Protein AF-A0A9Q1JKA4-F1 (afdb_monomer)

Foldseek 3Di:
DEFEDEPVCCVVPVVQLQDWAPDFLYYYAYADDPVNFDDDPVRPHTFQFDQDDDDHQLWFKWKWDWDDDPVDIDIDIFTWGWAAQTRGGSVQQKTQTAGCDDPRHLFTFFFAFPVQWDQDPPRDTDRDGDDGHQDASVDQRRMKHKDWDQDPVRGTWIAIDGSPPRTHGDPSRHDGDIIMGTDRDPLQDDDGWRFFQPVQLVVADDPPDDPVDQKDDKDFGGKGKDACSQKDFDDSNVCSVFFRIKIKTKIKMKGWPDKDFDDPPDPPQKDKDWDKAFQKWKAFLNATWDWDPDPDPRQKIKIWGDDDPPDDIGMMIGHVSVVVVVVVVCVVSVQDDDPDRIDTDTDMDGDPAAFGMKTKIWMKIWIWIAGSNRRTGMIMIGTRSVHMDMDTHHPDDDDDDPCQQPDFAPDFLGDDAAADDPPPPDDDDDDDDDDPDDFDADDDDHQVDFDFDWDAAAVDIDTWTKGWAADHRDGSNQQKTQIDTDDDPDDDDDDDDDDDDDDDDDDDDDDDGHYHDDDDPDDPDDDDSAWIWRKDDDPTRDIDTDTDDPPDRGDGPVPFKDFPDSVVPVVFFSDKDKDKDKDWAWQDKDWLVVPPKFKDKDKGKDFQKWKDFLNHTDDPPPDDDDDDDPDDDDGDMGGDPSVVVVVVVVCVVVPADDDPDRIDIQIDMDGHPVISPWTMKTKIWMKIKIWIAGPVRRTGMIMIGTRSVGMDMDTD

InterPro domains:
  IPR010683 Protein of unknown function DUF1262 [PF06880] (22-122)
  IPR010683 Protein of unknown function DUF1262 [PF06880] (410-509)

Sequence (716 aa):
MYTTRPLSLYKNAPEAISLPPEGPNSGYLVLQDEESTPTCCFGLCKNPSIKDLPFPQNKLLTIEYHVHSDQGGYHTYDKVYLIPVVNQPLSSNRYYAIKADGKRKGEAYASSKEEDMGTCCFFFPRVRDVKPRPFDPDDIYQQFEFSTKNTCTNSKMLVAQSIAPDGHPPRFLRRHGWEMSGQTPKNFIMGEAHGLDFALRAHLPDFSFPLSQESSNSVVVGKWYCPFMFIKEGTEKDQVQISVFYEMTLEQRWERFYTTQNSCGQANKAINIDVVVPTEMVRIGGNEAMQVEQNDATGVVWFKTIDGNKGAEAEVGLSKLIVERMVWEEERGGWAKGKEKQVRVVKEEEYGGMWTSYGCYVMVESFVLRRNDGSLVLTYDFRHTHQLRGNWEPLCLYKSHPDLLSVPPEGPGSGYLILEDADDVGYITTWSGKKTREPIKDLPFPQNKLLTVEYTSGEDNYVDKAAFIPVVDQLLSSNRYYVIVAKDDDKKAYTSGKKEEEKPKPYCFCGSGIYIPDKPPKTLDSYDIDQQFEIFKRTGESFSARSVDPDRKWYGPFMFVREGTQKEQMERTMFYKLTLEQRWERISACKNGDVGGNTVALTVVVPTEVVRISWTEAIPERDEAKTKNEMGLQVKIGLSLVIIERMTWEQERVGWVHGNEKQVMVARMEKYQGGDSWQKFGCYMLVEQFVLKRLDRSLVLTYDFNHTNRIRCKWE

Mean predicted aligned error: 20.37 Å

pLDDT: mean 71.85, std 21.91, range [20.34, 98.06]

Secondary structure (DSSP, 8-state):
-EEEEEHHHHHH-GGGGGPPPSSTT-EEEEE--TTT--EEGGGTEE--EE-SSSPPTTSEEEEEEEE--TT--EEEEEEEEEEEPTTS-GGG-EEEEEE-SGGGTTPBP--B-GGGEEEPTTS-EEEPPPPPB---TT-GGGEEEEEEEE-TTS-EEEEEEESSTT-B--HHHHSSS-EEEEEPPTT-------EE-HHHHHH-------TT-SBPPPEEEEEEEEEGGGEESS-HHHHHHH-SEEEEEEEEEEEEEEEEE--TT----EEEEEEEEESEEEEETTEEEEEE----TT-EEEEEE---TTSPPPEEEEEHHHHHHHHHHHHHTT----SSSEEEEEEEEE-SS-EEEEEEEEEEEEEEEE-TTS-EEEEEEEEEEEEEEEEEEE-SS----GGGGTSPPSSTT---------TT-S-----------PPP-SSSPPSSSPEEEEEEETTEEEEEEEEEEEPTTS-GGG-EEEEEEE----S-------------------SS-----S-PPS---S-----EEEEEEPSSS-EEEEE--TTS----SS-SEEES-HHHHHHH-S-EEEEEEEEEEEEEEEEHHHH-SSEEEEEEEEESEEEEETTEEE--TTS----PPSSS----EEE-HHHHHHHHHHHHHTT----S-SEEEEEEEEE-TTTT---EEEEEEEEEEEEEEETT--EEEEEEEEEEEEEEEEE-

Solvent-accessible surface area (backbone atoms only — not comparable to full-atom values): 42448 Å² total; per-residue (Å²): 70,23,26,44,43,52,46,43,55,45,74,77,39,58,73,62,36,60,51,64,44,80,64,69,47,10,20,62,39,31,33,70,40,77,91,50,53,50,56,36,78,94,67,76,36,81,44,46,71,54,70,65,82,78,66,46,57,64,30,49,31,36,40,38,39,76,43,86,45,100,88,62,60,53,78,47,79,48,49,33,41,61,44,57,41,64,69,38,28,64,66,66,36,39,24,34,41,28,31,64,54,79,97,58,20,48,20,24,40,30,31,19,46,72,89,42,48,37,76,40,92,90,75,42,84,36,81,44,64,47,71,59,39,82,71,54,95,87,44,48,42,34,31,30,35,53,47,78,42,77,45,100,81,78,44,65,40,66,45,49,41,38,63,28,92,66,31,42,42,37,64,85,48,53,49,82,80,49,47,37,34,47,42,70,59,88,89,68,68,79,77,89,17,88,32,74,40,67,68,60,54,70,69,54,58,79,79,91,67,64,87,89,51,60,51,45,72,72,40,79,30,24,30,28,37,37,54,36,86,49,46,43,63,76,54,51,52,56,32,55,70,68,25,53,45,24,41,37,33,36,29,32,24,42,37,55,81,44,75,52,69,52,68,93,87,67,91,70,46,63,44,79,45,78,46,78,43,60,37,58,50,38,23,48,66,82,39,56,27,44,76,52,94,64,96,50,92,80,50,51,46,39,33,36,48,66,80,59,96,92,57,84,84,54,61,44,28,40,23,45,53,48,54,55,35,54,51,50,57,39,44,73,71,69,44,75,89,60,100,53,70,51,45,76,46,74,47,80,49,71,51,99,65,66,52,36,37,39,36,35,27,31,38,31,42,28,41,40,34,22,38,42,85,66,49,67,49,38,36,41,36,39,44,35,84,90,47,66,47,79,48,75,39,58,50,86,73,79,88,87,62,93,65,56,48,77,46,69,47,84,58,70,66,22,52,74,84,44,69,68,90,69,96,74,82,75,77,92,79,84,84,90,76,94,70,86,80,76,76,79,70,64,85,80,65,50,57,81,49,75,40,80,46,78,45,63,53,16,95,44,80,45,79,42,40,31,40,55,43,57,43,56,67,41,39,64,69,63,34,38,25,31,72,44,76,59,78,86,93,80,78,85,90,88,84,89,87,81,89,81,92,81,82,93,79,91,88,85,90,70,84,88,72,37,79,58,77,98,67,80,81,76,78,86,66,88,89,83,53,46,62,44,29,38,51,44,82,44,88,74,79,43,74,47,74,42,77,66,66,90,93,58,94,47,92,42,82,71,71,50,59,42,60,76,52,73,67,59,27,62,74,72,46,88,56,70,48,76,43,82,46,80,46,77,43,76,75,49,72,52,41,38,92,80,72,51,71,38,59,52,77,45,78,44,78,43,57,36,62,49,39,25,46,69,87,39,82,48,78,74,89,85,68,85,79,92,77,86,78,84,89,72,92,79,89,65,73,46,74,27,66,54,59,52,53,33,53,50,52,58,39,48,75,76,68,56,77,94,63,98,50,69,55,47,75,50,73,50,78,48,72,52,88,78,48,71,74,56,53,39,42,39,34,28,30,40,33,41,30,38,38,34,21,40,79,89,64,49,68,50,36,38,41,36,40,44,39,85,89,46,67,51,76,48,80,75

Nearest PDB structures (foldseek):
  7y78-assembly1_D  TM=4.888E-01  e=1.129E-09  Bacillus thuringiensis
  3wa1-assembly1_A  TM=5.031E-01  e=7.238E-08  Lysinibacillus sphaericus
  5g37-assembly1_A  TM=4.461E-01  e=2.543E-06  Lysinibacillus sphaericus
  6lh8-assembly1_A  TM=2.012E-01  e=4.704E-02  Bombina maxima
  3g3l-assembly1_A  TM=2.962E-01  e=1.422E+00  Bacteroides fragilis NCTC 9343

Organism: NCBI:txid171969

Radius of gyration: 41.51 Å; Cα contacts (8 Å, |Δi|>4): 1344; chains: 1; bounding box: 78×72×143 Å

Structure (mmCIF, N/CA/C/O backbone):
data_AF-A0A9Q1JKA4-F1
#
_entry.id   AF-A0A9Q1JKA4-F1
#
loop_
_atom_site.group_PDB
_atom_site.id
_atom_site.type_symbol
_atom_site.label_atom_id
_atom_site.label_alt_id
_atom_site.label_comp_id
_atom_site.label_asym_id
_atom_site.label_entity_id
_atom_site.label_seq_id
_atom_site.pdbx_PDB_ins_code
_atom_site.Cartn_x
_atom_site.Cartn_y
_atom_site.Cartn_z
_atom_site.occupancy
_atom_site.B_iso_or_equiv
_atom_site.auth_seq_id
_atom_site.auth_comp_id
_atom_site.auth_asym_id
_atom_site.auth_atom_id
_atom_site.pdbx_PDB_model_num
ATOM 1 N N . MET A 1 1 ? 3.081 -8.603 -11.600 1.00 96.00 1 MET A N 1
ATOM 2 C CA . MET A 1 1 ? 3.591 -7.764 -10.490 1.00 96.00 1 MET A CA 1
ATOM 3 C C . MET A 1 1 ? 5.044 -8.109 -10.224 1.00 96.00 1 MET A C 1
ATOM 5 O O . MET A 1 1 ? 5.415 -9.260 -10.393 1.00 96.00 1 MET A O 1
ATOM 9 N N . TYR A 1 2 ? 5.880 -7.153 -9.835 1.00 97.56 2 TYR A N 1
ATOM 10 C CA . TYR A 1 2 ? 7.311 -7.401 -9.681 1.00 97.56 2 TYR A CA 1
ATOM 11 C C . TYR A 1 2 ? 7.785 -7.214 -8.246 1.00 97.56 2 TYR A C 1
ATOM 13 O O . TYR A 1 2 ? 7.409 -6.250 -7.585 1.00 97.56 2 TYR A O 1
ATOM 21 N N . THR A 1 3 ? 8.660 -8.107 -7.796 1.00 97.12 3 THR A N 1
ATOM 22 C CA . THR A 1 3 ? 9.435 -7.919 -6.562 1.00 97.12 3 THR A CA 1
ATOM 23 C C . THR A 1 3 ? 10.802 -7.344 -6.900 1.00 97.12 3 THR A C 1
ATOM 25 O O . THR A 1 3 ? 11.300 -7.524 -8.011 1.00 97.12 3 THR A O 1
ATOM 28 N N . THR A 1 4 ? 11.427 -6.635 -5.971 1.00 96.06 4 THR A N 1
ATOM 29 C CA . THR A 1 4 ? 12.753 -6.054 -6.181 1.00 96.06 4 THR A CA 1
ATOM 30 C C . THR A 1 4 ? 13.835 -6.892 -5.529 1.00 96.06 4 THR A C 1
ATOM 32 O O . THR A 1 4 ? 13.630 -7.452 -4.449 1.00 96.06 4 THR A O 1
ATOM 35 N N . ARG A 1 5 ? 15.015 -6.922 -6.140 1.00 94.38 5 ARG A N 1
ATOM 36 C CA . ARG A 1 5 ? 16.224 -7.527 -5.579 1.00 94.38 5 ARG A CA 1
ATOM 37 C C . ARG A 1 5 ? 17.418 -6.597 -5.818 1.00 94.38 5 ARG A C 1
ATOM 39 O O . ARG A 1 5 ? 17.521 -6.040 -6.914 1.00 94.38 5 ARG A O 1
ATOM 46 N N . PRO A 1 6 ? 18.305 -6.392 -4.834 1.00 94.00 6 PRO A N 1
ATOM 47 C CA . PRO A 1 6 ? 19.492 -5.575 -5.043 1.00 94.00 6 PRO A CA 1
ATOM 48 C C . PRO A 1 6 ? 20.467 -6.285 -5.990 1.00 94.00 6 PRO A C 1
ATOM 50 O O . PRO A 1 6 ? 20.549 -7.511 -6.017 1.00 94.00 6 PRO A O 1
ATOM 53 N N . LEU A 1 7 ? 21.208 -5.522 -6.789 1.00 92.62 7 LEU A N 1
ATOM 54 C CA . LEU A 1 7 ? 22.167 -6.066 -7.749 1.00 92.62 7 LEU A CA 1
ATOM 55 C C . LEU A 1 7 ? 23.356 -6.736 -7.040 1.00 92.62 7 LEU A C 1
ATOM 57 O O . LEU A 1 7 ? 23.905 -7.704 -7.565 1.00 92.62 7 LEU A O 1
ATOM 61 N N . SER A 1 8 ? 23.742 -6.256 -5.854 1.00 91.06 8 SER A N 1
ATOM 62 C CA . SER A 1 8 ? 24.758 -6.889 -4.996 1.00 91.06 8 SER A CA 1
ATOM 63 C C . SER A 1 8 ? 24.426 -8.341 -4.640 1.00 91.06 8 SER A C 1
ATOM 65 O O . SER A 1 8 ? 25.325 -9.181 -4.663 1.00 91.06 8 SER A O 1
ATOM 67 N N . LEU A 1 9 ? 23.144 -8.678 -4.439 1.00 91.94 9 LEU A N 1
ATOM 68 C CA . LEU A 1 9 ? 22.701 -10.053 -4.172 1.00 91.94 9 LEU A CA 1
ATOM 69 C C . LEU A 1 9 ? 23.206 -11.025 -5.244 1.00 91.94 9 LEU A C 1
ATOM 71 O O . LEU A 1 9 ? 23.757 -12.066 -4.910 1.00 91.94 9 LEU A O 1
ATOM 75 N N . TYR A 1 10 ? 23.075 -10.673 -6.523 1.00 90.38 10 TYR A N 1
ATOM 76 C CA . TYR A 1 10 ? 23.480 -11.546 -7.631 1.00 90.38 10 TYR A CA 1
ATOM 77 C C . TYR A 1 10 ? 24.990 -11.573 -7.864 1.00 90.38 10 TYR A C 1
ATOM 79 O O . TYR A 1 10 ? 25.504 -12.524 -8.448 1.00 90.38 10 TYR A O 1
ATOM 87 N N . LYS A 1 11 ? 25.716 -10.545 -7.411 1.00 86.81 11 LYS A N 1
ATOM 88 C CA . LYS A 1 11 ? 27.185 -10.561 -7.410 1.00 86.81 11 LYS A CA 1
ATOM 89 C C . LYS A 1 11 ? 27.723 -11.517 -6.345 1.00 86.81 11 LYS A C 1
ATOM 91 O O . LYS A 1 11 ? 28.711 -12.199 -6.597 1.00 86.81 11 LYS A O 1
ATOM 96 N N . ASN A 1 12 ? 27.060 -11.562 -5.191 1.00 88.94 12 ASN A N 1
ATOM 97 C CA . ASN A 1 12 ? 27.473 -12.357 -4.037 1.00 88.94 12 ASN A CA 1
ATOM 98 C C . ASN A 1 12 ? 26.966 -13.810 -4.116 1.00 88.94 12 ASN A C 1
ATOM 100 O O . ASN A 1 12 ? 27.674 -14.720 -3.695 1.00 88.94 12 ASN A O 1
ATOM 104 N N . ALA A 1 13 ? 25.781 -14.024 -4.694 1.00 90.38 13 ALA A N 1
ATOM 105 C CA . ALA A 1 13 ? 25.135 -15.325 -4.875 1.00 90.38 13 ALA A CA 1
ATOM 106 C C . ALA A 1 13 ? 24.602 -15.470 -6.319 1.00 90.38 13 ALA A C 1
ATOM 108 O O . ALA A 1 13 ? 23.409 -15.254 -6.574 1.00 90.38 13 ALA A O 1
ATOM 109 N N . PRO A 1 14 ? 25.467 -15.797 -7.300 1.00 88.25 14 PRO A N 1
ATOM 110 C CA . PRO A 1 14 ? 25.081 -15.885 -8.710 1.00 88.25 14 PRO A CA 1
ATOM 111 C C . PRO A 1 14 ? 23.947 -16.879 -8.986 1.00 88.25 14 PRO A C 1
ATOM 113 O O . PRO A 1 14 ? 23.144 -16.665 -9.889 1.00 88.25 14 PRO A O 1
ATOM 116 N N . GLU A 1 15 ? 23.834 -17.948 -8.200 1.00 90.12 15 GLU A N 1
ATOM 117 C CA . GLU A 1 15 ? 22.778 -18.956 -8.302 1.00 90.12 15 GLU A CA 1
ATOM 118 C C . GLU A 1 15 ? 21.367 -18.380 -8.109 1.00 90.12 15 GLU A C 1
ATOM 120 O O . GLU A 1 15 ? 20.415 -18.867 -8.726 1.00 90.12 15 GLU A O 1
ATOM 125 N N . ALA A 1 16 ? 21.229 -17.292 -7.341 1.00 90.19 16 ALA A N 1
ATOM 126 C CA . ALA A 1 16 ? 19.945 -16.644 -7.083 1.00 90.19 16 ALA A CA 1
ATOM 127 C C . ALA A 1 16 ? 19.292 -16.091 -8.361 1.00 90.19 16 ALA A C 1
ATOM 129 O O . ALA A 1 16 ? 18.073 -15.938 -8.410 1.00 90.19 16 ALA A O 1
ATOM 130 N N . ILE A 1 17 ? 20.073 -15.832 -9.420 1.00 92.81 17 ILE A N 1
ATOM 131 C CA . ILE A 1 17 ? 19.570 -15.302 -10.698 1.00 92.81 17 ILE A CA 1
ATOM 132 C C . ILE A 1 17 ? 18.661 -16.296 -11.439 1.00 92.81 17 ILE A C 1
ATOM 134 O O . ILE A 1 17 ? 17.851 -15.896 -12.277 1.00 92.81 17 ILE A O 1
ATOM 138 N N . SER A 1 18 ? 18.793 -17.591 -11.133 1.00 94.25 18 SER A N 1
ATOM 139 C CA . SER A 1 18 ? 18.030 -18.668 -11.774 1.00 94.25 18 SER A CA 1
ATOM 140 C C . SER A 1 18 ? 16.730 -19.008 -11.052 1.00 94.25 18 SER A C 1
ATOM 142 O O . SER A 1 18 ? 15.952 -19.814 -11.560 1.00 94.25 18 SER A O 1
ATOM 144 N N . LEU A 1 19 ? 16.479 -18.409 -9.884 1.00 93.81 19 LEU A N 1
ATOM 145 C CA . LEU A 1 19 ? 15.239 -18.625 -9.151 1.00 93.81 19 LEU A CA 1
ATOM 146 C C . LEU A 1 19 ? 14.063 -18.011 -9.928 1.00 93.81 19 LEU A C 1
ATOM 148 O O . LEU A 1 19 ? 14.166 -16.868 -10.383 1.00 93.81 19 LEU A O 1
ATOM 152 N N . PRO A 1 20 ? 12.955 -18.747 -10.117 1.00 93.50 20 PRO A N 1
ATOM 153 C CA . PRO A 1 20 ? 11.773 -18.210 -10.770 1.00 93.50 20 PRO A CA 1
ATOM 154 C C . PRO A 1 20 ? 11.002 -17.278 -9.822 1.00 93.50 20 PRO A C 1
ATOM 156 O O . PRO A 1 20 ? 10.998 -17.503 -8.609 1.00 93.50 20 PRO A O 1
ATOM 159 N N . PRO A 1 21 ? 10.312 -16.258 -10.359 1.00 93.06 21 PRO A N 1
ATOM 160 C CA . PRO A 1 21 ? 9.447 -15.403 -9.559 1.00 93.06 21 PRO A CA 1
ATOM 161 C C . PRO A 1 21 ? 8.288 -16.202 -8.952 1.00 93.06 21 PRO A C 1
ATOM 163 O O . PRO A 1 21 ? 7.784 -17.155 -9.544 1.00 93.06 21 PRO A O 1
ATOM 166 N N . GLU A 1 22 ? 7.852 -15.805 -7.758 1.00 90.81 22 GLU A N 1
ATOM 167 C CA . GLU A 1 22 ? 6.799 -16.520 -7.042 1.00 90.81 22 GLU A CA 1
ATOM 168 C C . GLU A 1 22 ? 5.425 -16.263 -7.670 1.00 90.81 22 GLU A C 1
ATOM 170 O O . GLU A 1 22 ? 4.981 -15.116 -7.740 1.00 90.81 22 GLU A O 1
ATOM 175 N N . GLY A 1 23 ? 4.736 -17.335 -8.068 1.00 90.94 23 GLY A N 1
ATOM 176 C CA . GLY A 1 23 ? 3.381 -17.345 -8.631 1.00 90.94 23 GLY A CA 1
ATOM 177 C C . GLY A 1 23 ? 3.267 -16.774 -10.059 1.00 90.94 23 GLY A C 1
ATOM 178 O O . GLY A 1 23 ? 4.252 -16.308 -10.630 1.00 90.94 23 GLY A O 1
ATOM 179 N N . PRO A 1 24 ? 2.059 -16.790 -10.648 1.00 93.69 24 PRO A N 1
ATOM 180 C CA . PRO A 1 24 ? 1.836 -16.372 -12.026 1.00 93.69 24 PRO A CA 1
ATOM 181 C C . PRO A 1 24 ? 1.960 -14.858 -12.197 1.00 93.69 24 PRO A C 1
ATOM 183 O O . PRO A 1 24 ? 1.799 -14.085 -11.252 1.00 93.69 24 PRO A O 1
ATOM 186 N N . ASN A 1 25 ? 2.202 -14.448 -13.436 1.00 95.50 25 ASN A N 1
ATOM 187 C CA . ASN A 1 25 ? 2.298 -13.068 -13.905 1.00 95.50 25 ASN A CA 1
ATOM 188 C C . ASN A 1 25 ? 3.242 -12.198 -13.061 1.00 95.50 25 ASN A C 1
ATOM 190 O O . ASN A 1 25 ? 2.987 -11.009 -12.833 1.00 95.50 25 ASN A O 1
ATOM 194 N N . SER A 1 26 ? 4.348 -12.797 -12.610 1.00 95.25 26 SER A N 1
ATOM 195 C CA . SER A 1 26 ? 5.318 -12.176 -11.707 1.00 95.25 26 SER A CA 1
ATOM 196 C C . SER A 1 26 ? 6.696 -12.005 -12.321 1.00 95.25 26 SER A C 1
ATOM 198 O O . SER A 1 26 ? 7.049 -12.677 -13.281 1.00 95.25 26 SER A O 1
ATOM 200 N N . GLY A 1 27 ? 7.501 -11.104 -11.765 1.00 96.00 27 GLY A N 1
ATOM 201 C CA . GLY A 1 27 ? 8.879 -10.902 -12.206 1.00 96.00 27 GLY A CA 1
ATOM 202 C C . GLY A 1 27 ? 9.766 -10.300 -11.125 1.00 96.00 27 GLY A C 1
ATOM 203 O O . GLY A 1 27 ? 9.306 -9.946 -10.036 1.00 96.00 27 GLY A O 1
ATOM 204 N N . TYR A 1 28 ? 11.046 -10.155 -11.453 1.00 96.56 28 TYR A N 1
ATOM 205 C CA . TYR A 1 28 ? 12.018 -9.453 -10.623 1.00 96.56 28 TYR A CA 1
ATOM 206 C C . TYR A 1 28 ? 12.413 -8.128 -11.263 1.00 96.56 28 TYR A C 1
ATOM 208 O O . TYR A 1 28 ? 12.579 -8.051 -12.476 1.00 96.56 28 TYR A O 1
ATOM 216 N N . LEU A 1 29 ? 12.584 -7.095 -10.447 1.00 96.69 29 LEU A N 1
ATOM 217 C CA . LEU A 1 29 ? 13.258 -5.855 -10.815 1.00 96.69 29 LEU A CA 1
ATOM 218 C C . LEU A 1 29 ? 14.549 -5.766 -10.012 1.00 96.69 29 LEU A C 1
ATOM 220 O O . LEU A 1 29 ? 14.592 -6.087 -8.826 1.00 96.69 29 LEU A O 1
ATOM 224 N N . VAL A 1 30 ? 15.613 -5.332 -10.661 1.00 95.50 30 VAL A N 1
ATOM 225 C CA . VAL A 1 30 ? 16.940 -5.233 -10.078 1.00 95.50 30 VAL A CA 1
ATOM 226 C C . VAL A 1 30 ? 17.212 -3.789 -9.698 1.00 95.50 30 VAL A C 1
ATOM 228 O O . VAL A 1 30 ? 17.101 -2.878 -10.520 1.00 95.50 30 VAL A O 1
ATOM 231 N N . LEU A 1 31 ? 17.581 -3.568 -8.442 1.00 93.69 31 LEU A N 1
ATOM 232 C CA . LEU A 1 31 ? 17.963 -2.254 -7.941 1.00 93.69 31 LEU A CA 1
ATOM 233 C C . LEU A 1 31 ? 19.483 -2.164 -7.906 1.00 93.69 31 LEU A C 1
ATOM 235 O O . LEU A 1 31 ? 20.136 -2.980 -7.264 1.00 93.69 31 LEU A O 1
ATOM 239 N N . GLN A 1 32 ? 20.059 -1.159 -8.562 1.00 90.50 32 GLN A N 1
ATOM 240 C CA . GLN A 1 32 ? 21.450 -0.807 -8.304 1.00 90.50 32 GLN A CA 1
ATOM 241 C C . GLN A 1 32 ? 21.531 -0.088 -6.957 1.00 90.50 32 GLN A C 1
ATOM 243 O O . GLN A 1 32 ? 21.186 1.094 -6.857 1.00 90.50 32 GLN A O 1
ATOM 248 N N . ASP A 1 33 ? 21.942 -0.845 -5.950 1.00 86.75 33 ASP A N 1
ATOM 249 C CA . ASP A 1 33 ? 22.243 -0.437 -4.583 1.00 86.75 33 ASP A CA 1
ATOM 250 C C . ASP A 1 33 ? 23.649 0.187 -4.459 1.00 86.75 33 ASP A C 1
ATOM 252 O O . ASP A 1 33 ? 24.428 0.242 -5.419 1.00 86.75 33 ASP A O 1
ATOM 256 N N . GLU A 1 34 ? 23.975 0.718 -3.281 1.00 81.25 34 GLU A N 1
ATOM 257 C CA . GLU A 1 34 ? 25.247 1.415 -3.057 1.00 81.25 34 GLU A CA 1
ATOM 258 C C . GLU A 1 34 ? 26.458 0.485 -3.198 1.00 81.25 34 GLU A C 1
ATOM 260 O O . GLU A 1 34 ? 27.421 0.857 -3.868 1.00 81.25 34 GLU A O 1
ATOM 265 N N . GLU A 1 35 ? 26.383 -0.741 -2.671 1.00 79.69 35 GLU A N 1
ATOM 266 C CA . GLU A 1 35 ? 27.462 -1.740 -2.737 1.00 79.69 35 GLU A CA 1
ATOM 267 C C . GLU A 1 35 ? 27.770 -2.143 -4.185 1.00 79.69 35 GLU A C 1
ATOM 269 O O . GLU A 1 35 ? 28.917 -2.371 -4.573 1.00 79.69 35 GLU A O 1
ATOM 274 N N . SER A 1 36 ? 26.741 -2.189 -5.032 1.00 77.38 36 SER A N 1
ATOM 275 C CA . SER A 1 36 ? 26.892 -2.563 -6.433 1.00 77.38 36 SER A CA 1
ATOM 276 C C . SER A 1 36 ? 27.211 -1.394 -7.370 1.00 77.38 36 SER A C 1
ATOM 278 O O . SER A 1 36 ? 27.449 -1.646 -8.561 1.00 77.38 36 SER A O 1
ATOM 280 N N . THR A 1 37 ? 27.247 -0.152 -6.871 1.00 75.44 37 THR A N 1
ATOM 281 C CA . THR A 1 37 ? 27.524 1.050 -7.667 1.00 75.44 37 THR A CA 1
ATOM 282 C C . THR A 1 37 ? 28.998 1.080 -8.089 1.00 75.44 37 THR A C 1
ATOM 284 O O . THR A 1 37 ? 29.879 1.236 -7.244 1.00 75.44 37 THR A O 1
ATOM 287 N N . PRO A 1 38 ? 29.315 0.957 -9.391 1.00 71.19 38 PRO A N 1
ATOM 288 C CA . PRO A 1 38 ? 30.697 0.948 -9.832 1.00 71.19 38 PRO A CA 1
ATOM 289 C C . PRO A 1 38 ? 31.316 2.335 -9.649 1.00 71.19 38 PRO A C 1
ATOM 291 O O . PRO A 1 38 ? 30.734 3.358 -10.014 1.00 71.19 38 PRO A O 1
ATOM 294 N N . THR A 1 39 ? 32.529 2.370 -9.107 1.00 72.00 39 THR A N 1
ATOM 295 C CA . THR A 1 39 ? 33.307 3.596 -8.920 1.00 72.00 39 THR A CA 1
ATOM 296 C C . THR A 1 39 ? 34.507 3.627 -9.863 1.00 72.00 39 THR A C 1
ATOM 298 O O . THR A 1 39 ? 35.150 2.605 -10.095 1.00 72.00 39 THR A O 1
ATOM 301 N N . CYS A 1 40 ? 34.841 4.798 -10.393 1.00 67.38 40 CYS A N 1
ATOM 302 C CA . CYS A 1 40 ? 36.110 5.090 -11.054 1.00 67.38 40 CYS A CA 1
ATOM 303 C C . CYS A 1 40 ? 36.964 6.030 -10.179 1.00 67.38 40 CYS A C 1
ATOM 305 O O . CYS A 1 40 ? 36.568 6.391 -9.069 1.00 67.38 40 CYS A O 1
ATOM 307 N N . CYS A 1 41 ? 38.163 6.389 -10.653 1.00 63.50 41 CYS A N 1
ATOM 308 C CA . CYS A 1 41 ? 39.070 7.322 -9.969 1.00 63.50 41 CYS A CA 1
ATOM 309 C C . CYS A 1 41 ? 39.357 6.936 -8.501 1.00 63.50 41 CYS A C 1
ATOM 311 O O . CYS A 1 41 ? 39.170 7.751 -7.605 1.00 63.50 41 CYS A O 1
ATOM 313 N N . PHE A 1 42 ? 39.763 5.685 -8.244 1.00 64.56 42 PHE A N 1
ATOM 314 C CA . PHE A 1 42 ? 40.061 5.174 -6.891 1.00 64.56 42 PHE A CA 1
ATOM 315 C C . PHE A 1 42 ? 38.902 5.314 -5.880 1.00 64.56 42 PHE A C 1
ATOM 317 O O . PHE A 1 42 ? 39.137 5.518 -4.694 1.00 64.56 42 PHE A O 1
ATOM 324 N N . GLY A 1 43 ? 37.649 5.223 -6.339 1.00 64.00 43 GLY A N 1
ATOM 325 C CA . GLY A 1 43 ? 36.469 5.330 -5.470 1.00 64.00 43 GLY A CA 1
ATOM 326 C C . GLY A 1 43 ? 35.861 6.734 -5.396 1.00 64.00 43 GLY A C 1
ATOM 327 O O . GLY A 1 43 ? 34.791 6.900 -4.820 1.00 64.00 43 GLY A O 1
ATOM 328 N N . LEU A 1 44 ? 36.504 7.742 -5.998 1.00 56.75 44 LEU A N 1
ATOM 329 C CA . LEU A 1 44 ? 36.102 9.150 -5.878 1.00 56.75 44 LEU A CA 1
ATOM 330 C C . LEU A 1 44 ? 34.951 9.551 -6.807 1.00 56.75 44 LEU A C 1
ATOM 332 O O . LEU A 1 44 ? 34.283 10.556 -6.568 1.00 56.75 44 LEU A O 1
ATOM 336 N N . CYS A 1 45 ? 34.722 8.807 -7.890 1.00 63.81 45 CYS A N 1
ATOM 337 C CA . CYS A 1 45 ? 33.711 9.146 -8.887 1.00 63.81 45 CYS A CA 1
ATOM 338 C C . CYS A 1 45 ? 32.820 7.938 -9.178 1.00 63.81 45 CYS A C 1
ATOM 340 O O . CYS A 1 45 ? 33.307 6.819 -9.318 1.00 63.81 45 CYS A O 1
ATOM 342 N N . LYS A 1 46 ? 31.506 8.146 -9.305 1.00 72.94 46 LYS A N 1
ATOM 343 C CA . LYS A 1 46 ? 30.584 7.088 -9.744 1.00 72.94 46 LYS A CA 1
ATOM 344 C C . LYS A 1 46 ? 30.754 6.871 -11.248 1.00 72.94 46 LYS A C 1
ATOM 346 O O . LYS A 1 46 ? 30.737 7.831 -12.015 1.00 72.94 46 LYS A O 1
ATOM 351 N N . ASN A 1 47 ? 30.914 5.620 -11.666 1.00 77.44 47 ASN A N 1
ATOM 352 C CA . ASN A 1 47 ? 30.975 5.241 -13.070 1.00 77.44 47 ASN A CA 1
ATOM 353 C C . ASN A 1 47 ? 29.554 4.905 -13.556 1.00 77.44 47 ASN A C 1
ATOM 355 O O . ASN A 1 47 ? 28.943 3.986 -13.017 1.00 77.44 47 ASN A O 1
ATOM 359 N N . PRO A 1 48 ? 28.997 5.608 -14.553 1.00 80.31 48 PRO A N 1
ATOM 360 C CA . PRO A 1 48 ? 27.659 5.302 -15.052 1.00 80.31 48 PRO A CA 1
ATOM 361 C C . PRO A 1 48 ? 27.628 4.081 -15.988 1.00 80.31 48 PRO A C 1
ATOM 363 O O . PRO A 1 48 ? 26.543 3.639 -16.347 1.00 80.31 48 PRO A O 1
ATOM 366 N N . SER A 1 49 ? 28.779 3.542 -16.410 1.00 85.50 49 SER A N 1
ATOM 367 C CA . SER A 1 49 ? 28.860 2.450 -17.389 1.00 85.50 49 SER A CA 1
ATOM 368 C C . SER A 1 49 ? 28.298 1.128 -16.852 1.00 85.50 49 SER A C 1
ATOM 370 O O . SER A 1 49 ? 28.687 0.657 -15.781 1.00 85.50 49 SER A O 1
ATOM 372 N N . ILE A 1 50 ? 27.426 0.500 -17.640 1.00 88.25 50 ILE A N 1
ATOM 373 C CA . ILE A 1 50 ? 26.828 -0.813 -17.387 1.00 88.25 50 ILE A CA 1
ATOM 374 C C . ILE A 1 50 ? 27.404 -1.798 -18.406 1.00 88.25 50 ILE A C 1
ATOM 376 O O . ILE A 1 50 ? 27.247 -1.625 -19.612 1.00 88.25 50 ILE A O 1
ATOM 380 N N . LYS A 1 51 ? 28.098 -2.827 -17.910 1.00 84.62 51 LYS A N 1
ATOM 381 C CA . LYS A 1 51 ? 28.853 -3.788 -18.739 1.00 84.62 51 LYS A CA 1
ATOM 382 C C . LYS A 1 51 ? 28.402 -5.238 -18.586 1.00 84.62 51 LYS A C 1
ATOM 384 O O . LYS A 1 51 ? 28.952 -6.108 -19.256 1.00 84.62 51 LYS A O 1
ATOM 389 N N . ASP A 1 52 ? 27.466 -5.503 -17.682 1.00 87.81 52 ASP A N 1
ATOM 390 C CA . ASP A 1 52 ? 27.054 -6.860 -17.338 1.00 87.81 52 ASP A CA 1
ATOM 391 C C . ASP A 1 52 ? 25.565 -6.937 -17.003 1.00 87.81 52 ASP A C 1
ATOM 393 O O . ASP A 1 52 ? 24.910 -5.913 -16.792 1.00 87.81 52 ASP A O 1
ATOM 397 N N . LEU A 1 53 ? 25.064 -8.168 -16.973 1.00 91.75 53 LEU A N 1
ATOM 398 C CA . LEU A 1 53 ? 23.696 -8.527 -16.617 1.00 91.75 53 LEU A CA 1
ATOM 399 C C . LEU A 1 53 ? 23.613 -8.907 -15.124 1.00 91.75 53 LEU A C 1
ATOM 401 O O . LEU A 1 53 ? 24.616 -9.337 -14.551 1.00 91.75 53 LEU A O 1
ATOM 405 N N . PRO A 1 54 ? 22.431 -8.799 -14.489 1.00 94.31 54 PRO A N 1
ATOM 406 C CA . PRO A 1 54 ? 21.189 -8.218 -15.007 1.00 94.31 54 PRO A CA 1
ATOM 407 C C . PRO A 1 54 ? 21.197 -6.677 -14.997 1.00 94.31 54 PRO A C 1
ATOM 409 O O . PRO A 1 54 ? 21.947 -6.045 -14.252 1.00 94.31 54 PRO A O 1
ATOM 412 N N . PHE A 1 55 ? 20.348 -6.054 -15.820 1.00 94.88 55 PHE A N 1
ATOM 413 C CA . PHE A 1 55 ? 20.268 -4.590 -15.895 1.00 94.88 55 PHE A CA 1
ATOM 414 C C . PHE A 1 55 ? 19.486 -3.998 -14.716 1.00 94.88 55 PHE A C 1
ATOM 416 O O . PHE A 1 55 ? 18.460 -4.568 -14.356 1.00 94.88 55 PHE A O 1
ATOM 423 N N . PRO A 1 56 ? 19.895 -2.845 -14.155 1.00 93.75 56 PRO A N 1
ATOM 424 C CA . PRO A 1 56 ? 19.157 -2.194 -13.077 1.00 93.75 56 PRO A CA 1
ATOM 425 C C . PRO A 1 56 ? 17.943 -1.403 -13.591 1.00 93.75 56 PRO A C 1
ATOM 427 O O . PRO A 1 56 ? 18.067 -0.577 -14.494 1.00 93.75 56 PRO A O 1
ATOM 430 N N . GLN A 1 57 ? 16.777 -1.597 -12.971 1.00 94.94 57 GLN A N 1
ATOM 431 C CA . GLN A 1 57 ? 15.523 -0.909 -13.317 1.00 94.94 57 GLN A CA 1
ATOM 432 C C . GLN A 1 57 ? 15.320 0.409 -12.568 1.00 94.94 57 GLN A C 1
ATOM 434 O O . GLN A 1 57 ? 14.485 1.216 -12.971 1.00 94.94 57 GLN A O 1
ATOM 439 N N . ASN A 1 58 ? 16.130 0.692 -11.543 1.00 92.31 58 ASN A N 1
ATOM 440 C CA . ASN A 1 58 ? 16.145 2.005 -10.895 1.00 92.31 58 ASN A CA 1
ATOM 441 C C . ASN A 1 58 ? 16.988 3.062 -11.641 1.00 92.31 58 ASN A C 1
ATOM 443 O O . ASN A 1 58 ? 17.250 4.146 -11.108 1.00 92.31 58 ASN A O 1
ATOM 447 N N . LYS A 1 59 ? 17.430 2.751 -12.868 1.00 91.31 59 LYS A N 1
ATOM 448 C CA . LYS A 1 59 ? 18.183 3.638 -13.760 1.00 91.31 59 LYS A CA 1
ATOM 449 C C . LYS A 1 59 ? 17.464 3.775 -15.101 1.00 91.31 59 LYS A C 1
ATOM 451 O O . LYS A 1 59 ? 16.937 2.810 -15.643 1.00 91.31 59 LYS A O 1
ATOM 456 N N . LEU A 1 60 ? 17.510 4.975 -15.670 1.00 92.94 60 LEU A N 1
ATOM 457 C CA . LEU A 1 60 ? 17.255 5.192 -17.087 1.00 92.94 60 LEU A CA 1
ATOM 458 C C . LEU A 1 60 ? 18.523 4.834 -17.864 1.00 92.94 60 LEU A C 1
ATOM 460 O O . LEU A 1 60 ? 19.586 5.403 -17.603 1.00 92.94 60 LEU A O 1
ATOM 464 N N . LEU A 1 61 ? 18.403 3.902 -18.806 1.00 94.50 61 LEU A N 1
ATOM 465 C CA . LEU A 1 61 ? 19.529 3.408 -19.586 1.00 94.50 61 LEU A CA 1
ATOM 466 C C . LEU A 1 61 ? 19.675 4.229 -20.867 1.00 94.50 61 LEU A C 1
ATOM 468 O O . LEU A 1 61 ? 18.690 4.525 -21.546 1.00 94.50 61 LEU A O 1
ATOM 472 N N . THR A 1 62 ? 20.909 4.590 -21.198 1.00 95.25 62 THR A N 1
ATOM 473 C CA . THR A 1 62 ? 21.276 5.224 -22.465 1.00 95.25 62 THR A CA 1
ATOM 474 C C . THR A 1 62 ? 22.213 4.286 -23.205 1.00 95.25 62 THR A C 1
ATOM 476 O O . THR A 1 62 ? 23.257 3.909 -22.677 1.00 95.25 62 THR A O 1
ATOM 479 N N . ILE A 1 63 ? 21.819 3.883 -24.411 1.00 93.56 63 ILE A N 1
ATOM 480 C CA . ILE A 1 63 ? 22.658 3.109 -25.321 1.00 93.56 63 ILE A CA 1
ATOM 481 C C . ILE A 1 63 ? 23.354 4.087 -26.258 1.00 93.56 63 ILE A C 1
ATOM 483 O O . ILE A 1 63 ? 22.708 4.873 -26.953 1.00 93.56 63 ILE A O 1
ATOM 487 N N . GLU A 1 64 ? 24.677 4.043 -26.243 1.00 91.56 64 GLU A N 1
ATOM 488 C CA . GLU A 1 64 ? 25.558 4.965 -26.941 1.00 91.56 64 GLU A CA 1
ATOM 489 C C . GLU A 1 64 ? 26.300 4.210 -28.036 1.00 91.56 64 GLU A C 1
ATOM 491 O O . GLU A 1 64 ? 26.867 3.141 -27.811 1.00 91.56 64 GLU A O 1
ATOM 496 N N . TYR A 1 65 ? 26.303 4.758 -29.246 1.00 87.06 65 TYR A N 1
ATOM 497 C CA . TYR A 1 65 ? 27.056 4.183 -30.352 1.00 87.06 65 TYR A CA 1
ATOM 498 C C . TYR A 1 65 ? 27.806 5.270 -31.107 1.00 87.06 65 TYR A C 1
ATOM 500 O O . TYR A 1 65 ? 27.216 6.264 -31.541 1.00 87.06 65 TYR A O 1
ATOM 508 N N . HIS A 1 66 ? 29.112 5.063 -31.268 1.00 82.56 66 HIS A N 1
ATOM 509 C CA . HIS A 1 66 ? 29.994 5.983 -31.966 1.00 82.56 66 HIS A CA 1
ATOM 510 C C . HIS A 1 66 ? 30.317 5.462 -33.364 1.00 82.56 66 HIS A C 1
ATOM 512 O O . HIS A 1 66 ? 30.784 4.335 -33.534 1.00 82.56 66 HIS A O 1
ATOM 518 N N . VAL A 1 67 ? 30.082 6.295 -34.375 1.00 76.75 67 VAL A N 1
ATOM 519 C CA . VAL A 1 67 ? 30.500 6.010 -35.747 1.00 76.75 67 VAL A CA 1
ATOM 520 C C . VAL A 1 67 ? 31.730 6.836 -36.052 1.00 76.75 67 VAL A C 1
ATOM 522 O O . VAL A 1 67 ? 31.638 8.054 -36.169 1.00 76.75 67 VAL A O 1
ATOM 525 N N . HIS A 1 68 ? 32.871 6.172 -36.213 1.00 67.75 68 HIS A N 1
ATOM 526 C CA . HIS A 1 68 ? 34.073 6.802 -36.743 1.00 67.75 68 HIS A CA 1
ATOM 527 C C . HIS A 1 68 ? 33.927 6.961 -38.259 1.00 67.75 68 HIS A C 1
ATOM 529 O O . HIS A 1 68 ? 33.668 5.986 -38.964 1.00 67.75 68 HIS A O 1
ATOM 535 N N . SER A 1 69 ? 34.071 8.188 -38.756 1.00 67.25 69 SER A N 1
ATOM 536 C CA . SER A 1 69 ? 34.169 8.464 -40.188 1.00 67.25 69 SER A CA 1
ATOM 537 C C . SER A 1 69 ? 35.257 9.504 -40.442 1.00 67.25 69 SER A C 1
ATOM 539 O O . SER A 1 69 ? 35.466 10.395 -39.614 1.00 67.25 69 SER A O 1
ATOM 541 N N . ASP A 1 70 ? 35.920 9.403 -41.594 1.00 64.69 70 ASP A N 1
ATOM 542 C CA . ASP A 1 70 ? 37.035 10.275 -41.990 1.00 64.69 70 ASP A CA 1
ATOM 543 C C . ASP A 1 70 ? 36.617 11.753 -42.146 1.00 64.69 70 ASP A C 1
ATOM 545 O O . ASP A 1 70 ? 37.463 12.642 -42.173 1.00 64.69 70 ASP A O 1
ATOM 549 N N . GLN A 1 71 ? 35.308 12.029 -42.222 1.00 58.69 71 GLN A N 1
ATOM 550 C CA . GLN A 1 71 ? 34.719 13.366 -42.389 1.00 58.69 71 GLN A CA 1
ATOM 551 C C . GLN A 1 71 ? 34.045 13.904 -41.112 1.00 58.69 71 GLN A C 1
ATOM 553 O O . GLN A 1 71 ? 33.329 14.903 -41.162 1.00 58.69 71 GLN A O 1
ATOM 558 N N . GLY A 1 72 ? 34.280 13.259 -39.966 1.00 56.75 72 GLY A N 1
ATOM 559 C CA . GLY A 1 72 ? 33.674 13.598 -38.678 1.00 56.75 72 GLY A CA 1
ATOM 560 C C . GLY A 1 72 ? 32.790 12.462 -38.171 1.00 56.75 72 GLY A C 1
ATOM 561 O O . GLY A 1 72 ? 31.937 11.938 -38.891 1.00 56.75 72 GLY A O 1
ATOM 562 N N . GLY A 1 73 ? 33.022 12.029 -36.934 1.00 71.25 73 GLY A N 1
ATOM 563 C CA . GLY A 1 73 ? 32.195 11.005 -36.305 1.00 71.25 73 GLY A CA 1
ATOM 564 C C . GLY A 1 73 ? 30.829 11.550 -35.892 1.00 71.25 73 GLY A C 1
ATOM 565 O O . GLY A 1 73 ? 30.677 12.747 -35.649 1.00 71.25 73 GLY A O 1
ATOM 566 N N . TYR A 1 74 ? 29.830 10.675 -35.794 1.00 75.75 74 TYR A N 1
ATOM 567 C CA . TYR A 1 74 ? 28.557 11.020 -35.160 1.00 75.75 74 TYR A CA 1
ATOM 568 C C . TYR A 1 74 ? 28.237 10.035 -34.036 1.00 75.75 74 TYR A C 1
ATOM 570 O O . TYR A 1 74 ? 28.489 8.832 -34.141 1.00 75.75 74 TYR A O 1
ATOM 578 N N . HIS A 1 75 ? 27.671 10.567 -32.954 1.00 81.69 75 HIS A N 1
ATOM 579 C CA . HIS A 1 75 ? 27.228 9.806 -31.792 1.00 81.69 75 HIS A CA 1
ATOM 580 C C . HIS A 1 75 ? 25.709 9.633 -31.851 1.00 81.69 75 HIS A C 1
ATOM 582 O O . HIS A 1 75 ? 24.979 10.603 -32.061 1.00 81.69 75 HIS A O 1
ATOM 588 N N . THR A 1 76 ? 25.223 8.409 -31.665 1.00 85.62 76 THR A N 1
ATOM 589 C CA . THR A 1 76 ? 23.791 8.138 -31.484 1.00 85.62 76 THR A CA 1
ATOM 590 C C . THR A 1 76 ? 23.514 7.734 -30.046 1.00 85.62 76 THR A C 1
ATOM 592 O O . THR A 1 76 ? 24.253 6.920 -29.495 1.00 85.62 76 THR A O 1
ATOM 595 N N . TYR A 1 77 ? 22.441 8.289 -29.482 1.00 90.81 77 TYR A N 1
ATOM 596 C CA . TYR A 1 77 ? 21.999 8.057 -28.110 1.00 90.81 77 TYR A CA 1
ATOM 597 C C . TYR A 1 77 ? 20.552 7.572 -28.125 1.00 90.81 77 TYR A C 1
ATOM 599 O O . TYR A 1 77 ? 19.666 8.295 -28.584 1.00 90.81 77 TYR A O 1
ATOM 607 N N . ASP A 1 78 ? 20.313 6.377 -27.597 1.00 93.88 78 ASP A N 1
ATOM 608 C CA . ASP A 1 78 ? 18.982 5.790 -27.481 1.00 93.88 78 ASP A CA 1
ATOM 609 C C . ASP A 1 78 ? 18.645 5.564 -26.005 1.00 93.88 78 ASP A C 1
ATOM 611 O O . ASP A 1 78 ? 19.254 4.732 -25.330 1.00 93.88 78 ASP A O 1
ATOM 615 N N . LYS A 1 79 ? 17.668 6.319 -25.489 1.00 95.00 79 LYS A N 1
ATOM 616 C CA . LYS A 1 79 ? 17.195 6.177 -24.107 1.00 95.00 79 LYS A CA 1
ATOM 617 C C . LYS A 1 79 ? 16.110 5.110 -24.018 1.00 95.00 79 LYS A C 1
ATOM 619 O O . LYS A 1 79 ? 15.097 5.176 -24.725 1.00 95.00 79 LYS A O 1
ATOM 624 N N . VAL A 1 80 ? 16.307 4.142 -23.130 1.00 95.94 80 VAL A N 1
ATOM 625 C CA . VAL A 1 80 ? 15.478 2.938 -23.046 1.00 95.94 80 VAL A CA 1
ATOM 626 C C . VAL A 1 80 ? 15.267 2.502 -21.596 1.00 95.94 80 VAL A C 1
ATOM 628 O O . VAL A 1 80 ? 16.167 2.598 -20.762 1.00 95.94 80 VAL A O 1
ATOM 631 N N . TYR A 1 81 ? 14.070 2.000 -21.297 1.00 95.62 81 TYR A N 1
ATOM 632 C CA . TYR A 1 81 ? 13.830 1.179 -20.112 1.00 95.62 81 TYR A CA 1
ATOM 633 C C . TYR A 1 81 ? 13.862 -0.290 -20.526 1.00 95.62 81 TYR A C 1
ATOM 635 O O . TYR A 1 81 ? 13.131 -0.690 -21.432 1.00 95.62 81 TYR A O 1
ATOM 643 N N . LEU A 1 82 ? 14.718 -1.078 -19.875 1.00 97.12 82 LEU A N 1
ATOM 644 C CA . LEU A 1 82 ? 14.775 -2.528 -20.049 1.00 97.12 82 LEU A CA 1
ATOM 645 C C . LEU A 1 82 ? 14.068 -3.184 -18.866 1.00 97.12 82 LEU A C 1
ATOM 647 O O . LEU A 1 82 ? 14.576 -3.159 -17.744 1.00 97.12 82 LEU A O 1
ATOM 651 N N . ILE A 1 83 ? 12.885 -3.739 -19.119 1.00 97.31 83 ILE A N 1
ATOM 652 C CA . ILE A 1 83 ? 12.014 -4.322 -18.093 1.00 97.31 83 ILE A CA 1
ATOM 653 C C . ILE A 1 83 ? 12.024 -5.846 -18.266 1.00 97.31 83 ILE A C 1
ATOM 655 O O . ILE A 1 83 ? 11.675 -6.311 -19.350 1.00 97.31 83 ILE A O 1
ATOM 659 N N . PRO A 1 84 ? 12.425 -6.630 -17.248 1.00 97.38 84 PRO A N 1
ATOM 660 C CA . PRO A 1 84 ? 12.452 -8.088 -17.333 1.00 97.38 84 PRO A CA 1
ATOM 661 C C . PRO A 1 84 ? 11.095 -8.673 -17.728 1.00 97.38 84 PRO A C 1
ATOM 663 O O . PRO A 1 84 ? 10.051 -8.211 -17.259 1.00 97.38 84 PRO A O 1
ATOM 666 N N . VAL A 1 85 ? 11.106 -9.693 -18.584 1.00 96.56 85 VAL A N 1
ATOM 667 C CA . VAL A 1 85 ? 9.882 -10.378 -19.021 1.00 96.56 85 VAL A CA 1
ATOM 668 C C . VAL A 1 85 ? 9.227 -11.095 -17.832 1.00 96.56 85 VAL A C 1
ATOM 670 O O . VAL A 1 85 ? 9.906 -11.719 -17.018 1.00 96.56 85 VAL A O 1
ATOM 673 N N . VAL A 1 86 ? 7.900 -10.984 -17.705 1.00 94.69 86 VAL A N 1
ATOM 674 C CA . VAL A 1 86 ? 7.130 -11.678 -16.655 1.00 94.69 86 VAL A CA 1
ATOM 675 C C . VAL A 1 86 ? 7.218 -13.199 -16.812 1.00 94.69 86 VAL A C 1
ATOM 677 O O . VAL A 1 86 ? 7.406 -13.713 -17.910 1.00 94.69 86 VAL A O 1
ATOM 680 N N . ASN A 1 87 ? 7.043 -13.933 -15.716 1.00 94.94 87 ASN A N 1
ATOM 681 C CA . ASN A 1 87 ? 7.086 -15.396 -15.640 1.00 94.94 87 ASN A CA 1
ATOM 682 C C . ASN A 1 87 ? 8.430 -16.017 -16.047 1.00 94.94 87 ASN A C 1
ATOM 684 O O . ASN A 1 87 ? 8.492 -17.210 -16.337 1.00 94.94 87 ASN A O 1
ATOM 688 N N . GLN A 1 88 ? 9.505 -15.228 -16.065 1.00 94.62 88 GLN A N 1
ATOM 689 C CA . GLN A 1 88 ? 10.850 -15.691 -16.391 1.00 94.62 88 GLN A CA 1
ATOM 690 C C . GLN A 1 88 ? 11.826 -15.376 -15.248 1.00 94.62 88 GLN A C 1
ATOM 692 O O . GLN A 1 88 ? 11.727 -14.308 -14.633 1.00 94.62 88 GLN A O 1
ATOM 697 N N . PRO A 1 89 ? 12.785 -16.273 -14.952 1.00 95.38 89 PRO A N 1
ATOM 698 C CA . PRO A 1 89 ? 13.901 -15.947 -14.073 1.00 95.38 89 PRO A CA 1
ATOM 699 C C . PRO A 1 89 ? 14.817 -14.917 -14.747 1.00 95.38 89 PRO A C 1
ATOM 701 O O . PRO A 1 89 ? 14.863 -14.809 -15.979 1.00 95.38 89 PRO A O 1
ATOM 704 N N . LEU A 1 90 ? 15.608 -14.191 -13.955 1.00 95.62 90 LEU A N 1
ATOM 705 C CA . LEU A 1 90 ? 16.564 -13.217 -14.495 1.00 95.62 90 LEU A CA 1
ATOM 706 C C . LEU A 1 90 ? 17.669 -13.882 -15.330 1.00 95.62 90 LEU A C 1
ATOM 708 O O . LEU A 1 90 ? 18.190 -13.249 -16.243 1.00 95.62 90 LEU A O 1
ATOM 712 N N . SER A 1 91 ? 17.969 -15.163 -15.082 1.00 94.88 91 SER A N 1
ATOM 713 C CA . SER A 1 91 ? 18.920 -15.966 -15.863 1.00 94.88 91 SER A CA 1
ATOM 714 C C . SER A 1 91 ? 18.527 -16.129 -17.333 1.00 94.88 91 SER A C 1
ATOM 716 O O . SER A 1 91 ? 19.395 -16.378 -18.167 1.00 94.88 91 SER A O 1
ATOM 718 N N . SER A 1 92 ? 17.243 -15.945 -17.667 1.00 94.94 92 SER A N 1
ATOM 719 C CA . SER A 1 92 ? 16.771 -15.927 -19.056 1.00 94.94 92 SER A CA 1
ATOM 720 C C . SER A 1 92 ? 17.309 -14.727 -19.842 1.00 94.94 92 SER A C 1
ATOM 722 O O . SER A 1 92 ? 17.324 -14.757 -21.066 1.00 94.94 92 SER A O 1
ATOM 724 N N . ASN A 1 93 ? 17.727 -13.660 -19.150 1.00 96.31 93 ASN A N 1
ATOM 725 C CA . ASN A 1 93 ? 18.185 -12.401 -19.735 1.00 96.31 93 ASN A CA 1
ATOM 726 C C . ASN A 1 93 ? 17.214 -11.798 -20.764 1.00 96.31 93 ASN A C 1
ATOM 728 O O . ASN A 1 93 ? 17.641 -11.117 -21.701 1.00 96.31 93 ASN A O 1
ATOM 732 N N . ARG A 1 94 ? 15.907 -12.032 -20.589 1.00 97.06 94 ARG A N 1
ATOM 733 C CA . ARG A 1 94 ? 14.857 -11.522 -21.476 1.00 97.06 94 ARG A CA 1
ATOM 734 C C . ARG A 1 94 ? 14.260 -10.231 -20.944 1.00 97.06 94 ARG A C 1
ATOM 736 O O . ARG A 1 94 ? 13.825 -10.167 -19.794 1.00 97.06 94 ARG A O 1
ATOM 743 N N . TYR A 1 95 ? 14.193 -9.220 -21.803 1.00 98.06 95 TYR A N 1
ATOM 744 C CA . TYR A 1 95 ? 13.679 -7.898 -21.460 1.00 98.06 95 TYR A CA 1
ATOM 745 C C . TYR A 1 95 ? 12.766 -7.354 -22.559 1.00 98.06 95 TYR A C 1
ATOM 747 O O . TYR A 1 95 ? 13.023 -7.531 -23.751 1.00 98.06 95 TYR A O 1
ATOM 755 N N . TYR A 1 96 ? 11.747 -6.611 -22.142 1.00 97.81 96 TYR A N 1
ATOM 756 C CA . TYR A 1 96 ? 11.054 -5.650 -22.986 1.00 97.81 96 TYR A CA 1
ATOM 757 C C . TYR A 1 96 ? 11.886 -4.373 -23.077 1.00 97.81 96 TYR A C 1
ATOM 759 O O . TYR A 1 96 ? 12.366 -3.865 -22.058 1.00 97.81 96 TYR A O 1
ATOM 767 N N . ALA A 1 97 ? 12.037 -3.833 -24.285 1.00 97.50 97 ALA A N 1
ATOM 768 C CA . ALA A 1 97 ? 12.716 -2.563 -24.508 1.00 97.50 97 ALA A CA 1
ATOM 769 C C . ALA A 1 97 ? 11.690 -1.458 -24.769 1.00 97.50 97 ALA A C 1
ATOM 771 O O . ALA A 1 97 ? 11.028 -1.453 -25.802 1.00 97.50 97 ALA A O 1
ATOM 772 N N . ILE A 1 98 ? 11.581 -0.498 -23.854 1.00 97.12 98 ILE A N 1
ATOM 773 C CA . ILE A 1 98 ? 10.605 0.594 -23.925 1.00 97.12 98 ILE A CA 1
ATOM 774 C C . ILE A 1 98 ? 11.304 1.913 -24.226 1.00 97.12 98 ILE A C 1
ATOM 776 O O . 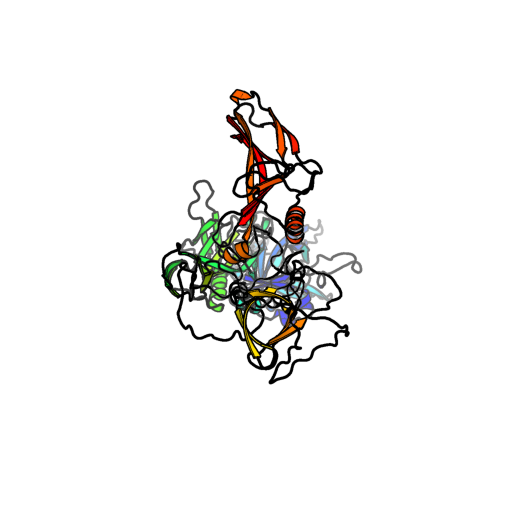ILE A 1 98 ? 12.276 2.284 -23.563 1.00 97.12 98 ILE A O 1
ATOM 780 N N . LYS A 1 99 ? 10.796 2.664 -25.203 1.00 95.88 99 LYS A N 1
ATOM 781 C CA . LYS A 1 99 ? 11.371 3.954 -25.583 1.00 95.88 99 LYS A CA 1
ATOM 782 C C . LYS A 1 99 ? 11.121 5.012 -24.507 1.00 95.88 99 LYS A C 1
ATOM 784 O O . LYS A 1 99 ? 9.977 5.307 -24.171 1.00 95.88 99 LYS A O 1
ATOM 789 N N . ALA A 1 100 ? 12.183 5.638 -24.004 1.00 93.75 100 ALA A N 1
ATOM 790 C CA . ALA A 1 100 ? 12.084 6.586 -22.892 1.00 93.75 100 ALA A CA 1
ATOM 791 C C . ALA A 1 100 ? 11.927 8.060 -23.318 1.00 93.75 100 ALA A C 1
ATOM 793 O O . ALA A 1 100 ? 11.650 8.918 -22.477 1.00 93.75 100 ALA A O 1
ATOM 794 N N . ASP A 1 101 ? 12.092 8.383 -24.605 1.00 91.69 101 ASP A N 1
ATOM 795 C CA . ASP A 1 101 ? 12.099 9.761 -25.099 1.00 91.69 101 ASP A CA 1
ATOM 796 C C . ASP A 1 101 ? 11.523 9.952 -26.519 1.00 91.69 101 ASP A C 1
ATOM 798 O O . ASP A 1 101 ? 11.142 9.018 -27.230 1.00 91.69 101 ASP A O 1
ATOM 802 N N . GLY A 1 102 ? 11.425 11.218 -26.931 1.00 90.56 102 GLY A N 1
ATOM 803 C CA . GLY A 1 102 ? 10.970 11.611 -28.263 1.00 90.56 102 GLY A CA 1
ATOM 804 C C . GLY A 1 102 ? 9.460 11.470 -28.488 1.00 90.56 102 GLY A C 1
ATOM 805 O O . GLY A 1 102 ? 8.654 11.452 -27.558 1.00 90.56 102 GLY A O 1
ATOM 806 N N . LYS A 1 103 ? 9.062 11.412 -29.767 1.00 90.50 103 LYS A N 1
ATOM 807 C CA . LYS A 1 103 ? 7.648 11.410 -30.190 1.00 90.50 103 LYS A CA 1
ATOM 808 C C . LYS A 1 103 ? 6.881 10.157 -29.749 1.00 90.50 103 LYS A C 1
ATOM 810 O O . LYS A 1 103 ? 5.671 10.228 -29.593 1.00 90.50 103 LYS A O 1
ATOM 815 N N . ARG A 1 104 ? 7.585 9.036 -29.576 1.00 92.94 104 ARG A N 1
ATOM 816 C CA . ARG A 1 104 ? 7.021 7.698 -29.313 1.00 92.94 104 ARG A CA 1
ATOM 817 C C . ARG A 1 104 ? 7.444 7.156 -27.952 1.00 92.94 104 ARG A C 1
ATOM 819 O O . ARG A 1 104 ? 7.690 5.969 -27.783 1.00 92.94 104 ARG A O 1
ATOM 826 N N . LYS A 1 105 ? 7.647 8.077 -27.014 1.00 94.81 105 LYS A N 1
ATOM 827 C CA . LYS A 1 105 ? 7.966 7.777 -25.624 1.00 94.81 105 LYS A CA 1
ATOM 828 C C . LYS A 1 105 ? 6.836 6.941 -25.014 1.00 94.81 105 LYS A C 1
ATOM 830 O O . LYS A 1 105 ? 5.678 7.316 -25.158 1.00 94.81 105 LYS A O 1
ATOM 835 N N . GLY A 1 106 ? 7.199 5.866 -24.322 1.00 94.31 106 GLY A N 1
ATOM 836 C CA . GLY A 1 106 ? 6.280 4.920 -23.685 1.00 94.31 106 GLY A CA 1
ATOM 837 C C . GLY A 1 106 ? 5.928 3.699 -24.528 1.00 94.31 106 GLY A C 1
ATOM 838 O O . GLY A 1 106 ? 5.526 2.686 -23.968 1.00 94.31 106 GLY A O 1
ATOM 839 N N . GLU A 1 107 ? 6.173 3.745 -25.835 1.00 96.12 107 GLU A N 1
ATOM 840 C CA . GLU A 1 107 ? 5.939 2.603 -26.713 1.00 96.12 107 GLU A CA 1
ATOM 841 C C . GLU A 1 107 ? 7.083 1.574 -26.639 1.00 96.12 107 GLU A C 1
ATOM 843 O O . GLU A 1 107 ? 8.251 1.916 -26.403 1.00 96.12 107 GLU A O 1
ATOM 848 N N . ALA A 1 108 ? 6.758 0.308 -26.900 1.00 96.88 108 ALA A N 1
ATOM 849 C CA . ALA A 1 108 ? 7.708 -0.795 -26.942 1.00 96.88 108 ALA A CA 1
ATOM 850 C C . ALA A 1 108 ? 8.431 -0.865 -28.293 1.00 96.88 108 ALA A C 1
ATOM 852 O O . ALA A 1 108 ? 7.842 -0.690 -29.361 1.00 96.88 108 ALA A O 1
ATOM 853 N N . TYR A 1 109 ? 9.731 -1.136 -28.263 1.00 97.44 109 TYR A N 1
ATOM 854 C CA . TYR A 1 109 ? 10.477 -1.506 -29.457 1.00 97.44 109 TYR A CA 1
ATOM 855 C C . TYR A 1 109 ? 10.098 -2.921 -29.898 1.00 97.44 109 TYR A C 1
ATOM 857 O O . TYR A 1 109 ? 9.868 -3.792 -29.066 1.00 97.44 109 TYR A O 1
ATOM 865 N N . ALA A 1 110 ? 10.092 -3.152 -31.211 1.00 96.88 110 ALA A N 1
ATOM 866 C CA . ALA A 1 110 ? 9.807 -4.455 -31.794 1.00 96.88 110 ALA A CA 1
ATOM 867 C C . ALA A 1 110 ? 10.872 -4.838 -32.828 1.00 96.88 110 ALA A C 1
ATOM 869 O O . ALA A 1 110 ? 11.429 -3.981 -33.521 1.00 96.88 110 ALA A O 1
ATOM 870 N N . SER A 1 111 ? 11.138 -6.134 -32.931 1.00 96.19 111 SER A N 1
ATOM 871 C CA . SER A 1 111 ? 11.917 -6.729 -34.006 1.00 96.19 111 SER A CA 1
ATOM 872 C C . SER A 1 111 ? 11.199 -6.584 -35.348 1.00 96.19 111 SER A C 1
ATOM 874 O O . SER A 1 111 ? 9.974 -6.641 -35.428 1.00 96.19 111 SER A O 1
ATOM 876 N N . SER A 1 112 ? 11.983 -6.391 -36.404 1.00 93.75 112 SER A N 1
ATOM 877 C CA . SER A 1 112 ? 11.512 -6.360 -37.796 1.00 93.75 112 SER A CA 1
ATOM 878 C C . SER A 1 112 ? 11.571 -7.759 -38.385 1.00 93.75 112 SER A C 1
ATOM 880 O O . SER A 1 112 ? 12.469 -8.518 -38.028 1.00 93.75 112 SER A O 1
ATOM 882 N N . LYS A 1 113 ? 10.663 -8.092 -39.288 1.00 90.62 113 LYS A N 1
ATOM 883 C CA . LYS A 1 113 ? 10.627 -9.399 -39.949 1.00 90.62 113 LYS A CA 1
ATOM 884 C C . LYS A 1 113 ? 11.371 -9.368 -41.281 1.00 90.62 113 LYS A C 1
ATOM 886 O O . LYS A 1 113 ? 11.784 -8.306 -41.753 1.00 90.62 113 LYS A O 1
ATOM 891 N N . GLU A 1 114 ? 11.499 -10.522 -41.930 1.00 79.44 114 GLU A N 1
ATOM 892 C CA . GLU A 1 114 ? 12.021 -10.596 -43.302 1.00 79.44 114 GLU A CA 1
ATOM 893 C C . GLU A 1 114 ? 11.193 -9.758 -44.291 1.00 79.44 114 GLU A C 1
ATOM 895 O O . GLU A 1 114 ? 11.757 -9.103 -45.165 1.00 79.44 114 GLU A O 1
ATOM 900 N N . GLU A 1 115 ? 9.870 -9.697 -44.109 1.00 77.25 115 GLU A N 1
ATOM 901 C CA . GLU A 1 115 ? 8.965 -8.866 -44.921 1.00 77.25 115 GLU A CA 1
ATOM 902 C C . GLU A 1 115 ? 9.267 -7.357 -44.830 1.00 77.25 115 GLU A C 1
ATOM 904 O O . GLU A 1 115 ? 8.992 -6.609 -45.768 1.00 77.25 115 GLU A O 1
ATOM 909 N N . ASP A 1 116 ? 9.912 -6.910 -43.749 1.00 78.69 116 ASP A N 1
ATOM 910 C CA . ASP A 1 116 ? 10.328 -5.518 -43.556 1.00 78.69 116 ASP A CA 1
ATOM 911 C C . ASP A 1 116 ? 11.694 -5.208 -44.202 1.00 78.69 116 ASP A C 1
ATOM 913 O O . ASP A 1 116 ? 12.190 -4.072 -44.143 1.00 78.69 116 ASP A O 1
ATOM 917 N N . MET A 1 117 ? 12.355 -6.193 -44.823 1.00 74.44 117 MET A N 1
ATOM 918 C CA . MET A 1 117 ? 13.617 -5.961 -45.518 1.00 74.44 117 MET A CA 1
ATOM 919 C C . MET A 1 117 ? 13.406 -5.071 -46.742 1.00 74.44 117 MET A C 1
ATOM 921 O O . MET A 1 117 ? 12.672 -5.376 -47.677 1.00 74.44 117 MET A O 1
ATOM 925 N N . GLY A 1 118 ? 14.109 -3.942 -46.761 1.00 69.62 118 GLY A N 1
ATOM 926 C CA . GLY A 1 118 ? 14.175 -3.069 -47.920 1.00 69.62 118 GLY A CA 1
ATOM 927 C C . GLY A 1 118 ? 15.474 -3.244 -48.690 1.00 69.62 118 GLY A C 1
ATOM 928 O O . GLY A 1 118 ? 16.494 -3.671 -48.156 1.00 69.62 118 GLY A O 1
ATOM 929 N N . THR A 1 119 ? 15.481 -2.801 -49.939 1.00 64.62 119 THR A N 1
ATOM 930 C CA . THR A 1 119 ? 16.716 -2.645 -50.713 1.00 64.62 119 THR A CA 1
ATOM 931 C C . THR A 1 119 ? 17.382 -1.307 -50.364 1.00 64.62 119 THR A C 1
ATOM 933 O O . THR A 1 119 ? 16.722 -0.264 -50.357 1.00 64.62 119 THR A O 1
ATOM 936 N N . CYS A 1 120 ? 18.676 -1.319 -50.033 1.00 57.28 120 CYS A N 1
ATOM 937 C CA . CYS A 1 120 ? 19.503 -0.115 -49.867 1.00 57.28 120 CYS A CA 1
ATOM 938 C C . CYS A 1 120 ? 20.246 0.226 -51.177 1.00 57.28 120 CYS A C 1
ATOM 940 O O . CYS A 1 120 ? 20.272 -0.585 -52.104 1.00 57.28 120 CYS A O 1
ATOM 942 N N . CYS A 1 121 ? 20.862 1.415 -51.267 1.00 57.19 121 CYS A N 1
ATOM 943 C CA . CYS A 1 121 ? 21.730 1.795 -52.390 1.00 57.19 121 CYS A CA 1
ATOM 944 C C . CYS A 1 121 ? 22.753 0.677 -52.678 1.00 57.19 121 CYS A C 1
ATOM 946 O O . CYS A 1 121 ? 23.342 0.145 -51.737 1.00 57.19 121 CYS A O 1
ATOM 948 N N . PHE A 1 122 ? 22.940 0.343 -53.962 1.00 54.84 122 PHE A N 1
ATOM 949 C CA . PHE A 1 122 ? 23.734 -0.792 -54.473 1.00 54.84 122 PHE A CA 1
ATOM 950 C C . PHE A 1 122 ? 23.126 -2.201 -54.292 1.00 54.84 122 PHE A C 1
ATOM 952 O O . PHE A 1 122 ? 23.856 -3.183 -54.299 1.00 54.84 122 PHE A O 1
ATOM 959 N N . PHE A 1 123 ? 21.796 -2.322 -54.183 1.00 56.19 123 PHE A N 1
ATOM 960 C CA . PHE A 1 123 ? 21.057 -3.603 -54.159 1.00 56.19 123 PHE A CA 1
ATOM 961 C C . PHE A 1 123 ? 21.314 -4.517 -52.947 1.00 56.19 123 PHE A C 1
ATOM 963 O O . PHE A 1 123 ? 20.879 -5.667 -52.939 1.00 56.19 123 PHE A O 1
ATOM 970 N N . PHE A 1 124 ? 21.942 -4.014 -51.882 1.00 66.19 124 PHE A N 1
ATOM 971 C CA . PHE A 1 124 ? 22.126 -4.792 -50.657 1.00 66.19 124 PHE A CA 1
ATOM 972 C C . PHE A 1 124 ? 20.839 -4.832 -49.813 1.00 66.19 124 PHE A C 1
ATOM 974 O O . PHE A 1 124 ? 20.217 -3.777 -49.606 1.00 66.19 124 PHE A O 1
ATOM 981 N N . PRO A 1 125 ? 20.443 -6.007 -49.286 1.00 65.81 125 PRO A N 1
ATOM 982 C CA . PRO A 1 125 ? 19.323 -6.108 -48.360 1.00 65.81 125 PRO A CA 1
ATOM 983 C C . PRO A 1 125 ? 19.636 -5.341 -47.068 1.00 65.81 125 PRO A C 1
ATOM 985 O O . PRO A 1 125 ? 20.693 -5.504 -46.455 1.00 65.81 125 PRO A O 1
ATOM 988 N N . ARG A 1 126 ? 18.715 -4.468 -46.652 1.00 78.44 126 ARG A N 1
ATOM 989 C CA . ARG A 1 126 ? 18.785 -3.691 -45.412 1.00 78.44 126 ARG A CA 1
ATOM 990 C C . ARG A 1 126 ? 17.475 -3.851 -44.653 1.00 78.44 126 ARG A C 1
ATOM 992 O O . ARG A 1 126 ? 16.426 -3.406 -45.111 1.00 78.44 126 ARG A O 1
ATOM 999 N N . VAL A 1 127 ? 17.572 -4.387 -43.441 1.00 82.69 127 VAL A N 1
ATOM 1000 C CA . VAL A 1 127 ? 16.456 -4.421 -42.490 1.00 82.69 127 VAL A CA 1
ATOM 1001 C C . VAL A 1 127 ? 15.987 -2.990 -42.221 1.00 82.69 127 VAL A C 1
ATOM 1003 O O . VAL A 1 127 ? 16.781 -2.155 -41.761 1.00 82.69 127 VAL A O 1
ATOM 1006 N N . ARG A 1 128 ? 14.724 -2.694 -42.544 1.00 85.38 128 ARG A N 1
ATOM 1007 C CA . ARG A 1 128 ? 14.079 -1.439 -42.157 1.00 85.38 128 ARG A CA 1
ATOM 1008 C C . ARG A 1 128 ? 13.476 -1.655 -40.783 1.00 85.38 128 ARG A C 1
ATOM 1010 O O . ARG A 1 128 ? 12.616 -2.507 -40.625 1.00 85.38 128 ARG A O 1
ATOM 1017 N N . ASP A 1 129 ? 13.954 -0.897 -39.803 1.00 89.25 129 ASP A N 1
ATOM 1018 C CA . ASP A 1 129 ? 13.479 -1.097 -38.441 1.00 89.25 129 ASP A CA 1
ATOM 1019 C C . ASP A 1 129 ? 11.999 -0.735 -38.324 1.00 89.25 129 ASP A C 1
ATOM 1021 O O . ASP A 1 129 ? 11.579 0.375 -38.685 1.00 89.25 129 ASP A O 1
ATOM 1025 N N . VAL A 1 130 ? 11.236 -1.659 -37.751 1.00 92.88 130 VAL A N 1
ATOM 1026 C CA . VAL A 1 130 ? 9.876 -1.395 -37.313 1.00 92.88 130 VAL A CA 1
ATOM 1027 C C . VAL A 1 130 ? 9.919 -0.318 -36.238 1.00 92.88 130 VAL A C 1
ATOM 1029 O O . VAL A 1 130 ? 10.691 -0.305 -35.278 1.00 92.88 130 VAL A O 1
ATOM 1032 N N . LYS A 1 131 ? 9.071 0.662 -36.473 1.00 93.38 131 LYS A N 1
ATOM 1033 C CA . LYS A 1 131 ? 8.803 1.787 -35.597 1.00 93.38 131 LYS A CA 1
ATOM 1034 C C . LYS A 1 131 ? 8.251 1.225 -34.262 1.00 93.38 131 LYS A C 1
ATOM 1036 O O . LYS A 1 131 ? 7.472 0.284 -34.343 1.00 93.38 131 LYS A O 1
ATOM 1041 N N . PRO A 1 132 ? 8.577 1.790 -33.071 1.00 95.88 132 PRO A N 1
ATOM 1042 C CA . PRO A 1 132 ? 7.996 1.346 -31.787 1.00 95.88 132 PRO A CA 1
ATOM 1043 C C . PRO A 1 132 ? 6.466 1.181 -31.835 1.00 95.88 132 PRO A C 1
ATOM 1045 O O . PRO A 1 132 ? 5.829 1.665 -32.762 1.00 95.88 132 PRO A O 1
ATOM 1048 N N . ARG A 1 133 ? 5.819 0.463 -30.932 1.00 94.56 133 ARG A N 1
ATOM 1049 C CA . ARG A 1 133 ? 4.353 0.332 -30.968 1.00 94.56 133 ARG A CA 1
ATOM 1050 C C . ARG A 1 133 ? 3.791 0.067 -29.576 1.00 94.56 133 ARG A C 1
ATOM 1052 O O . ARG A 1 133 ? 4.585 -0.183 -28.669 1.00 94.56 133 ARG A O 1
ATOM 1059 N N . PRO A 1 134 ? 2.463 0.185 -29.382 1.00 93.25 134 PRO A N 1
ATOM 1060 C CA . PRO A 1 134 ? 1.852 -0.114 -28.095 1.00 93.25 134 PRO A CA 1
ATOM 1061 C C . PRO A 1 134 ? 2.311 -1.473 -27.574 1.00 93.25 134 PRO A C 1
ATOM 1063 O O . PRO A 1 134 ? 2.452 -2.428 -28.345 1.00 93.25 134 PRO A O 1
ATOM 1066 N N . PHE A 1 135 ? 2.595 -1.514 -26.277 1.00 94.38 135 PHE A N 1
ATOM 1067 C CA . PHE A 1 135 ? 3.083 -2.718 -25.626 1.00 94.38 135 PHE A CA 1
ATOM 1068 C C . PHE A 1 135 ? 2.048 -3.847 -25.703 1.00 94.38 135 PHE A C 1
ATOM 1070 O O . PHE A 1 135 ? 0.870 -3.621 -25.423 1.00 94.38 135 PHE A O 1
ATOM 1077 N N . ASP A 1 136 ? 2.522 -5.045 -26.036 1.00 92.94 136 ASP A N 1
ATOM 1078 C CA . ASP A 1 136 ? 1.755 -6.287 -26.021 1.00 92.94 136 ASP A CA 1
ATOM 1079 C C . ASP A 1 136 ? 2.595 -7.386 -25.334 1.00 92.94 136 ASP A C 1
ATOM 1081 O O . ASP A 1 136 ? 3.686 -7.704 -25.820 1.00 92.94 136 ASP A O 1
ATOM 1085 N N . PRO A 1 137 ? 2.147 -7.941 -24.190 1.00 90.94 137 PRO A N 1
ATOM 1086 C CA . PRO A 1 137 ? 2.900 -8.959 -23.459 1.00 90.94 137 PRO A CA 1
ATOM 1087 C C . PRO A 1 137 ? 3.058 -10.280 -24.223 1.00 90.94 137 PRO A C 1
ATOM 1089 O O . PRO A 1 137 ? 4.048 -10.981 -24.002 1.00 90.94 137 PRO A O 1
ATOM 1092 N N . ASP A 1 138 ? 2.125 -10.610 -25.119 1.00 90.50 138 ASP A N 1
ATOM 1093 C CA . ASP A 1 138 ? 2.128 -11.872 -25.868 1.00 90.50 138 ASP A CA 1
ATOM 1094 C C . ASP A 1 138 ? 2.938 -11.767 -27.174 1.00 90.50 138 ASP A C 1
ATOM 1096 O O . ASP A 1 138 ? 3.230 -12.764 -27.842 1.00 90.50 138 ASP A O 1
ATOM 1100 N N . ASP A 1 139 ? 3.368 -10.555 -27.527 1.00 93.75 139 ASP A N 1
ATOM 1101 C CA . ASP A 1 139 ? 4.126 -10.277 -28.734 1.00 93.75 139 ASP A CA 1
ATOM 1102 C C . ASP A 1 139 ? 5.618 -10.593 -28.565 1.00 93.75 139 ASP A C 1
ATOM 1104 O O . ASP A 1 139 ? 6.427 -9.792 -28.083 1.00 93.75 139 ASP A O 1
ATOM 1108 N N . ILE A 1 140 ? 6.007 -11.774 -29.043 1.00 95.38 140 ILE A N 1
ATOM 1109 C CA . ILE A 1 140 ? 7.394 -12.255 -29.019 1.00 95.38 140 ILE A CA 1
ATOM 1110 C C . ILE A 1 140 ? 8.385 -11.341 -29.760 1.00 95.38 140 ILE A C 1
ATOM 1112 O O . ILE A 1 140 ? 9.584 -11.406 -29.486 1.00 95.38 140 ILE A O 1
ATOM 1116 N N . TYR A 1 141 ? 7.928 -10.473 -30.673 1.00 96.44 141 TYR A N 1
ATOM 1117 C CA . TYR A 1 141 ? 8.805 -9.522 -31.362 1.00 96.44 141 TYR A CA 1
ATOM 1118 C C . TYR A 1 141 ? 9.176 -8.328 -30.474 1.00 96.44 141 TYR A C 1
ATOM 1120 O O . TYR A 1 141 ? 10.118 -7.613 -30.805 1.00 96.44 141 TYR A O 1
ATOM 1128 N N . GLN A 1 142 ? 8.475 -8.093 -29.360 1.00 96.81 142 GLN A N 1
ATOM 1129 C CA . GLN A 1 142 ? 8.805 -7.040 -28.388 1.00 96.81 142 GLN A CA 1
ATOM 1130 C C . GLN A 1 142 ? 9.773 -7.518 -27.291 1.00 96.81 142 GLN A C 1
ATOM 1132 O O . GLN A 1 142 ? 10.167 -6.734 -26.422 1.00 96.81 142 GLN A O 1
ATOM 1137 N N . GLN A 1 143 ? 10.171 -8.794 -27.330 1.00 97.19 143 GLN A N 1
ATOM 1138 C CA . GLN A 1 143 ? 11.057 -9.419 -26.353 1.00 97.19 143 GLN A CA 1
ATOM 1139 C C . GLN A 1 143 ? 12.465 -9.608 -26.923 1.00 97.19 143 GLN A C 1
ATOM 1141 O O . GLN A 1 143 ? 12.653 -10.131 -28.026 1.00 97.19 143 GLN A O 1
ATOM 1146 N N . PHE A 1 144 ? 13.466 -9.226 -26.130 1.00 97.69 144 PHE A N 1
ATOM 1147 C CA . PHE A 1 144 ? 14.874 -9.311 -26.504 1.00 97.69 144 PHE A CA 1
ATOM 1148 C C . PHE A 1 144 ? 15.665 -10.098 -25.467 1.00 97.69 144 PHE A C 1
ATOM 1150 O O . PHE A 1 144 ? 15.551 -9.840 -24.269 1.00 97.69 144 PHE A O 1
ATOM 1157 N N . GLU A 1 145 ? 16.495 -11.025 -25.934 1.00 97.56 145 GLU A N 1
ATOM 1158 C CA . GLU A 1 145 ? 17.477 -11.721 -25.107 1.00 97.56 145 GLU A CA 1
ATOM 1159 C C . GLU A 1 145 ? 18.809 -10.980 -25.159 1.00 97.56 145 GLU A C 1
ATOM 1161 O O . GLU A 1 145 ? 19.306 -10.644 -26.237 1.00 97.56 145 GLU A O 1
ATOM 1166 N N . PHE A 1 146 ? 19.397 -10.734 -23.994 1.00 95.69 146 PHE A N 1
ATOM 1167 C CA . PHE A 1 146 ? 20.707 -10.113 -23.880 1.00 95.69 146 PHE A CA 1
ATOM 1168 C C . PHE A 1 146 ? 21.759 -11.133 -23.456 1.00 95.69 146 PHE A C 1
ATOM 1170 O O . PHE A 1 146 ? 21.519 -12.009 -22.633 1.00 95.69 146 PHE A O 1
ATOM 1177 N N . SER A 1 147 ? 22.961 -10.990 -24.0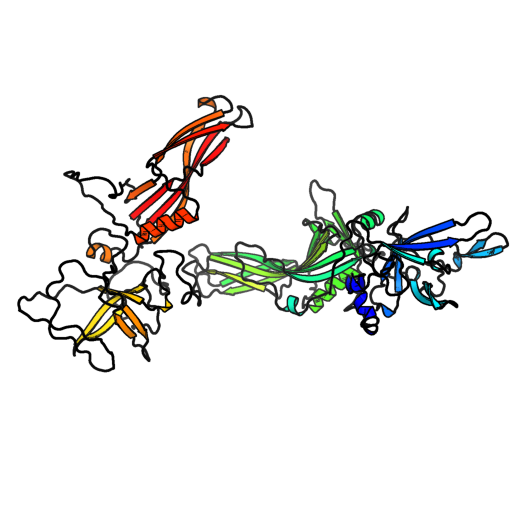01 1.00 92.88 147 SER A N 1
ATOM 1178 C CA . SER A 1 147 ? 24.117 -11.815 -23.654 1.00 92.88 147 SER A CA 1
ATOM 1179 C C . SER A 1 147 ? 25.379 -10.967 -23.581 1.00 92.88 147 SER A C 1
ATOM 1181 O O . SER A 1 147 ? 25.479 -9.909 -24.209 1.00 92.88 147 SER A O 1
ATOM 1183 N N . THR A 1 148 ? 26.362 -11.437 -22.816 1.00 89.06 148 THR A N 1
ATOM 1184 C CA . THR A 1 148 ? 27.706 -10.861 -22.778 1.00 89.06 148 THR A CA 1
ATOM 1185 C C . THR A 1 148 ? 28.663 -11.731 -23.591 1.00 89.06 148 THR A C 1
ATOM 1187 O O . THR A 1 148 ? 28.723 -12.948 -23.431 1.00 89.06 148 THR A O 1
ATOM 1190 N N . LYS A 1 149 ? 29.421 -11.111 -24.498 1.00 84.75 149 LYS A N 1
ATOM 1191 C CA . LYS A 1 149 ? 30.494 -11.748 -25.271 1.00 84.75 149 LYS A CA 1
ATOM 1192 C C . LYS A 1 149 ? 31.834 -11.150 -24.875 1.00 84.75 149 LYS A C 1
ATOM 1194 O O . LYS A 1 149 ? 31.962 -9.933 -24.779 1.00 84.75 149 LYS A O 1
ATOM 1199 N N . ASN A 1 150 ? 32.842 -11.996 -24.695 1.00 79.25 150 ASN A N 1
ATOM 1200 C CA . ASN A 1 150 ? 34.212 -11.528 -24.518 1.00 79.25 150 ASN A CA 1
ATOM 1201 C C . ASN A 1 150 ? 34.795 -11.138 -25.877 1.00 79.25 150 ASN A C 1
ATOM 1203 O O . ASN A 1 150 ? 34.690 -11.885 -26.851 1.00 79.25 150 ASN A O 1
ATOM 1207 N N . THR A 1 151 ? 35.401 -9.963 -25.945 1.00 74.81 151 THR A N 1
ATOM 1208 C CA . THR A 1 151 ? 36.150 -9.505 -27.113 1.00 74.81 151 THR A CA 1
ATOM 1209 C C . THR A 1 151 ? 37.584 -10.038 -27.068 1.00 74.81 151 THR A C 1
ATOM 1211 O O . THR A 1 151 ? 38.068 -10.508 -26.036 1.00 74.81 151 THR A O 1
ATOM 1214 N N . CYS A 1 152 ? 38.306 -9.910 -28.184 1.00 69.81 152 CYS A N 1
ATOM 1215 C CA . CYS A 1 152 ? 39.727 -10.257 -28.276 1.00 69.81 152 CYS A CA 1
ATOM 1216 C C . CYS A 1 152 ? 40.635 -9.462 -27.315 1.00 69.81 152 CYS A C 1
ATOM 1218 O O . CYS A 1 152 ? 41.778 -9.855 -27.107 1.00 69.81 152 CYS A O 1
ATOM 1220 N N . THR A 1 153 ? 40.141 -8.374 -26.712 1.00 68.94 153 THR A N 1
ATOM 1221 C CA . THR A 1 153 ? 40.866 -7.548 -25.735 1.00 68.94 153 THR A CA 1
ATOM 1222 C C . THR A 1 153 ? 40.469 -7.840 -24.282 1.00 68.94 153 THR A C 1
ATOM 1224 O O . THR A 1 153 ? 40.744 -7.028 -23.402 1.00 68.94 153 THR A O 1
ATOM 1227 N N . ASN A 1 154 ? 39.821 -8.983 -24.009 1.00 62.50 154 ASN A N 1
ATOM 1228 C CA . ASN A 1 154 ? 39.248 -9.340 -22.701 1.00 62.50 154 ASN A CA 1
ATOM 1229 C C . ASN A 1 154 ? 38.219 -8.320 -22.172 1.00 62.50 154 ASN A C 1
ATOM 1231 O O . ASN A 1 154 ? 37.947 -8.275 -20.971 1.00 62.50 154 ASN A O 1
ATOM 1235 N N . SER A 1 155 ? 37.622 -7.503 -23.047 1.00 71.50 155 SER A N 1
ATOM 1236 C CA . SER A 1 155 ? 36.496 -6.646 -22.673 1.00 71.50 155 SER A CA 1
ATOM 1237 C C . SER A 1 155 ? 35.170 -7.393 -22.844 1.00 71.50 155 SER A C 1
ATOM 1239 O O . SER A 1 155 ? 35.018 -8.217 -23.745 1.00 71.50 155 SER A O 1
ATOM 1241 N N . LYS A 1 156 ? 34.200 -7.121 -21.966 1.00 77.50 156 LYS A N 1
ATOM 1242 C CA . LYS A 1 156 ? 32.830 -7.633 -22.101 1.00 77.50 156 LYS A CA 1
ATOM 1243 C C . LYS A 1 156 ? 32.039 -6.724 -23.034 1.00 77.50 156 LYS A C 1
ATOM 1245 O O . LYS A 1 156 ? 32.039 -5.507 -22.857 1.00 77.50 156 LYS A O 1
ATOM 1250 N N . MET A 1 157 ? 31.354 -7.325 -23.994 1.00 84.44 157 MET A N 1
ATOM 1251 C CA . MET A 1 157 ? 30.491 -6.654 -24.952 1.00 84.44 157 MET A CA 1
ATOM 1252 C C . MET A 1 157 ? 29.072 -7.206 -24.844 1.00 84.44 157 MET A C 1
ATOM 1254 O O . MET A 1 157 ? 28.862 -8.413 -24.953 1.00 84.44 157 MET A O 1
ATOM 1258 N N . LEU A 1 158 ? 28.097 -6.319 -24.667 1.00 89.88 158 LEU A N 1
ATOM 1259 C CA . LEU A 1 158 ? 26.687 -6.689 -24.653 1.00 89.88 158 LEU A CA 1
ATOM 1260 C C . LEU A 1 158 ? 26.172 -6.890 -26.083 1.00 89.88 158 LEU A C 1
ATOM 1262 O O . LEU A 1 158 ? 26.521 -6.154 -27.008 1.00 89.88 158 LEU A O 1
ATOM 1266 N N . VAL A 1 159 ? 25.343 -7.913 -26.261 1.00 91.50 159 VAL A N 1
ATOM 1267 C CA . VAL A 1 159 ? 24.673 -8.236 -27.522 1.00 91.50 159 VAL A CA 1
ATOM 1268 C C . VAL A 1 159 ? 23.209 -8.523 -27.230 1.00 91.50 159 VAL A C 1
ATOM 1270 O O . VAL A 1 159 ? 22.898 -9.181 -26.242 1.00 91.50 159 VAL A O 1
ATOM 1273 N N . ALA A 1 160 ? 22.326 -8.047 -28.102 1.00 94.25 160 ALA A N 1
ATOM 1274 C CA . ALA A 1 160 ? 20.894 -8.296 -28.033 1.00 94.25 160 ALA A CA 1
ATOM 1275 C C . ALA A 1 160 ? 20.432 -9.125 -29.238 1.00 94.25 160 ALA A C 1
ATOM 1277 O O . ALA A 1 160 ? 20.869 -8.892 -30.370 1.00 94.25 160 ALA A O 1
ATOM 1278 N N . GLN A 1 161 ? 19.533 -10.072 -28.997 1.00 94.88 161 GLN A N 1
ATOM 1279 C CA . GLN A 1 161 ? 18.884 -10.903 -30.006 1.00 94.88 161 GLN A CA 1
ATOM 1280 C C . GLN A 1 161 ? 17.366 -10.836 -29.850 1.00 94.88 161 GLN A C 1
ATOM 1282 O O . GLN A 1 161 ? 16.849 -10.526 -28.779 1.00 94.88 161 GLN A O 1
ATOM 1287 N N . SER A 1 162 ? 16.653 -11.082 -30.946 1.00 95.62 162 SER A N 1
ATOM 1288 C CA . SER A 1 162 ? 15.197 -11.196 -30.932 1.00 95.62 162 SER A CA 1
ATOM 1289 C C . SER A 1 162 ? 14.818 -12.566 -30.392 1.00 95.62 162 SER A C 1
ATOM 1291 O O . SER A 1 162 ? 15.453 -13.550 -30.761 1.00 95.62 162 SER A O 1
ATOM 1293 N N . ILE A 1 163 ? 13.767 -12.640 -29.575 1.00 96.06 163 ILE A N 1
ATOM 1294 C CA . ILE A 1 163 ? 13.178 -13.934 -29.203 1.00 96.06 163 ILE A CA 1
ATOM 1295 C C . ILE A 1 163 ? 12.426 -14.553 -30.384 1.00 96.06 163 ILE A C 1
ATOM 1297 O O . ILE A 1 163 ? 12.444 -15.771 -30.557 1.00 96.06 163 ILE A O 1
ATOM 1301 N N . ALA A 1 164 ? 11.793 -13.723 -31.217 1.00 94.69 164 ALA A N 1
ATOM 1302 C CA . ALA A 1 164 ? 11.185 -14.187 -32.456 1.00 94.69 164 ALA A CA 1
ATOM 1303 C C . ALA A 1 164 ? 12.263 -14.761 -33.404 1.00 94.69 164 ALA A C 1
ATOM 1305 O O . ALA A 1 164 ? 13.208 -14.022 -33.710 1.00 94.69 164 ALA A O 1
ATOM 1306 N N . PRO A 1 165 ? 12.136 -16.019 -33.881 1.00 92.25 165 PRO A N 1
ATOM 1307 C CA . PRO A 1 165 ? 13.154 -16.681 -34.707 1.00 92.25 165 PRO A CA 1
ATOM 1308 C C . PRO A 1 165 ? 13.468 -15.972 -36.031 1.00 92.25 165 PRO A C 1
ATOM 1310 O O . PRO A 1 165 ? 14.600 -16.008 -36.502 1.00 92.25 165 PRO A O 1
ATOM 1313 N N . ASP A 1 166 ? 12.467 -15.322 -36.619 1.00 91.88 166 ASP A N 1
ATOM 1314 C CA . ASP A 1 166 ? 12.530 -14.529 -37.853 1.00 91.88 166 ASP A CA 1
ATOM 1315 C C . ASP A 1 166 ? 12.697 -13.021 -37.579 1.00 91.88 166 ASP A C 1
ATOM 1317 O O . ASP A 1 166 ? 12.635 -12.193 -38.488 1.00 91.88 166 ASP A O 1
ATOM 1321 N N . GLY A 1 167 ? 12.875 -12.643 -36.311 1.00 92.94 167 GLY A N 1
ATOM 1322 C CA . GLY A 1 167 ? 12.943 -11.258 -35.880 1.00 92.94 167 GLY A CA 1
ATOM 1323 C C . GLY A 1 167 ? 14.362 -10.694 -35.896 1.00 92.94 167 GLY A C 1
ATOM 1324 O O . GLY A 1 167 ? 15.311 -11.254 -35.348 1.00 92.94 167 GLY A O 1
ATOM 1325 N N . HIS A 1 168 ? 14.503 -9.497 -36.445 1.00 93.25 168 HIS A N 1
ATOM 1326 C CA . HIS A 1 168 ? 15.713 -8.691 -36.378 1.00 93.25 168 HIS A CA 1
ATOM 1327 C C . HIS A 1 168 ? 15.529 -7.552 -35.372 1.00 93.25 168 HIS A C 1
ATOM 1329 O O . HIS A 1 168 ? 14.686 -6.683 -35.610 1.00 93.25 168 HIS A O 1
ATOM 1335 N N . PRO A 1 169 ? 16.336 -7.472 -34.296 1.00 94.62 169 PRO A N 1
ATOM 1336 C CA . PRO A 1 169 ? 16.213 -6.391 -33.326 1.00 94.62 169 PRO A CA 1
ATOM 1337 C C . PRO A 1 169 ? 16.356 -5.004 -33.964 1.00 94.62 169 PRO A C 1
ATOM 1339 O O . PRO A 1 169 ? 17.037 -4.878 -34.994 1.00 94.62 169 PRO A O 1
ATOM 1342 N N . PRO A 1 170 ? 15.799 -3.952 -33.335 1.00 93.94 170 PRO A N 1
ATOM 1343 C CA . PRO A 1 170 ? 16.017 -2.572 -33.747 1.00 93.94 170 PRO A CA 1
ATOM 1344 C C . PRO A 1 170 ? 17.502 -2.269 -33.930 1.00 93.94 170 PRO A C 1
ATOM 1346 O O . PRO A 1 170 ? 18.353 -2.772 -33.191 1.00 93.94 170 PRO A O 1
ATOM 1349 N N . ARG A 1 171 ? 17.846 -1.405 -34.886 1.00 90.56 171 ARG A N 1
ATOM 1350 C CA . ARG A 1 171 ? 19.239 -1.168 -35.277 1.00 90.56 171 ARG A CA 1
ATOM 1351 C C . ARG A 1 171 ? 20.146 -0.710 -34.133 1.00 90.56 171 ARG A C 1
ATOM 1353 O O . ARG A 1 171 ? 21.338 -0.987 -34.217 1.00 90.56 171 ARG A O 1
ATOM 1360 N N . PHE A 1 172 ? 19.638 -0.032 -33.103 1.00 91.62 172 PHE A N 1
ATOM 1361 C CA . PHE A 1 172 ? 20.457 0.356 -31.945 1.00 91.62 172 PHE A CA 1
ATOM 1362 C C . PHE A 1 172 ? 20.863 -0.846 -31.073 1.00 91.62 172 PHE A C 1
ATOM 1364 O O . PHE A 1 172 ? 21.965 -0.851 -30.543 1.00 91.62 172 PHE A O 1
ATOM 1371 N N . LEU A 1 173 ? 20.035 -1.897 -31.011 1.00 93.19 173 LEU A N 1
ATOM 1372 C CA . LEU A 1 173 ? 20.328 -3.154 -30.309 1.00 93.19 173 LEU A CA 1
ATOM 1373 C C . LEU A 1 173 ? 21.104 -4.149 -31.180 1.00 93.19 173 LEU A C 1
ATOM 1375 O O . LEU A 1 173 ? 21.997 -4.838 -30.690 1.00 93.19 173 LEU A O 1
ATOM 1379 N N . ARG A 1 174 ? 20.783 -4.210 -32.481 1.00 90.56 174 ARG A N 1
ATOM 1380 C CA . ARG A 1 174 ? 21.380 -5.152 -33.446 1.00 90.56 174 ARG A CA 1
ATOM 1381 C C . ARG A 1 174 ? 22.831 -4.822 -33.802 1.00 90.56 174 ARG A C 1
ATOM 1383 O O . ARG A 1 174 ? 23.574 -5.707 -34.217 1.00 90.56 174 ARG A O 1
ATOM 1390 N N . ARG A 1 175 ? 23.234 -3.548 -33.724 1.00 86.62 175 ARG A N 1
ATOM 1391 C CA . ARG A 1 175 ? 24.620 -3.148 -34.014 1.00 86.62 175 ARG A CA 1
ATOM 1392 C C . ARG A 1 175 ? 25.575 -3.688 -32.953 1.00 86.62 175 ARG A C 1
ATOM 1394 O O . ARG A 1 175 ? 25.215 -3.889 -31.804 1.00 86.62 175 ARG A O 1
ATOM 1401 N N . HIS A 1 176 ? 26.819 -3.878 -33.360 1.00 83.50 176 HIS A N 1
ATOM 1402 C CA . HIS A 1 176 ? 27.908 -4.289 -32.489 1.00 83.50 176 HIS A CA 1
ATOM 1403 C C . HIS A 1 176 ? 28.687 -3.072 -31.983 1.00 83.50 176 HIS A C 1
ATOM 1405 O O . HIS A 1 176 ? 28.859 -2.116 -32.734 1.00 83.50 176 HIS A O 1
ATOM 1411 N N . GLY A 1 177 ? 29.184 -3.129 -30.746 1.00 82.88 177 GLY A N 1
ATOM 1412 C CA . GLY A 1 177 ? 30.076 -2.119 -30.172 1.00 82.88 177 GLY A CA 1
ATOM 1413 C C . GLY A 1 177 ? 29.367 -0.908 -29.570 1.00 82.88 177 GLY A C 1
ATOM 1414 O O . GLY A 1 177 ? 29.996 0.134 -29.429 1.00 82.88 177 GLY A O 1
ATOM 1415 N N . TRP A 1 178 ? 28.073 -1.010 -29.255 1.00 89.94 178 TRP A N 1
ATOM 1416 C CA . TRP A 1 178 ? 27.415 0.000 -28.430 1.00 89.94 178 TRP A CA 1
ATOM 1417 C C . TRP A 1 178 ? 27.804 -0.165 -26.958 1.00 89.94 178 TRP A C 1
ATOM 1419 O O . TRP A 1 178 ? 28.066 -1.272 -26.484 1.00 89.94 178 TRP A O 1
ATOM 1429 N N . GLU A 1 179 ? 27.827 0.953 -26.243 1.00 89.06 179 GLU A N 1
ATOM 1430 C CA . GLU A 1 179 ? 28.053 1.026 -24.803 1.00 89.06 179 GLU A CA 1
ATOM 1431 C C . GLU A 1 179 ? 26.753 1.416 -24.100 1.00 89.06 179 GLU A C 1
ATOM 1433 O O . GLU A 1 179 ? 25.862 2.013 -24.704 1.00 89.06 179 GLU A O 1
ATOM 1438 N N . MET A 1 180 ? 26.618 1.059 -22.824 1.00 91.56 180 MET A N 1
ATOM 1439 C CA . MET A 1 180 ? 25.437 1.393 -22.035 1.00 91.56 180 MET A CA 1
ATOM 1440 C C . MET A 1 180 ? 25.836 2.168 -20.789 1.00 91.56 180 MET A C 1
ATOM 1442 O O . MET A 1 180 ? 26.773 1.793 -20.079 1.00 91.56 180 MET A O 1
ATOM 1446 N N . SER A 1 181 ? 25.098 3.234 -20.509 1.00 91.00 181 SER A N 1
ATOM 1447 C CA . SER A 1 181 ? 25.230 4.031 -19.297 1.00 91.00 181 SER A CA 1
ATOM 1448 C C . SER A 1 181 ? 23.887 4.128 -18.566 1.00 91.00 181 SER A C 1
ATOM 1450 O O . SER A 1 181 ? 22.822 4.132 -19.182 1.00 91.00 181 SER A O 1
ATOM 1452 N N . GLY A 1 182 ? 23.919 4.149 -17.234 1.00 90.62 182 GLY A N 1
ATOM 1453 C CA . GLY A 1 182 ? 22.741 4.265 -16.378 1.00 90.62 182 GLY A CA 1
ATOM 1454 C C . GLY A 1 182 ? 22.724 5.590 -15.626 1.00 90.62 182 GLY A C 1
ATOM 1455 O O . GLY A 1 182 ? 23.693 5.949 -14.958 1.00 90.62 182 GLY A O 1
ATOM 1456 N N . GLN A 1 18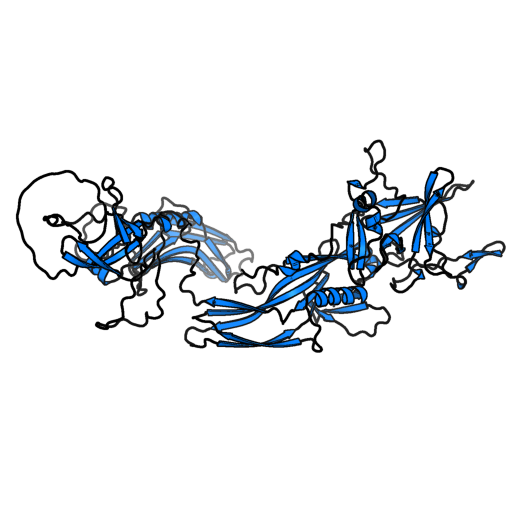3 ? 21.598 6.300 -15.679 1.00 88.12 183 GLN A N 1
ATOM 1457 C CA . GLN A 1 183 ? 21.379 7.534 -14.926 1.00 88.12 183 GLN A CA 1
ATOM 1458 C C . GLN A 1 183 ? 20.141 7.404 -14.039 1.00 88.12 183 GLN A C 1
ATOM 1460 O O . GLN A 1 183 ? 19.095 6.957 -14.496 1.00 88.12 183 GLN A O 1
ATOM 1465 N N . THR A 1 184 ? 20.220 7.830 -12.777 1.00 83.81 184 THR A N 1
ATOM 1466 C CA . THR A 1 184 ? 19.024 7.943 -11.926 1.00 83.81 184 THR A CA 1
ATOM 1467 C C . THR A 1 184 ? 18.241 9.202 -12.309 1.00 83.81 184 THR A C 1
ATOM 1469 O O . THR A 1 184 ? 18.801 10.299 -12.214 1.00 83.81 184 THR A O 1
ATOM 1472 N N . PRO A 1 185 ? 16.975 9.086 -12.749 1.00 76.94 185 PRO A N 1
ATOM 1473 C CA . PRO A 1 185 ? 16.144 10.252 -13.035 1.00 76.94 185 PRO A CA 1
ATOM 1474 C C . PRO A 1 185 ? 15.840 11.053 -11.759 1.00 76.94 185 PRO A C 1
ATOM 1476 O O . PRO A 1 185 ? 15.785 10.502 -10.661 1.00 76.94 185 PRO A O 1
ATOM 1479 N N . LYS A 1 186 ? 15.620 12.366 -11.893 1.00 69.31 186 LYS A N 1
ATOM 1480 C CA . LYS A 1 186 ? 15.198 13.216 -10.765 1.00 69.31 186 LYS A CA 1
ATOM 1481 C C . LYS A 1 186 ? 13.800 12.797 -10.294 1.00 69.31 186 LYS A C 1
ATOM 1483 O O . LYS A 1 186 ? 12.948 12.524 -11.132 1.00 69.31 186 LYS A O 1
ATOM 1488 N N . ASN A 1 187 ? 13.573 12.788 -8.979 1.00 63.41 187 ASN A N 1
ATOM 1489 C CA . ASN A 1 187 ? 12.305 12.413 -8.329 1.00 63.41 187 ASN A CA 1
ATOM 1490 C C . ASN A 1 187 ? 11.854 10.963 -8.571 1.00 63.41 187 ASN A C 1
ATOM 1492 O O . ASN A 1 187 ? 10.688 10.645 -8.373 1.00 63.41 187 ASN A O 1
ATOM 1496 N N . PHE A 1 188 ? 12.755 10.081 -8.996 1.00 72.06 188 PHE A N 1
ATOM 1497 C CA . PHE A 1 188 ? 12.464 8.665 -9.176 1.00 72.06 188 PHE A CA 1
ATOM 1498 C C . PHE A 1 188 ? 12.844 7.901 -7.902 1.00 72.06 188 PHE A C 1
ATOM 1500 O O . PHE A 1 188 ? 14.032 7.756 -7.606 1.00 72.06 188 PHE A O 1
ATOM 1507 N N . ILE A 1 189 ? 11.845 7.457 -7.134 1.00 75.62 189 ILE A N 1
ATOM 1508 C CA . ILE A 1 189 ? 12.030 6.780 -5.848 1.00 75.62 189 ILE A CA 1
ATOM 1509 C C . ILE A 1 189 ? 11.517 5.351 -5.999 1.00 75.62 189 ILE A C 1
ATOM 1511 O O . ILE A 1 189 ? 10.327 5.074 -5.907 1.00 75.62 189 ILE A O 1
ATOM 1515 N N . MET A 1 190 ? 12.447 4.429 -6.227 1.00 84.50 190 MET A N 1
ATOM 1516 C CA . MET A 1 190 ? 12.158 3.002 -6.262 1.00 84.50 190 MET A CA 1
ATOM 1517 C C . MET A 1 190 ? 12.860 2.339 -5.083 1.00 84.50 190 MET A C 1
ATOM 1519 O O . MET A 1 190 ? 14.090 2.320 -5.025 1.00 84.50 190 MET A O 1
ATOM 1523 N N . GLY A 1 191 ? 12.065 1.864 -4.129 1.00 87.19 191 GLY A N 1
ATOM 1524 C CA . GLY A 1 191 ? 12.535 1.217 -2.911 1.00 87.19 191 GLY A CA 1
ATOM 1525 C C . GLY A 1 191 ? 12.449 -0.301 -2.989 1.00 87.19 191 GLY A C 1
ATOM 1526 O O . GLY A 1 191 ? 12.183 -0.881 -4.041 1.00 87.19 191 GLY A O 1
ATOM 1527 N N . GLU A 1 192 ? 12.657 -0.942 -1.845 1.00 92.44 192 GLU A N 1
ATOM 1528 C CA . GLU A 1 192 ? 12.516 -2.386 -1.716 1.00 92.44 192 GLU A CA 1
ATOM 1529 C C . GLU A 1 192 ? 11.041 -2.818 -1.679 1.00 92.44 192 GLU A C 1
ATOM 1531 O O . GLU A 1 192 ? 10.178 -2.166 -1.087 1.00 92.44 192 GLU A O 1
ATOM 1536 N N . ALA A 1 193 ? 10.770 -3.943 -2.329 1.00 95.50 193 ALA A N 1
ATOM 1537 C CA . ALA A 1 193 ? 9.487 -4.611 -2.453 1.00 95.50 193 ALA A CA 1
ATOM 1538 C C . ALA A 1 193 ? 9.741 -6.126 -2.494 1.00 95.50 193 ALA A C 1
ATOM 1540 O O . ALA A 1 193 ? 10.042 -6.699 -3.545 1.00 95.50 193 ALA A O 1
ATOM 1541 N N . HIS A 1 194 ? 9.683 -6.778 -1.334 1.00 93.88 194 HIS A N 1
ATOM 1542 C CA . HIS A 1 194 ? 10.061 -8.191 -1.202 1.00 93.88 194 HIS A CA 1
ATOM 1543 C C . HIS A 1 194 ? 8.983 -9.168 -1.685 1.00 93.88 194 HIS A C 1
ATOM 1545 O O . HIS A 1 194 ? 9.299 -10.334 -1.919 1.00 93.88 194 HIS A O 1
ATOM 1551 N N . GLY A 1 195 ? 7.769 -8.676 -1.941 1.00 95.12 195 GLY A N 1
ATOM 1552 C CA . GLY A 1 195 ? 6.590 -9.471 -2.260 1.00 95.12 195 GLY A CA 1
ATOM 1553 C C . GLY A 1 195 ? 5.650 -9.557 -1.065 1.00 95.12 195 GLY A C 1
ATOM 1554 O O . GLY A 1 195 ? 5.502 -8.578 -0.333 1.00 95.12 195 GLY A O 1
ATOM 1555 N N . LEU A 1 196 ? 5.010 -10.712 -0.895 1.00 95.25 196 LEU A N 1
ATOM 1556 C CA . LEU A 1 196 ? 4.103 -10.975 0.215 1.00 95.25 196 LEU A CA 1
ATOM 1557 C C . LEU A 1 196 ? 4.875 -11.419 1.465 1.00 95.25 196 LEU A C 1
ATOM 1559 O O . LEU A 1 196 ? 5.727 -12.302 1.386 1.00 95.25 196 LEU A O 1
ATOM 1563 N N . ASP A 1 197 ? 4.532 -10.855 2.619 1.00 94.94 197 ASP A N 1
ATOM 1564 C CA . ASP A 1 197 ? 4.966 -11.343 3.925 1.00 94.94 197 ASP A CA 1
ATOM 1565 C C . ASP A 1 197 ? 3.907 -12.300 4.493 1.00 94.94 197 ASP A C 1
ATOM 1567 O O . ASP A 1 197 ? 2.868 -11.890 5.015 1.00 94.94 197 ASP A O 1
ATOM 1571 N N . PHE A 1 198 ? 4.167 -13.605 4.370 1.00 91.50 198 PHE A N 1
ATOM 1572 C CA . PHE A 1 198 ? 3.262 -14.655 4.848 1.00 91.50 198 PHE A CA 1
ATOM 1573 C C . PHE A 1 198 ? 3.039 -14.608 6.351 1.00 91.50 198 PHE A C 1
ATOM 1575 O O . PHE A 1 198 ? 1.927 -14.870 6.808 1.00 91.50 198 PHE A O 1
ATOM 1582 N N . ALA A 1 199 ? 4.093 -14.308 7.113 1.00 93.25 199 ALA A N 1
ATOM 1583 C CA . ALA A 1 199 ? 3.990 -14.260 8.557 1.00 93.25 199 ALA A CA 1
ATOM 1584 C C . ALA A 1 199 ? 3.079 -13.096 8.933 1.00 93.25 199 ALA A C 1
ATOM 1586 O O . ALA A 1 199 ? 2.092 -13.309 9.630 1.00 93.25 199 ALA A O 1
ATOM 1587 N N . LEU A 1 200 ? 3.337 -11.899 8.408 1.00 93.06 200 LEU A N 1
ATOM 1588 C CA . LEU A 1 200 ? 2.537 -10.721 8.724 1.00 93.06 200 LEU A CA 1
ATOM 1589 C C . LEU A 1 200 ? 1.076 -10.867 8.268 1.00 93.06 200 LEU A C 1
ATOM 1591 O O . LEU A 1 200 ? 0.177 -10.605 9.065 1.00 93.06 200 LEU A O 1
ATOM 1595 N N . ARG A 1 201 ? 0.827 -11.377 7.050 1.00 93.69 201 ARG A N 1
ATOM 1596 C CA . ARG A 1 201 ? -0.536 -11.641 6.539 1.00 93.69 201 ARG A CA 1
ATOM 1597 C C . ARG A 1 201 ? -1.319 -12.616 7.425 1.00 93.69 201 ARG A C 1
ATOM 1599 O O . ARG A 1 201 ? -2.525 -12.454 7.589 1.00 93.69 201 ARG A O 1
ATOM 1606 N N . ALA A 1 202 ? -0.649 -13.617 8.002 1.00 90.50 202 ALA A N 1
ATOM 1607 C CA . ALA A 1 202 ? -1.286 -14.623 8.853 1.00 90.50 202 ALA A CA 1
ATOM 1608 C C . ALA A 1 202 ? -1.659 -14.111 10.257 1.00 90.50 202 ALA A C 1
ATOM 1610 O O . ALA A 1 202 ? -2.567 -14.666 10.874 1.00 90.50 202 ALA A O 1
ATOM 1611 N N . HIS A 1 203 ? -0.990 -13.070 10.772 1.00 89.44 203 HIS A N 1
ATOM 1612 C CA . HIS A 1 203 ? -1.292 -12.521 12.103 1.00 89.44 203 HIS A CA 1
ATOM 1613 C C . HIS A 1 203 ? -2.599 -11.716 12.138 1.00 89.44 203 HIS A C 1
ATOM 1615 O O . HIS A 1 203 ? -3.176 -11.569 13.216 1.00 89.44 203 HIS A O 1
ATOM 1621 N N . LEU A 1 204 ? -3.087 -11.269 10.972 1.00 89.31 204 LEU A N 1
ATOM 1622 C CA . LEU A 1 204 ? -4.219 -10.353 10.796 1.00 89.31 204 LEU A CA 1
ATOM 1623 C C . LEU A 1 204 ? -4.015 -8.992 11.507 1.00 89.31 204 LEU A C 1
ATOM 1625 O O . LEU A 1 204 ? -3.204 -8.864 12.427 1.00 89.31 204 LEU A O 1
ATOM 1629 N N . PRO A 1 205 ? -4.749 -7.936 11.111 1.00 91.00 205 PRO A N 1
ATOM 1630 C CA . PRO A 1 205 ? -4.689 -6.652 11.802 1.00 91.00 205 PRO A CA 1
ATOM 1631 C C . PRO A 1 205 ? -5.218 -6.750 13.232 1.00 91.00 205 PRO A C 1
ATOM 1633 O O . PRO A 1 205 ? -6.141 -7.523 13.519 1.00 91.00 205 PRO A O 1
ATOM 1636 N N . ASP A 1 206 ? -4.685 -5.903 14.111 1.00 89.25 206 ASP A N 1
ATOM 1637 C CA . ASP A 1 206 ? -5.186 -5.788 15.474 1.00 89.25 206 ASP A CA 1
ATOM 1638 C C . ASP A 1 206 ? -6.669 -5.373 15.488 1.00 89.25 206 ASP A C 1
ATOM 1640 O O . ASP A 1 206 ? -7.118 -4.508 14.731 1.00 89.25 206 ASP A O 1
ATOM 1644 N N . PHE A 1 207 ? -7.429 -6.022 16.365 1.00 87.94 207 PHE A N 1
ATOM 1645 C CA . PHE A 1 207 ? -8.855 -5.789 16.560 1.00 87.94 207 PHE A CA 1
ATOM 1646 C C . PHE A 1 207 ? -9.146 -4.954 17.820 1.00 87.94 207 PHE A C 1
ATOM 1648 O O . PHE A 1 207 ? -10.304 -4.748 18.171 1.00 87.94 207 PHE A O 1
ATOM 1655 N N . SER A 1 208 ? -8.111 -4.461 18.511 1.00 81.00 208 SER A N 1
ATOM 1656 C CA . SER A 1 208 ? -8.232 -3.668 19.739 1.00 81.00 208 SER A CA 1
ATOM 1657 C C . SER A 1 208 ? -8.499 -2.172 19.483 1.00 81.00 208 SER A C 1
ATOM 1659 O O . SER A 1 208 ? -7.817 -1.285 19.990 1.00 81.00 208 SER A O 1
ATOM 1661 N N . PHE A 1 209 ? -9.532 -1.860 18.694 1.00 82.00 209 PHE A N 1
ATOM 1662 C CA . PHE A 1 209 ? -9.906 -0.477 18.374 1.00 82.00 209 PHE A CA 1
ATOM 1663 C C . PHE A 1 209 ? -11.358 -0.136 18.774 1.00 82.00 209 PHE A C 1
ATOM 1665 O O . PHE A 1 209 ? -12.202 -1.032 18.887 1.00 82.00 209 PHE A O 1
ATOM 1672 N N . PRO A 1 210 ? -11.678 1.148 19.045 1.00 74.69 210 PRO A N 1
ATOM 1673 C CA . PRO A 1 210 ? -13.007 1.542 19.513 1.00 74.69 210 PRO A CA 1
ATOM 1674 C C . PRO A 1 210 ? -14.110 1.317 18.470 1.00 74.69 210 PRO A C 1
ATOM 1676 O O . PRO A 1 210 ? -13.920 1.591 17.288 1.00 74.69 210 PRO A O 1
ATOM 1679 N N . LEU A 1 211 ? -15.316 0.958 18.926 1.00 79.00 211 LEU A N 1
ATOM 1680 C CA . LEU A 1 211 ? -16.518 0.819 18.085 1.00 79.00 211 LEU A CA 1
ATOM 1681 C C . LEU A 1 211 ? -16.947 2.117 17.379 1.00 79.00 211 LEU A C 1
ATOM 1683 O O . LEU A 1 211 ? -17.719 2.076 16.422 1.00 79.00 211 LEU A O 1
ATOM 1687 N N . SER A 1 212 ? -16.456 3.277 17.822 1.00 72.44 212 SER A N 1
ATOM 1688 C CA . SER A 1 212 ? -16.665 4.545 17.115 1.00 72.44 212 SER A CA 1
ATOM 1689 C C . SER A 1 212 ? -15.953 4.591 15.760 1.00 72.44 212 SER A C 1
ATOM 1691 O O . SER A 1 212 ? -16.366 5.359 14.894 1.00 72.44 212 SER A O 1
ATOM 1693 N N . GLN A 1 213 ? -14.922 3.768 15.553 1.00 81.25 213 GLN A N 1
ATOM 1694 C CA . GLN A 1 213 ? -14.210 3.675 14.286 1.00 81.25 213 GLN A CA 1
ATOM 1695 C C . GLN A 1 213 ? -14.904 2.691 13.336 1.00 81.25 213 GLN A C 1
ATOM 1697 O O . GLN A 1 213 ? -15.271 1.570 13.702 1.00 81.25 213 GLN A O 1
ATOM 1702 N N . GLU A 1 214 ? -15.072 3.123 12.087 1.00 85.94 214 GLU A N 1
ATOM 1703 C CA . GLU A 1 214 ? -15.632 2.299 11.010 1.00 85.94 214 GLU A CA 1
ATOM 1704 C C . GLU A 1 214 ? -14.645 1.248 10.509 1.00 85.94 214 GLU A C 1
ATOM 1706 O O . GLU A 1 214 ? -15.061 0.188 10.049 1.00 85.94 214 GLU A O 1
ATOM 1711 N N . SER A 1 215 ? -13.344 1.501 10.638 1.00 88.12 215 SER A N 1
ATOM 1712 C CA . SER A 1 215 ? -12.304 0.559 10.249 1.00 88.12 215 SER A CA 1
ATOM 1713 C C . SER A 1 215 ? -11.105 0.607 11.185 1.00 88.12 215 SER A C 1
ATOM 1715 O O . SER A 1 215 ? -10.826 1.645 11.788 1.00 88.12 215 SER A O 1
ATOM 1717 N N . SER A 1 216 ? -10.365 -0.499 11.260 1.00 89.75 216 SER A N 1
ATOM 1718 C CA . SER A 1 216 ? -9.049 -0.520 11.900 1.00 89.75 216 SER A CA 1
ATOM 1719 C C . SER A 1 216 ? -8.029 0.285 11.094 1.00 89.75 216 SER A C 1
ATOM 1721 O O . SER A 1 216 ? -8.250 0.621 9.926 1.00 89.75 216 SER A O 1
ATOM 1723 N N . ASN A 1 217 ? -6.858 0.510 11.690 1.00 90.25 217 ASN A N 1
ATOM 1724 C CA . ASN A 1 217 ? -5.680 0.899 10.922 1.00 90.25 217 ASN A CA 1
ATOM 1725 C C . ASN A 1 217 ? -5.339 -0.194 9.896 1.00 90.25 217 ASN A C 1
ATOM 1727 O O . ASN A 1 217 ? -5.470 -1.387 10.192 1.00 90.25 217 ASN A O 1
ATOM 1731 N N . SER A 1 218 ? -4.899 0.221 8.708 1.00 93.19 218 SER A N 1
ATOM 1732 C CA . SER A 1 218 ? -4.413 -0.686 7.668 1.00 93.19 218 SER A CA 1
ATOM 1733 C C . SER A 1 218 ? -3.002 -1.177 7.982 1.00 93.19 218 SER A C 1
ATOM 1735 O O . SER A 1 218 ? -2.138 -0.394 8.379 1.00 93.19 218 SER A O 1
ATOM 1737 N N . VAL A 1 219 ? -2.750 -2.463 7.746 1.00 95.75 219 VAL A N 1
ATOM 1738 C CA . VAL A 1 219 ? -1.427 -3.091 7.857 1.00 95.75 219 VAL A CA 1
ATOM 1739 C C . VAL A 1 219 ? -0.972 -3.527 6.468 1.00 95.75 219 VAL A C 1
ATOM 1741 O O . VAL A 1 219 ? -1.659 -4.302 5.810 1.00 95.75 219 VAL A O 1
ATOM 1744 N N . VAL A 1 220 ? 0.181 -3.041 6.004 1.00 96.88 220 VAL A N 1
ATOM 1745 C CA . VAL A 1 220 ? 0.756 -3.446 4.710 1.00 96.88 220 VAL A CA 1
ATOM 1746 C C . VAL A 1 220 ? 1.411 -4.818 4.865 1.00 96.88 220 VAL A C 1
ATOM 1748 O O . VAL A 1 220 ? 2.409 -4.942 5.568 1.00 96.88 220 VAL A O 1
ATOM 1751 N N . VAL A 1 221 ? 0.876 -5.831 4.188 1.00 96.62 221 VAL A N 1
ATOM 1752 C CA . VAL A 1 221 ? 1.352 -7.227 4.259 1.00 96.62 221 VAL A CA 1
ATOM 1753 C C . VAL A 1 221 ? 2.042 -7.698 2.986 1.00 96.62 221 VAL A C 1
ATOM 1755 O O . VAL A 1 221 ? 2.645 -8.766 2.956 1.00 96.62 221 VAL A O 1
ATOM 1758 N N . GLY A 1 222 ? 1.970 -6.912 1.916 1.00 96.81 222 GLY A N 1
ATOM 1759 C CA . GLY A 1 222 ? 2.659 -7.212 0.672 1.00 96.81 222 GLY A CA 1
ATOM 1760 C C . GLY A 1 222 ? 3.010 -5.952 -0.096 1.00 96.81 222 GLY A C 1
ATOM 1761 O O . GLY A 1 222 ? 2.294 -4.951 -0.025 1.00 96.81 222 GLY A O 1
ATOM 1762 N N . LYS A 1 223 ? 4.121 -6.000 -0.830 1.00 97.50 223 LYS A N 1
ATOM 1763 C CA . LYS A 1 223 ? 4.599 -4.880 -1.641 1.00 97.50 223 LYS A CA 1
ATOM 1764 C C . LYS A 1 223 ? 5.251 -5.360 -2.934 1.00 97.50 223 LYS A C 1
ATOM 1766 O O . LYS A 1 223 ? 6.153 -6.198 -2.913 1.00 97.50 223 LYS A O 1
ATOM 1771 N N . TRP A 1 224 ? 4.837 -4.758 -4.045 1.00 97.50 224 TRP A N 1
ATOM 1772 C CA . TRP A 1 224 ? 5.326 -5.001 -5.400 1.00 97.50 224 TRP A CA 1
ATOM 1773 C C . TRP A 1 224 ? 5.425 -3.694 -6.191 1.00 97.50 224 TRP A C 1
ATOM 1775 O O . TRP A 1 224 ? 4.856 -2.671 -5.819 1.00 97.50 224 TRP A O 1
ATOM 1785 N N . TYR A 1 225 ? 6.087 -3.755 -7.343 1.00 96.94 225 TYR A N 1
ATOM 1786 C CA . TYR A 1 225 ? 6.030 -2.720 -8.369 1.00 96.94 225 TYR A CA 1
ATOM 1787 C C . TYR A 1 225 ? 5.339 -3.227 -9.636 1.00 96.94 225 TYR A C 1
ATOM 1789 O O . TYR A 1 225 ? 5.511 -4.373 -10.060 1.00 96.94 225 TYR A O 1
ATOM 1797 N N . CYS A 1 226 ? 4.566 -2.354 -10.271 1.00 96.81 226 CYS A N 1
ATOM 1798 C CA . CYS A 1 226 ? 3.909 -2.590 -11.549 1.00 96.81 226 CYS A CA 1
ATOM 1799 C C . CYS A 1 226 ? 4.448 -1.588 -12.579 1.00 96.81 226 CYS A C 1
ATOM 1801 O O . CYS A 1 226 ? 4.214 -0.386 -12.436 1.00 96.81 226 CYS A O 1
ATOM 1803 N N . PRO A 1 227 ? 5.191 -2.038 -13.605 1.00 95.75 227 PRO A N 1
ATOM 1804 C CA . PRO A 1 227 ? 5.636 -1.153 -14.672 1.00 95.75 227 PRO A CA 1
ATOM 1805 C C . PRO A 1 227 ? 4.447 -0.518 -15.403 1.00 95.75 227 PRO A C 1
ATOM 1807 O O . PRO A 1 227 ? 3.440 -1.186 -15.645 1.00 95.75 227 PRO A O 1
ATOM 1810 N N . PHE A 1 228 ? 4.580 0.752 -15.791 1.00 94.81 228 PHE A N 1
ATOM 1811 C CA . PHE A 1 228 ? 3.501 1.547 -16.389 1.00 94.81 228 PHE A CA 1
ATOM 1812 C C . PHE A 1 228 ? 2.888 0.890 -17.634 1.00 94.81 228 PHE A C 1
ATOM 1814 O O . PHE A 1 228 ? 1.707 1.053 -17.888 1.00 94.81 228 PHE A O 1
ATOM 1821 N N . MET A 1 229 ? 3.660 0.106 -18.390 1.00 94.00 229 MET A N 1
ATOM 1822 C CA . MET A 1 229 ? 3.189 -0.612 -19.581 1.00 94.00 229 MET A CA 1
ATOM 1823 C C . MET A 1 229 ? 2.008 -1.565 -19.306 1.00 94.00 229 MET A C 1
ATOM 1825 O O . MET A 1 229 ? 1.249 -1.867 -20.222 1.00 94.00 229 MET A O 1
ATOM 1829 N N . PHE A 1 230 ? 1.818 -1.998 -18.054 1.00 95.38 230 PHE A N 1
ATOM 1830 C CA . PHE A 1 230 ? 0.697 -2.841 -17.624 1.00 95.38 230 PHE A CA 1
ATOM 1831 C C . PHE A 1 230 ? -0.486 -2.047 -17.035 1.00 95.38 230 PHE A C 1
ATOM 1833 O O . PHE A 1 230 ? -1.454 -2.658 -16.585 1.00 95.38 230 PHE A O 1
ATOM 1840 N N . ILE A 1 231 ? -0.418 -0.713 -17.001 1.00 95.06 231 ILE A N 1
ATOM 1841 C CA . ILE A 1 231 ? -1.425 0.180 -16.409 1.00 95.06 231 ILE A CA 1
ATOM 1842 C C . ILE A 1 231 ? -1.794 1.248 -17.442 1.00 95.06 231 ILE A C 1
ATOM 1844 O O . ILE A 1 231 ? -0.922 1.861 -18.047 1.00 95.06 231 ILE A O 1
ATOM 1848 N N . LYS A 1 232 ? -3.081 1.518 -17.642 1.00 92.44 232 LYS A N 1
ATOM 1849 C CA . LYS A 1 232 ? -3.566 2.559 -18.554 1.00 92.44 232 LYS A CA 1
ATOM 1850 C C . LYS A 1 232 ? -4.176 3.700 -17.749 1.00 92.44 232 LYS A C 1
ATOM 1852 O O . LYS A 1 232 ? -5.267 3.579 -17.207 1.00 92.44 232 LYS A O 1
ATOM 1857 N N . GLU A 1 233 ? -3.432 4.795 -17.664 1.00 90.44 233 GLU A N 1
ATOM 1858 C CA . GLU A 1 233 ? -3.776 6.004 -16.917 1.00 90.44 233 GLU A CA 1
ATOM 1859 C C . GLU A 1 233 ? -3.437 7.235 -17.778 1.00 90.44 233 GLU A C 1
ATOM 1861 O O . GLU A 1 233 ? -2.431 7.915 -17.576 1.00 90.44 233 GLU A O 1
ATOM 1866 N N . GLY A 1 234 ? -4.241 7.473 -18.815 1.00 86.88 234 GLY A N 1
ATOM 1867 C CA . GLY A 1 234 ? -3.959 8.494 -19.827 1.00 86.88 234 GLY A CA 1
ATOM 1868 C C . GLY A 1 234 ? -3.002 8.006 -20.919 1.00 86.88 234 GLY A C 1
ATOM 1869 O O . GLY A 1 234 ? -3.025 6.838 -21.308 1.00 86.88 234 GLY A O 1
ATOM 1870 N N . THR A 1 235 ? -2.190 8.913 -21.473 1.00 88.38 235 THR A N 1
ATOM 1871 C CA . THR A 1 235 ? -1.274 8.567 -22.572 1.00 88.38 235 THR A CA 1
ATOM 1872 C C . THR A 1 235 ? 0.033 7.967 -22.049 1.00 88.38 235 THR A C 1
ATOM 1874 O O . THR A 1 235 ? 0.582 8.417 -21.044 1.00 88.38 235 THR A O 1
ATOM 1877 N N . GLU A 1 236 ? 0.594 6.995 -22.774 1.00 89.12 236 GLU A N 1
ATOM 1878 C CA . GLU A 1 236 ? 1.844 6.309 -22.396 1.00 89.12 236 GLU A CA 1
ATOM 1879 C C . GLU A 1 236 ? 3.008 7.295 -22.194 1.00 89.12 236 GLU A C 1
ATOM 1881 O O . GLU A 1 236 ? 3.844 7.138 -21.302 1.00 89.12 236 GLU A O 1
ATOM 1886 N N . LYS A 1 237 ? 3.038 8.367 -22.993 1.00 89.62 237 LYS A N 1
ATOM 1887 C CA . LYS A 1 237 ? 4.049 9.425 -22.911 1.00 89.62 237 LYS A CA 1
ATOM 1888 C C . LYS A 1 237 ? 4.006 10.168 -21.573 1.00 89.62 237 LYS A C 1
ATOM 1890 O O . LYS A 1 237 ? 5.075 10.462 -21.013 1.00 89.62 237 LYS A O 1
ATOM 1895 N N . ASP A 1 238 ? 2.798 10.473 -21.106 1.00 89.31 238 ASP A N 1
ATOM 1896 C CA . ASP A 1 238 ? 2.552 11.194 -19.858 1.00 89.31 238 ASP A CA 1
ATOM 1897 C C . ASP A 1 238 ? 2.805 10.272 -18.663 1.00 89.31 238 ASP A C 1
ATOM 1899 O O . ASP A 1 238 ? 3.528 10.652 -17.743 1.00 89.31 238 ASP A O 1
ATOM 1903 N N . GLN A 1 239 ? 2.348 9.016 -18.727 1.00 90.25 239 GLN A N 1
ATOM 1904 C CA . GLN A 1 239 ? 2.605 8.018 -17.685 1.00 90.25 239 GLN A CA 1
ATOM 1905 C C . GLN A 1 239 ? 4.099 7.815 -17.437 1.00 90.25 239 GLN A C 1
ATOM 1907 O O . GLN A 1 239 ? 4.541 7.897 -16.301 1.00 90.25 239 GLN A O 1
ATOM 1912 N N . VAL A 1 240 ? 4.920 7.660 -18.481 1.00 89.44 240 VAL A N 1
ATOM 1913 C CA . VAL A 1 240 ? 6.382 7.514 -18.316 1.00 89.44 240 VAL A CA 1
ATOM 1914 C C . VAL A 1 240 ? 7.008 8.762 -17.683 1.00 89.44 240 VAL A C 1
ATOM 1916 O O . VAL A 1 240 ? 8.081 8.692 -17.092 1.00 89.44 240 VAL A O 1
ATOM 1919 N N . GLN A 1 241 ? 6.391 9.937 -17.847 1.00 86.94 241 GLN A N 1
ATOM 1920 C CA . GLN A 1 241 ? 6.855 11.164 -17.199 1.00 86.94 241 GLN A CA 1
ATOM 1921 C C . GLN A 1 241 ? 6.476 11.227 -15.718 1.00 86.94 241 GLN A C 1
ATOM 1923 O O . GLN A 1 241 ? 7.269 11.729 -14.927 1.00 86.94 241 GLN A O 1
ATOM 1928 N N . ILE A 1 242 ? 5.285 10.743 -15.371 1.00 87.19 242 ILE A N 1
ATOM 1929 C CA . ILE A 1 242 ? 4.737 10.795 -14.015 1.00 87.19 242 ILE A CA 1
ATOM 1930 C C . ILE A 1 242 ? 5.277 9.633 -13.170 1.00 87.19 242 ILE A C 1
ATOM 1932 O O . ILE A 1 242 ? 5.784 9.838 -12.070 1.00 87.19 242 ILE A O 1
ATOM 1936 N N . SER A 1 243 ? 5.175 8.407 -13.682 1.00 89.88 243 SER A N 1
ATOM 1937 C CA . SER A 1 243 ? 5.447 7.174 -12.952 1.00 89.88 243 SER A CA 1
ATOM 1938 C C . SER A 1 243 ? 5.773 6.017 -13.905 1.00 89.88 243 SER A C 1
ATOM 1940 O O . SER A 1 243 ? 4.887 5.415 -14.503 1.00 89.88 243 SER A O 1
ATOM 1942 N N . VAL A 1 244 ? 7.058 5.661 -14.031 1.00 92.06 244 VAL A N 1
ATOM 1943 C CA . VAL A 1 244 ? 7.487 4.481 -14.818 1.00 92.06 244 VAL A CA 1
ATOM 1944 C C . VAL A 1 244 ? 7.133 3.177 -14.099 1.00 92.06 244 VAL A C 1
ATOM 1946 O O . VAL A 1 244 ? 6.793 2.187 -14.743 1.00 92.06 244 VAL A O 1
ATOM 1949 N N . PHE A 1 245 ? 7.196 3.175 -12.768 1.00 93.94 245 PHE A N 1
ATOM 1950 C CA . PHE A 1 245 ? 6.786 2.056 -11.928 1.00 93.94 245 PHE A CA 1
ATOM 1951 C C . PHE A 1 245 ? 5.807 2.562 -10.882 1.00 93.94 245 PHE A C 1
ATOM 1953 O O . PHE A 1 245 ? 6.086 3.533 -10.184 1.00 93.94 245 PHE A O 1
ATOM 1960 N N . TYR A 1 246 ? 4.675 1.885 -10.783 1.00 95.19 246 TYR A N 1
ATOM 1961 C CA . TYR A 1 246 ? 3.668 2.119 -9.766 1.00 95.19 246 TYR A CA 1
ATOM 1962 C C . TYR A 1 246 ? 3.911 1.173 -8.601 1.00 95.19 246 TYR A C 1
ATOM 1964 O O . TYR A 1 246 ? 4.239 0.004 -8.808 1.00 95.19 246 TYR A O 1
ATOM 1972 N N . GLU A 1 247 ? 3.752 1.667 -7.384 1.00 96.75 247 GLU A N 1
ATOM 1973 C CA . GLU A 1 247 ? 3.800 0.839 -6.188 1.00 96.75 247 GLU A CA 1
ATOM 1974 C C . GLU A 1 247 ? 2.443 0.158 -6.002 1.00 96.75 247 GLU A C 1
ATOM 1976 O O . GLU A 1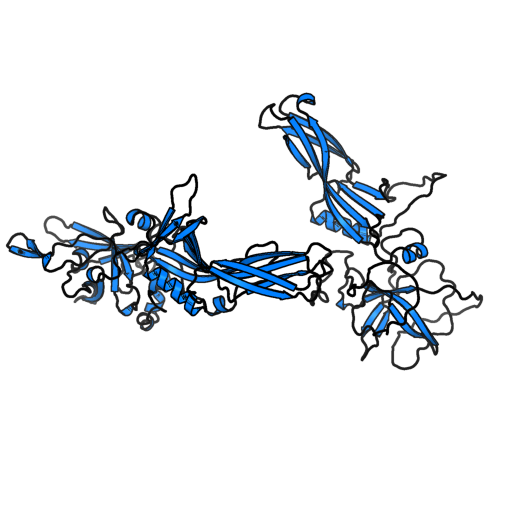 247 ? 1.406 0.815 -6.047 1.00 96.75 247 GLU A O 1
ATOM 1981 N N . MET A 1 248 ? 2.451 -1.158 -5.812 1.00 97.69 248 MET A N 1
ATOM 1982 C CA . MET A 1 248 ? 1.273 -1.941 -5.457 1.00 97.69 248 MET A CA 1
ATOM 1983 C C . MET A 1 248 ? 1.491 -2.528 -4.068 1.00 97.69 248 MET A C 1
ATOM 1985 O O . MET A 1 248 ? 2.423 -3.312 -3.875 1.00 97.69 248 MET A O 1
ATOM 1989 N N . THR A 1 249 ? 0.634 -2.183 -3.115 1.00 97.75 249 THR A N 1
ATOM 1990 C CA . THR A 1 249 ? 0.639 -2.777 -1.774 1.00 97.75 249 THR A CA 1
ATOM 1991 C C . THR A 1 249 ? -0.606 -3.615 -1.548 1.00 97.75 249 THR A C 1
ATOM 1993 O O . THR A 1 249 ? -1.674 -3.270 -2.042 1.00 97.75 249 THR A O 1
ATOM 1996 N N . LEU A 1 250 ? -0.471 -4.695 -0.781 1.00 97.75 250 LEU A N 1
ATOM 1997 C CA . LEU A 1 250 ? -1.601 -5.419 -0.208 1.00 97.75 250 LEU A CA 1
ATOM 1998 C C . LEU A 1 250 ? -1.752 -4.980 1.246 1.00 97.75 250 LEU A C 1
ATOM 2000 O O . LEU A 1 250 ? -0.827 -5.154 2.040 1.00 97.75 250 LEU A O 1
ATOM 2004 N N . GLU A 1 251 ? -2.886 -4.374 1.574 1.00 97.38 251 GLU A N 1
ATOM 2005 C CA . GLU A 1 251 ? -3.187 -3.834 2.898 1.00 97.38 251 GLU A CA 1
ATOM 2006 C C . GLU A 1 251 ? -4.331 -4.620 3.545 1.00 97.38 251 GLU A C 1
ATOM 2008 O O . GLU A 1 251 ? -5.372 -4.803 2.926 1.00 97.38 251 GLU A O 1
ATOM 2013 N N . GLN A 1 252 ? -4.167 -5.061 4.791 1.00 95.50 252 GLN A N 1
ATOM 2014 C CA . GLN A 1 252 ? -5.222 -5.710 5.569 1.00 95.50 252 GLN A CA 1
ATOM 2015 C C . GLN A 1 252 ? -5.838 -4.728 6.562 1.00 95.50 252 GLN A C 1
ATOM 2017 O O . GLN A 1 252 ? -5.120 -3.986 7.237 1.00 95.50 252 GLN A O 1
ATOM 2022 N N . ARG A 1 253 ? -7.162 -4.761 6.709 1.00 95.62 253 ARG A N 1
ATOM 2023 C CA . ARG A 1 253 ? -7.896 -3.991 7.726 1.00 95.62 253 ARG A CA 1
ATOM 2024 C C . ARG A 1 253 ? -9.215 -4.662 8.092 1.00 95.62 253 ARG A C 1
ATOM 2026 O O . ARG A 1 253 ? -9.776 -5.425 7.312 1.00 95.62 253 ARG A O 1
ATOM 2033 N N . TRP A 1 254 ? -9.738 -4.336 9.265 1.00 94.44 254 TRP A N 1
ATOM 2034 C CA . TRP A 1 254 ? -11.115 -4.645 9.640 1.00 94.44 254 TRP A CA 1
ATOM 2035 C C . TRP A 1 254 ? -12.027 -3.506 9.190 1.00 94.44 254 TRP A C 1
ATOM 2037 O O . TRP A 1 254 ? -11.729 -2.350 9.476 1.00 94.44 254 TRP A O 1
ATOM 2047 N N . GLU A 1 255 ? -13.135 -3.808 8.515 1.00 94.00 255 GLU A N 1
ATOM 2048 C CA . GLU A 1 255 ? -14.149 -2.826 8.101 1.00 94.00 255 GLU A CA 1
ATOM 2049 C C . GLU A 1 255 ? -15.512 -3.200 8.675 1.00 94.00 255 GLU A C 1
ATOM 2051 O O . GLU A 1 255 ? -15.952 -4.344 8.555 1.00 94.00 255 GLU A O 1
ATOM 2056 N N . ARG A 1 256 ? -16.197 -2.241 9.298 1.00 92.19 256 ARG A N 1
ATOM 2057 C CA . ARG A 1 256 ? -17.540 -2.438 9.832 1.00 92.19 256 ARG A CA 1
ATOM 2058 C C . ARG A 1 256 ? -18.546 -2.471 8.692 1.00 92.19 256 ARG A C 1
ATOM 2060 O O . ARG A 1 256 ? -18.703 -1.486 7.982 1.00 92.19 256 ARG A O 1
ATOM 2067 N N . PHE A 1 257 ? -19.282 -3.569 8.575 1.00 89.75 257 PHE A N 1
ATOM 2068 C CA . PHE A 1 257 ? -20.380 -3.690 7.609 1.00 89.75 257 PHE A CA 1
ATOM 2069 C C . PHE A 1 257 ? -21.759 -3.698 8.282 1.00 89.75 257 PHE A C 1
ATOM 2071 O O . PHE A 1 257 ? -22.775 -3.559 7.606 1.00 89.75 257 PHE A O 1
ATOM 2078 N N . TYR A 1 258 ? -21.808 -3.851 9.609 1.00 86.25 258 TYR A N 1
ATOM 2079 C CA . TYR A 1 258 ? -23.045 -3.812 10.380 1.00 86.25 258 TYR A CA 1
ATOM 2080 C C . TYR A 1 258 ? -22.828 -3.156 11.742 1.00 86.25 258 TYR A C 1
ATOM 2082 O O . TYR A 1 258 ? -21.796 -3.349 12.386 1.00 86.25 258 TYR A O 1
ATOM 2090 N N . THR A 1 259 ? -23.819 -2.393 12.192 1.00 86.25 259 THR A N 1
ATOM 2091 C CA . THR A 1 259 ? -23.856 -1.810 13.531 1.00 86.25 259 THR A CA 1
ATOM 2092 C C . THR A 1 259 ? -25.287 -1.795 14.040 1.00 86.25 259 THR A C 1
ATOM 2094 O O . THR A 1 259 ? -26.225 -1.602 13.267 1.00 86.25 259 THR A O 1
ATOM 2097 N N . THR A 1 260 ? -25.461 -1.990 15.338 1.00 81.31 260 THR A N 1
ATOM 2098 C CA . THR A 1 260 ? -26.751 -1.823 16.001 1.00 81.31 260 THR A CA 1
ATOM 2099 C C . THR A 1 260 ? -26.549 -1.297 17.413 1.00 81.31 260 THR A C 1
ATOM 2101 O O . THR A 1 260 ? -25.484 -1.457 18.012 1.00 81.31 260 THR A O 1
ATOM 2104 N N . GLN A 1 261 ? -27.569 -0.630 17.936 1.00 75.75 261 GLN A N 1
ATOM 2105 C CA . GLN A 1 261 ? -27.571 -0.071 19.279 1.00 75.75 261 GLN A CA 1
ATOM 2106 C C . GLN A 1 261 ? -28.772 -0.607 20.040 1.00 75.75 261 GLN A C 1
ATOM 2108 O O . GLN A 1 261 ? -29.874 -0.688 19.497 1.00 75.75 261 GLN A O 1
ATOM 2113 N N . ASN A 1 262 ? -28.560 -0.945 21.306 1.00 66.00 262 ASN A N 1
ATOM 2114 C CA . ASN A 1 262 ? -29.637 -1.313 22.203 1.00 66.00 262 ASN A CA 1
ATOM 2115 C C . ASN A 1 262 ? -30.106 -0.068 22.957 1.00 66.00 262 ASN A C 1
ATOM 2117 O O . ASN A 1 262 ? -29.367 0.534 23.739 1.00 66.00 262 ASN A O 1
ATOM 2121 N N . SER A 1 263 ? -31.354 0.327 22.734 1.00 50.41 263 SER A N 1
ATOM 2122 C CA . SER A 1 263 ? -32.017 1.324 23.568 1.00 50.41 263 SER A CA 1
ATOM 2123 C C . SER A 1 263 ? -32.338 0.710 24.931 1.00 50.41 263 SER A C 1
ATOM 2125 O O . SER A 1 263 ? -33.068 -0.276 25.013 1.00 50.41 263 SER A O 1
ATOM 2127 N N . CYS A 1 264 ? -31.791 1.311 25.991 1.00 41.38 264 CYS A N 1
ATOM 2128 C CA . CYS A 1 264 ? -31.944 0.913 27.392 1.00 41.38 264 CYS A CA 1
ATOM 2129 C C . CYS A 1 264 ? -33.387 0.454 27.710 1.00 41.38 264 CYS A C 1
ATOM 2131 O O . CYS A 1 264 ? -34.291 1.285 27.793 1.00 41.38 264 CYS A O 1
ATOM 2133 N N . GLY A 1 265 ? -33.610 -0.862 27.852 1.00 42.41 265 GLY A N 1
ATOM 2134 C CA . GLY A 1 265 ? -34.920 -1.430 28.208 1.00 42.41 265 GLY A CA 1
ATOM 2135 C C . GLY A 1 265 ? -35.378 -2.677 27.440 1.00 42.41 265 GLY A C 1
ATOM 2136 O O . GLY A 1 265 ? -36.389 -3.259 27.829 1.00 42.41 265 GLY A O 1
ATOM 2137 N N . GLN A 1 266 ? -34.676 -3.129 26.392 1.00 41.12 266 GLN A N 1
ATOM 2138 C CA . GLN A 1 266 ? -35.008 -4.388 25.708 1.00 41.12 266 GLN A CA 1
ATOM 2139 C C . GLN A 1 266 ? -34.065 -5.524 26.122 1.00 41.12 266 GLN A C 1
ATOM 2141 O O . GLN A 1 266 ? -32.859 -5.480 25.889 1.00 41.12 266 GLN A O 1
ATOM 2146 N N . ALA A 1 267 ? -34.645 -6.575 26.706 1.00 43.97 267 ALA A N 1
ATOM 2147 C CA . ALA A 1 267 ? -33.980 -7.813 27.121 1.00 43.97 267 ALA A CA 1
ATOM 2148 C C . ALA A 1 267 ? -33.599 -8.731 25.936 1.00 43.97 267 ALA A C 1
ATOM 2150 O O . ALA A 1 267 ? -33.614 -9.955 26.067 1.00 43.97 267 ALA A O 1
ATOM 2151 N N . ASN A 1 268 ? -33.293 -8.164 24.765 1.00 53.88 268 ASN A N 1
ATOM 2152 C CA . ASN A 1 268 ? -32.877 -8.946 23.606 1.00 53.88 268 ASN A CA 1
ATOM 2153 C C . ASN A 1 268 ? -31.387 -9.272 23.731 1.00 53.88 268 ASN A C 1
ATOM 2155 O O . ASN A 1 268 ? -30.519 -8.439 23.472 1.00 53.88 268 ASN A O 1
ATOM 2159 N N . LYS A 1 269 ? -31.113 -10.504 24.163 1.00 62.75 269 LYS A N 1
ATOM 2160 C CA . LYS A 1 269 ? -29.759 -11.061 24.274 1.00 62.75 269 LYS A CA 1
ATOM 2161 C C . LYS A 1 269 ? -29.155 -11.423 22.916 1.00 62.75 269 LYS A C 1
ATOM 2163 O O . LYS A 1 269 ? -27.937 -11.385 22.779 1.00 62.75 269 LYS A O 1
ATOM 2168 N N . ALA A 1 270 ? -30.000 -11.723 21.928 1.00 69.19 270 ALA A N 1
ATOM 2169 C CA . ALA A 1 270 ? -29.599 -12.153 20.594 1.00 69.19 270 ALA A CA 1
ATOM 2170 C C . ALA A 1 270 ? -29.812 -11.052 19.541 1.00 69.19 270 ALA A C 1
ATOM 2172 O O . ALA A 1 270 ? -30.863 -10.403 19.497 1.00 69.19 270 ALA A O 1
ATOM 2173 N N . ILE A 1 271 ? -28.815 -10.870 18.674 1.00 78.88 271 ILE A N 1
ATOM 2174 C CA . ILE A 1 271 ? -28.860 -10.023 17.482 1.00 78.88 271 ILE A CA 1
ATOM 2175 C C . ILE A 1 271 ? -28.861 -10.928 16.256 1.00 78.88 271 ILE A C 1
ATOM 2177 O O . ILE A 1 271 ? -27.955 -11.737 16.074 1.00 78.88 271 ILE A O 1
ATOM 2181 N N . ASN A 1 272 ? -29.840 -10.717 15.378 1.00 79.62 272 ASN A N 1
ATOM 2182 C CA . ASN A 1 272 ? -29.854 -11.307 14.047 1.00 79.62 272 ASN A CA 1
ATOM 2183 C C . ASN A 1 272 ? -29.280 -10.306 13.045 1.00 79.62 272 ASN A C 1
ATOM 2185 O O . ASN A 1 272 ? -29.845 -9.235 12.823 1.00 79.62 272 ASN A O 1
ATOM 2189 N N . ILE A 1 273 ? -28.140 -10.654 12.464 1.00 83.56 273 ILE A N 1
ATOM 2190 C CA . ILE A 1 273 ? -27.475 -9.913 11.399 1.00 83.56 273 ILE A CA 1
ATOM 2191 C C . ILE A 1 273 ? -27.944 -10.515 10.084 1.00 83.56 273 ILE A C 1
ATOM 2193 O O . ILE A 1 273 ? -27.795 -11.716 9.876 1.00 83.56 273 ILE A O 1
ATOM 2197 N N . ASP A 1 274 ? -28.494 -9.681 9.210 1.00 87.19 274 ASP A N 1
ATOM 2198 C CA . ASP A 1 274 ? -28.921 -10.063 7.869 1.00 87.19 274 ASP A CA 1
ATOM 2199 C C . ASP A 1 274 ? -28.588 -8.927 6.896 1.00 87.19 274 ASP A C 1
ATOM 2201 O O . ASP A 1 274 ? -29.360 -7.985 6.715 1.00 87.19 274 ASP A O 1
ATOM 2205 N N . VAL A 1 275 ? -27.372 -8.968 6.346 1.00 87.31 275 VAL A N 1
ATOM 2206 C CA . VAL A 1 275 ? -26.819 -7.888 5.517 1.00 87.31 275 VAL A CA 1
ATOM 2207 C C . VAL A 1 275 ? -26.192 -8.461 4.258 1.00 87.31 275 VAL A C 1
ATOM 2209 O O . VAL A 1 275 ? -25.488 -9.468 4.295 1.00 87.31 275 VAL A O 1
ATOM 2212 N N . VAL A 1 276 ? -26.414 -7.795 3.129 1.00 87.69 276 VAL A N 1
ATOM 2213 C CA . VAL A 1 276 ? -25.753 -8.115 1.862 1.00 87.69 276 VAL A CA 1
ATOM 2214 C C . VAL A 1 276 ? -24.444 -7.335 1.772 1.00 87.69 276 VAL A C 1
ATOM 2216 O O . VAL A 1 276 ? -24.446 -6.107 1.780 1.00 87.69 276 VAL A O 1
ATOM 2219 N N . VAL A 1 277 ? -23.322 -8.050 1.695 1.00 86.81 277 VAL A N 1
ATOM 2220 C CA . VAL A 1 277 ? -21.971 -7.479 1.658 1.00 86.81 277 VAL A CA 1
ATOM 2221 C C . VAL A 1 277 ? -21.360 -7.701 0.267 1.00 86.81 277 VAL A C 1
ATOM 2223 O O . VAL A 1 277 ? -21.327 -8.845 -0.194 1.00 86.81 277 VAL A O 1
ATOM 2226 N N . PRO A 1 278 ? -20.853 -6.657 -0.420 1.00 88.44 278 PRO A N 1
ATOM 2227 C CA . PRO A 1 278 ? -20.134 -6.829 -1.682 1.00 88.44 278 PRO A CA 1
ATOM 2228 C C . PRO A 1 278 ? -18.808 -7.549 -1.449 1.00 88.44 278 PRO A C 1
ATOM 2230 O O . PRO A 1 278 ? -18.040 -7.138 -0.576 1.00 88.44 278 PRO A O 1
ATOM 2233 N N . THR A 1 279 ? -18.517 -8.579 -2.244 1.00 87.56 279 THR A N 1
ATOM 2234 C CA . THR A 1 279 ? -17.264 -9.349 -2.138 1.00 87.56 279 THR A CA 1
ATOM 2235 C C . THR A 1 279 ? -16.066 -8.574 -2.667 1.00 87.56 279 THR A C 1
ATOM 2237 O O . THR A 1 279 ? -14.953 -8.763 -2.185 1.00 87.56 279 THR A O 1
ATOM 2240 N N . GLU A 1 280 ? -16.308 -7.701 -3.642 1.00 91.69 280 GLU A N 1
ATOM 2241 C CA . GLU A 1 280 ? -15.303 -6.905 -4.337 1.00 91.69 280 GLU A CA 1
ATOM 2242 C C . GLU A 1 280 ? -15.782 -5.451 -4.434 1.00 91.69 280 GLU A C 1
ATOM 2244 O O . GLU A 1 280 ? -16.967 -5.196 -4.675 1.00 91.69 280 GLU A O 1
ATOM 2249 N N . MET A 1 281 ? -14.882 -4.487 -4.247 1.00 90.75 281 MET A N 1
ATOM 2250 C CA . MET A 1 281 ? -15.187 -3.061 -4.396 1.00 90.75 281 MET A CA 1
ATOM 2251 C C . MET A 1 281 ? -13.970 -2.318 -4.940 1.00 90.75 281 MET A C 1
ATOM 2253 O O . MET A 1 281 ? -12.860 -2.501 -4.453 1.00 90.75 281 MET A O 1
ATOM 2257 N N . VAL A 1 282 ? -14.172 -1.462 -5.942 1.00 93.00 282 VAL A N 1
ATOM 2258 C CA . VAL A 1 282 ? -13.084 -0.716 -6.586 1.00 93.00 282 VAL A CA 1
ATOM 2259 C C . VAL A 1 282 ? -13.279 0.773 -6.353 1.00 93.00 282 VAL A C 1
ATOM 2261 O O . VAL A 1 282 ? -14.400 1.279 -6.411 1.00 93.00 282 VAL A O 1
ATOM 2264 N N . ARG A 1 283 ? -12.187 1.491 -6.092 1.00 93.06 283 ARG A N 1
ATOM 2265 C CA . ARG A 1 283 ? -12.174 2.951 -5.976 1.00 93.06 283 ARG A CA 1
ATOM 2266 C C . ARG A 1 283 ? -11.051 3.548 -6.819 1.00 93.06 283 ARG A C 1
ATOM 2268 O O . ARG A 1 283 ? -9.927 3.062 -6.765 1.00 93.06 283 ARG A O 1
ATOM 2275 N N . ILE A 1 284 ? -11.326 4.618 -7.561 1.00 91.25 284 ILE A N 1
ATOM 2276 C CA . ILE A 1 284 ? -10.337 5.389 -8.332 1.00 91.25 284 ILE A CA 1
ATOM 2277 C C . ILE A 1 284 ? -10.144 6.735 -7.643 1.00 91.25 284 ILE A C 1
ATOM 2279 O O . ILE A 1 284 ? -11.098 7.492 -7.467 1.00 91.25 284 ILE A O 1
ATOM 2283 N N . GLY A 1 285 ? -8.916 7.030 -7.212 1.00 84.31 285 GLY A N 1
ATOM 2284 C CA . GLY A 1 285 ? -8.614 8.262 -6.471 1.00 84.31 285 GLY A CA 1
ATOM 2285 C C . GLY A 1 285 ? -9.476 8.465 -5.214 1.00 84.31 285 GLY A C 1
ATOM 2286 O O . GLY A 1 285 ? -9.720 9.602 -4.826 1.00 84.31 285 GLY A O 1
ATOM 2287 N N . GLY A 1 286 ? -9.971 7.377 -4.610 1.00 84.62 286 GLY A N 1
ATOM 2288 C CA . GLY A 1 286 ? -10.874 7.394 -3.451 1.00 84.62 286 GLY A CA 1
ATOM 2289 C C . GLY A 1 286 ? -12.373 7.366 -3.778 1.00 84.62 286 GLY A C 1
ATOM 2290 O O . GLY A 1 286 ? -13.163 7.069 -2.888 1.00 84.62 286 GLY A O 1
ATOM 2291 N N . ASN A 1 287 ? -12.773 7.592 -5.032 1.00 86.94 287 ASN A N 1
ATOM 2292 C CA . ASN A 1 287 ? -14.177 7.550 -5.454 1.00 86.94 287 ASN A CA 1
ATOM 2293 C C . ASN A 1 287 ? -14.573 6.151 -5.918 1.00 86.94 287 ASN A C 1
ATOM 2295 O O . ASN A 1 287 ? -13.785 5.492 -6.592 1.00 86.94 287 ASN A O 1
ATOM 2299 N N . GLU A 1 288 ? -15.793 5.712 -5.614 1.00 88.62 288 GLU A N 1
ATOM 2300 C CA . GLU A 1 288 ? -16.296 4.411 -6.063 1.00 88.62 288 GLU A CA 1
ATOM 2301 C C . GLU A 1 288 ? -16.267 4.284 -7.589 1.00 88.62 288 GLU A C 1
ATOM 2303 O O . GLU A 1 288 ? -16.606 5.206 -8.337 1.00 88.62 288 GLU A O 1
ATOM 2308 N N . ALA A 1 289 ? -15.827 3.119 -8.048 1.00 89.12 289 ALA A N 1
ATOM 2309 C CA . ALA A 1 289 ? -15.679 2.792 -9.449 1.00 89.12 289 ALA A CA 1
ATOM 2310 C C . ALA A 1 289 ? -16.257 1.407 -9.731 1.00 89.12 289 ALA A C 1
ATOM 2312 O O . ALA A 1 289 ? -16.219 0.513 -8.885 1.00 89.12 289 ALA A O 1
ATOM 2313 N N . MET A 1 290 ? -16.765 1.219 -10.947 1.00 87.69 290 MET A N 1
ATOM 2314 C CA . MET A 1 290 ? -17.172 -0.091 -11.435 1.00 87.69 290 MET A CA 1
ATOM 2315 C C . MET A 1 290 ? -16.195 -0.599 -12.485 1.00 87.69 290 MET A C 1
ATOM 2317 O O . MET A 1 290 ? -15.653 0.165 -13.288 1.00 87.69 290 MET A O 1
ATOM 2321 N N . GLN A 1 291 ? -16.012 -1.915 -12.501 1.00 86.75 291 GLN A N 1
ATOM 2322 C CA . GLN A 1 291 ? -15.389 -2.596 -13.624 1.00 86.75 291 GLN A CA 1
ATOM 2323 C C . GLN A 1 291 ? -16.325 -2.527 -14.834 1.00 86.75 291 GLN A C 1
ATOM 2325 O O . GLN A 1 291 ? -17.501 -2.882 -14.737 1.00 86.75 291 GLN A O 1
ATOM 2330 N N . VAL A 1 292 ? -15.800 -2.095 -15.975 1.00 84.19 292 VAL A N 1
ATOM 2331 C CA . VAL A 1 292 ? -16.529 -2.066 -17.241 1.00 84.19 292 VAL A CA 1
ATOM 2332 C C . VAL A 1 292 ? -16.253 -3.367 -17.984 1.00 84.19 292 VAL A C 1
ATOM 2334 O O . VAL A 1 292 ? -15.104 -3.704 -18.269 1.00 84.19 292 VAL A O 1
ATOM 2337 N N . GLU A 1 293 ? -17.310 -4.104 -18.316 1.00 69.56 293 GLU A N 1
ATOM 2338 C CA . GLU A 1 293 ? -17.214 -5.264 -19.203 1.00 69.56 293 GLU A CA 1
ATOM 2339 C C . GLU A 1 293 ? -17.057 -4.771 -20.648 1.00 69.56 293 GLU A C 1
ATOM 2341 O O . GLU A 1 293 ? -18.030 -4.542 -21.364 1.00 69.56 293 GLU A O 1
ATOM 2346 N N . GLN A 1 294 ? -15.812 -4.551 -21.065 1.00 63.47 294 GLN A N 1
ATOM 2347 C CA . GLN A 1 294 ? -15.460 -4.350 -22.467 1.00 63.47 294 GLN A CA 1
ATOM 2348 C C . GLN A 1 294 ? -14.894 -5.648 -23.049 1.00 63.47 294 GLN A C 1
ATOM 2350 O O . GLN A 1 294 ? -14.052 -6.310 -22.441 1.00 63.47 294 GLN A O 1
ATOM 2355 N N . ASN A 1 295 ? -15.360 -6.012 -24.247 1.00 53.28 295 ASN A N 1
ATOM 2356 C CA . ASN A 1 295 ? -14.772 -7.083 -25.051 1.00 53.28 295 ASN A CA 1
ATOM 2357 C C . ASN A 1 295 ? -13.469 -6.580 -25.681 1.00 53.28 295 ASN A C 1
ATOM 2359 O O . ASN A 1 295 ? -13.403 -6.302 -26.878 1.00 53.28 295 ASN A O 1
ATOM 2363 N N . ASP A 1 296 ? -12.442 -6.428 -24.855 1.00 55.78 296 ASP A N 1
ATOM 2364 C CA . ASP A 1 296 ? -11.181 -5.840 -25.273 1.00 55.78 296 ASP A CA 1
ATOM 2365 C C . ASP A 1 296 ? -10.195 -6.913 -25.738 1.00 55.78 296 ASP A C 1
ATOM 2367 O O . ASP A 1 296 ? -9.668 -7.705 -24.956 1.00 55.78 296 ASP A O 1
ATOM 2371 N N . ALA A 1 297 ? -9.883 -6.889 -27.037 1.00 59.91 297 ALA A N 1
ATOM 2372 C CA . ALA A 1 297 ? -8.809 -7.682 -27.640 1.00 59.91 297 ALA A CA 1
ATOM 2373 C C . ALA A 1 297 ? -7.409 -7.326 -27.091 1.00 59.91 297 ALA A C 1
ATOM 2375 O O . ALA A 1 297 ? -6.446 -8.032 -27.361 1.00 59.91 297 ALA A O 1
ATOM 2376 N N . THR A 1 298 ? -7.291 -6.228 -26.337 1.00 66.62 298 THR A N 1
ATOM 2377 C CA . THR A 1 298 ? -6.041 -5.676 -25.790 1.00 66.62 298 THR A CA 1
ATOM 2378 C C . THR A 1 298 ? -5.634 -6.281 -24.443 1.00 66.62 298 THR A C 1
ATOM 2380 O O . THR A 1 298 ? -4.561 -5.959 -23.936 1.00 66.62 298 THR A O 1
ATOM 2383 N N . GLY A 1 299 ? -6.474 -7.127 -23.831 1.00 84.12 299 GLY A N 1
ATOM 2384 C CA . GLY A 1 299 ? -6.162 -7.769 -22.551 1.00 84.12 299 GLY A CA 1
ATOM 2385 C C . GLY A 1 299 ? -6.095 -6.798 -21.364 1.00 84.12 299 GLY A C 1
ATOM 2386 O O . GLY A 1 299 ? -5.348 -7.040 -20.414 1.00 84.12 299 GLY A O 1
ATOM 2387 N N . VAL A 1 300 ? -6.847 -5.694 -21.408 1.00 90.69 300 VAL A N 1
ATOM 2388 C CA . VAL A 1 300 ? -6.947 -4.696 -20.330 1.00 90.69 300 VAL A CA 1
ATOM 2389 C C . VAL A 1 300 ? -8.328 -4.776 -19.676 1.00 90.69 300 VAL A C 1
ATOM 2391 O O . VAL A 1 300 ? -9.339 -4.953 -20.345 1.00 90.69 300 VAL A O 1
ATOM 2394 N N . VAL A 1 301 ? -8.363 -4.654 -18.352 1.00 92.25 301 VAL A N 1
ATOM 2395 C CA . VAL A 1 301 ? -9.575 -4.546 -17.541 1.00 92.25 301 VAL A CA 1
ATOM 2396 C C . VAL A 1 301 ? -9.759 -3.085 -17.147 1.00 92.25 301 VAL A C 1
ATOM 2398 O O . VAL A 1 301 ? -8.913 -2.529 -16.444 1.00 92.25 301 VAL A O 1
ATOM 2401 N N . TRP A 1 302 ? -10.849 -2.469 -17.598 1.00 92.56 302 TRP A N 1
ATOM 2402 C CA . TRP A 1 302 ? -11.137 -1.054 -17.365 1.00 92.56 302 TRP A CA 1
ATOM 2403 C C . TRP A 1 302 ? -12.035 -0.825 -16.156 1.00 92.56 302 TRP A C 1
ATOM 2405 O O . TRP A 1 302 ? -13.001 -1.555 -15.925 1.00 92.56 302 TRP A O 1
ATOM 2415 N N . PHE A 1 303 ? -11.740 0.243 -15.422 1.00 91.69 303 PHE A N 1
ATOM 2416 C CA . PHE A 1 303 ? -12.506 0.721 -14.282 1.00 91.69 303 PHE A CA 1
ATOM 2417 C C . PHE A 1 303 ? -12.884 2.183 -14.505 1.00 91.69 303 PHE A C 1
ATOM 2419 O O . PHE A 1 303 ? -12.040 2.989 -14.905 1.00 91.69 303 PHE A O 1
ATOM 2426 N N . LYS A 1 304 ? -14.141 2.526 -14.223 1.00 91.00 304 LYS A N 1
ATOM 2427 C CA . LYS A 1 304 ? -14.674 3.890 -14.345 1.00 91.00 304 LYS A CA 1
ATOM 2428 C C . LYS A 1 304 ? -15.380 4.311 -13.072 1.00 91.00 304 LYS A C 1
ATOM 2430 O O . LYS A 1 304 ? -16.101 3.511 -12.479 1.00 91.00 304 LYS A O 1
ATOM 2435 N N . THR A 1 305 ? -15.190 5.562 -12.667 1.00 87.94 305 THR A N 1
ATOM 2436 C CA . THR A 1 305 ? -15.912 6.155 -11.533 1.00 87.94 305 THR A CA 1
ATOM 2437 C C . THR A 1 305 ? -17.419 6.175 -11.772 1.00 87.94 305 THR A C 1
ATOM 2439 O O . THR A 1 305 ? -17.857 6.482 -12.879 1.00 87.94 305 THR A O 1
ATOM 2442 N N . ILE A 1 306 ? -18.203 5.893 -10.733 1.00 78.75 306 ILE A N 1
ATOM 2443 C CA . ILE A 1 306 ? -19.670 5.917 -10.776 1.00 78.75 306 ILE A CA 1
ATOM 2444 C C . ILE A 1 306 ? -20.124 7.375 -10.549 1.00 78.75 306 ILE A C 1
ATOM 2446 O O . ILE A 1 306 ? -20.088 7.857 -9.425 1.00 78.75 306 ILE A O 1
ATOM 2450 N N . ASP A 1 307 ? -20.458 8.094 -11.627 1.00 64.12 307 ASP A N 1
ATOM 2451 C CA . ASP A 1 307 ? -21.113 9.419 -11.684 1.00 64.12 307 ASP A CA 1
ATOM 2452 C C . ASP A 1 307 ? -20.774 10.462 -10.593 1.00 64.12 307 ASP A C 1
ATOM 2454 O O . ASP A 1 307 ? -21.453 10.603 -9.574 1.00 64.12 307 ASP A O 1
ATOM 2458 N N . GLY A 1 308 ? -19.807 11.337 -10.883 1.00 46.91 308 GLY A N 1
ATOM 2459 C CA . GLY A 1 308 ? -19.635 12.605 -10.172 1.00 46.91 308 GLY A CA 1
ATOM 2460 C C . GLY A 1 308 ? -20.263 13.764 -10.945 1.00 46.91 308 GLY A C 1
ATOM 2461 O O . GLY A 1 308 ? -19.608 14.354 -11.803 1.00 46.91 308 GLY A O 1
ATOM 2462 N N . ASN A 1 309 ? -21.499 14.156 -10.616 1.00 47.09 309 ASN A N 1
ATOM 2463 C CA . ASN A 1 309 ? -22.037 15.469 -10.995 1.00 47.09 309 ASN A CA 1
ATOM 2464 C C . ASN A 1 309 ? -21.000 16.556 -10.611 1.00 47.09 309 ASN A C 1
ATOM 2466 O O . ASN A 1 309 ? -20.906 16.909 -9.436 1.00 47.09 309 ASN A O 1
ATOM 2470 N N . LYS A 1 310 ? -20.259 17.091 -11.604 1.00 47.69 310 LYS A N 1
ATOM 2471 C CA . LYS A 1 310 ? -19.195 18.135 -11.545 1.00 47.69 310 LYS A CA 1
ATOM 2472 C C . LYS A 1 310 ? -17.710 17.696 -11.558 1.00 47.69 310 LYS A C 1
ATOM 2474 O O . LYS A 1 310 ? -16.863 18.508 -11.185 1.00 47.69 310 LYS A O 1
ATOM 2479 N N . GLY A 1 311 ? -17.346 16.511 -12.053 1.00 50.16 311 GLY A N 1
ATOM 2480 C CA . GLY A 1 311 ? -15.935 16.149 -12.300 1.00 50.16 311 GLY A CA 1
ATOM 2481 C C . GLY A 1 311 ? -15.731 15.355 -13.592 1.00 50.16 311 GLY A C 1
ATOM 2482 O O . GLY A 1 311 ? -16.644 14.665 -14.028 1.00 50.16 311 GLY A O 1
ATOM 2483 N N . ALA A 1 312 ? -14.554 15.468 -14.220 1.00 57.06 312 ALA A N 1
ATOM 2484 C CA . ALA A 1 312 ? -14.182 14.619 -15.354 1.00 57.06 312 ALA A CA 1
ATOM 2485 C C . ALA A 1 312 ? -14.201 13.142 -14.922 1.00 57.06 312 ALA A C 1
ATOM 2487 O O . ALA A 1 312 ? -13.610 12.811 -13.894 1.00 57.06 312 ALA A O 1
ATOM 2488 N N . GLU A 1 313 ? -14.878 12.279 -15.686 1.00 67.56 313 GLU A N 1
ATOM 2489 C CA . GLU A 1 313 ? -14.865 10.828 -15.471 1.00 67.56 313 GLU A CA 1
ATOM 2490 C C . GLU A 1 313 ? -13.415 10.331 -15.422 1.00 67.56 313 GLU A C 1
ATOM 2492 O O . GLU A 1 313 ? -12.645 10.542 -16.363 1.00 67.56 313 GLU A O 1
ATOM 2497 N N . ALA A 1 314 ? -13.028 9.703 -14.310 1.00 81.62 314 ALA A N 1
ATOM 2498 C CA . ALA A 1 314 ? -11.707 9.109 -14.178 1.00 81.62 314 ALA A CA 1
ATOM 2499 C C . ALA A 1 314 ? -11.782 7.638 -14.598 1.00 81.62 314 ALA A C 1
ATOM 2501 O O . ALA A 1 314 ? -12.584 6.862 -14.071 1.00 81.62 314 ALA A O 1
ATOM 2502 N N . GLU A 1 315 ? -10.933 7.266 -15.550 1.00 89.56 315 GLU A N 1
ATOM 2503 C CA . GLU A 1 315 ? -10.824 5.914 -16.089 1.00 89.56 315 GLU A CA 1
ATOM 2504 C C . GLU A 1 315 ? -9.404 5.388 -15.869 1.00 89.56 315 GLU A C 1
ATOM 2506 O O . GLU A 1 315 ? -8.418 6.080 -16.139 1.00 89.56 315 GLU A O 1
ATOM 2511 N N . VAL A 1 316 ? -9.306 4.158 -15.367 1.00 92.75 316 VAL A N 1
ATOM 2512 C CA . VAL A 1 316 ? -8.038 3.455 -15.152 1.00 92.75 316 VAL A CA 1
ATOM 2513 C C . VAL A 1 316 ? -8.169 2.039 -15.694 1.00 92.75 316 VAL A C 1
ATOM 2515 O O . VAL A 1 316 ? -9.130 1.339 -15.386 1.00 92.75 316 VAL A O 1
ATOM 2518 N N . GLY A 1 317 ? -7.193 1.601 -16.484 1.00 93.50 317 GLY A N 1
ATOM 2519 C CA . GLY A 1 317 ? -7.093 0.229 -16.973 1.00 93.50 317 GLY A CA 1
ATOM 2520 C C . GLY A 1 317 ? -5.960 -0.533 -16.291 1.00 93.50 317 GLY A C 1
ATOM 2521 O O . GLY A 1 317 ? -4.850 -0.017 -16.161 1.00 93.50 317 GLY A O 1
ATOM 2522 N N . LEU A 1 318 ? -6.204 -1.778 -15.893 1.00 95.06 318 LEU A N 1
ATOM 2523 C CA . LEU A 1 318 ? -5.166 -2.710 -15.449 1.00 95.06 318 LEU A CA 1
ATOM 2524 C C . LEU A 1 318 ? -5.030 -3.837 -16.466 1.00 95.06 318 LEU A C 1
ATOM 2526 O O . LEU A 1 318 ? -6.027 -4.399 -16.904 1.00 95.06 318 LEU A O 1
ATOM 2530 N N . SER A 1 319 ? -3.806 -4.214 -16.828 1.00 94.12 319 SER A N 1
ATOM 2531 C CA . SER A 1 319 ? -3.586 -5.423 -17.626 1.00 94.12 319 SER A CA 1
ATOM 2532 C C . SER A 1 319 ? -4.202 -6.634 -16.923 1.00 94.12 319 SER A C 1
ATOM 2534 O O . SER A 1 319 ? -4.071 -6.790 -15.704 1.00 94.12 319 SER A O 1
ATOM 2536 N N . LYS A 1 320 ? -4.813 -7.534 -17.698 1.00 93.12 320 LYS A N 1
ATOM 2537 C CA . LYS A 1 320 ? -5.361 -8.806 -17.216 1.00 93.12 320 LYS A CA 1
ATOM 2538 C C . LYS A 1 320 ? -4.336 -9.595 -16.399 1.00 93.12 320 LYS A C 1
ATOM 2540 O O . LYS A 1 320 ? -4.700 -10.197 -15.398 1.00 93.12 320 LYS A O 1
ATOM 2545 N N . LEU A 1 321 ? -3.050 -9.489 -16.745 1.00 94.75 321 LEU A N 1
ATOM 2546 C CA . LEU A 1 321 ? -1.949 -10.116 -16.013 1.00 94.75 321 LEU A CA 1
ATOM 2547 C C . LEU A 1 321 ? -1.852 -9.639 -14.552 1.00 94.75 321 LEU A C 1
ATOM 2549 O O . LEU A 1 321 ? -1.548 -10.435 -13.664 1.00 94.75 321 LEU A O 1
ATOM 2553 N N . ILE A 1 322 ? -2.116 -8.352 -14.289 1.00 96.38 322 ILE A N 1
ATOM 2554 C CA . ILE A 1 322 ? -2.154 -7.789 -12.929 1.00 96.38 322 ILE A CA 1
ATOM 2555 C C . ILE A 1 322 ? -3.385 -8.307 -12.187 1.00 96.38 322 ILE A C 1
ATOM 2557 O O . ILE A 1 322 ? -3.250 -8.771 -11.060 1.00 96.38 322 ILE A O 1
ATOM 2561 N N . VAL A 1 323 ? -4.561 -8.261 -12.817 1.00 94.50 323 VAL A N 1
ATOM 2562 C CA . VAL A 1 323 ? -5.822 -8.685 -12.187 1.00 94.50 323 VAL A CA 1
ATOM 2563 C C . VAL A 1 323 ? -5.798 -10.177 -11.847 1.00 94.50 323 VAL A C 1
ATOM 2565 O O . VAL A 1 323 ? -6.136 -10.556 -10.732 1.00 94.50 323 VAL A O 1
ATOM 2568 N N . GLU A 1 324 ? -5.324 -11.026 -12.760 1.00 94.38 324 GLU A N 1
ATOM 2569 C CA . GLU A 1 324 ? -5.130 -12.460 -12.512 1.00 94.38 324 GLU A CA 1
ATOM 2570 C C . GLU A 1 324 ? -4.156 -12.714 -11.361 1.00 94.38 324 GLU A C 1
ATOM 2572 O O . GLU A 1 324 ? -4.382 -13.611 -10.552 1.00 94.38 324 GLU A O 1
ATOM 2577 N N . ARG A 1 325 ? -3.094 -11.905 -11.246 1.00 95.00 325 ARG A N 1
ATOM 2578 C CA . ARG A 1 325 ? -2.183 -11.995 -10.104 1.00 95.00 325 ARG A CA 1
ATOM 2579 C C . ARG A 1 325 ? -2.872 -11.603 -8.794 1.00 95.00 325 ARG A C 1
ATOM 2581 O O . ARG A 1 325 ? -2.696 -12.306 -7.807 1.00 95.00 325 ARG A O 1
ATOM 2588 N N . MET A 1 326 ? -3.639 -10.515 -8.772 1.00 95.44 326 MET A N 1
ATOM 2589 C CA . MET A 1 326 ? -4.378 -10.092 -7.572 1.00 95.44 326 MET A CA 1
ATOM 2590 C C . MET A 1 326 ? -5.301 -11.208 -7.088 1.00 95.44 326 MET A C 1
ATOM 2592 O O . MET A 1 326 ? -5.206 -11.630 -5.943 1.00 95.44 326 MET A O 1
ATOM 2596 N N . VAL A 1 327 ? -6.117 -11.750 -7.996 1.00 93.38 327 VAL A N 1
ATOM 2597 C CA . VAL A 1 327 ? -7.043 -12.846 -7.687 1.00 93.38 327 VAL A CA 1
ATOM 2598 C C . VAL A 1 327 ? -6.295 -14.080 -7.180 1.00 93.38 327 VAL A C 1
ATOM 2600 O O . VAL A 1 327 ? -6.709 -14.664 -6.187 1.00 93.38 327 VAL A O 1
ATOM 2603 N N . TRP A 1 328 ? -5.167 -14.447 -7.794 1.00 94.25 328 TRP A N 1
ATOM 2604 C CA . TRP A 1 328 ? -4.362 -15.585 -7.341 1.00 94.25 328 TRP A CA 1
ATOM 2605 C C . TRP A 1 328 ? -3.816 -15.410 -5.913 1.00 94.25 328 TRP A C 1
ATOM 2607 O O . TRP A 1 328 ? -3.797 -16.370 -5.143 1.00 94.25 328 TRP A O 1
ATOM 2617 N N . GLU A 1 329 ? -3.381 -14.201 -5.536 1.00 95.06 329 GLU A N 1
ATOM 2618 C CA . GLU A 1 329 ? -2.908 -13.918 -4.171 1.00 95.06 329 GLU A CA 1
ATOM 2619 C C . GLU A 1 329 ? -4.034 -13.988 -3.135 1.00 95.06 329 GLU A C 1
ATOM 2621 O O . GLU A 1 329 ? -3.813 -14.458 -2.016 1.00 95.06 329 GLU A O 1
ATOM 2626 N N . GLU A 1 330 ? -5.236 -13.545 -3.496 1.00 93.25 330 GLU A N 1
ATOM 2627 C CA . GLU A 1 330 ? -6.427 -13.628 -2.646 1.00 93.25 330 GLU A CA 1
ATOM 2628 C C . GLU A 1 330 ? -6.897 -15.076 -2.489 1.00 93.25 330 GLU A C 1
ATOM 2630 O O . GLU A 1 330 ? -7.089 -15.543 -1.366 1.00 93.25 330 GLU A O 1
ATOM 2635 N N . GLU A 1 331 ? -6.988 -15.829 -3.588 1.00 91.75 331 GLU A N 1
ATOM 2636 C CA . GLU A 1 331 ? -7.352 -17.252 -3.576 1.00 91.75 331 GLU A CA 1
ATOM 2637 C C . GLU A 1 331 ? -6.386 -18.078 -2.726 1.00 91.75 331 GLU A C 1
ATOM 2639 O O . GLU A 1 331 ? -6.800 -18.913 -1.918 1.00 91.75 331 GLU A O 1
ATOM 2644 N N . ARG A 1 332 ? -5.086 -17.790 -2.831 1.00 87.81 332 ARG A N 1
ATOM 2645 C CA . ARG A 1 332 ? -4.061 -18.390 -1.973 1.00 87.81 332 ARG A CA 1
ATOM 2646 C C . ARG A 1 332 ? -4.242 -18.036 -0.493 1.00 87.81 332 ARG A C 1
ATOM 2648 O O . ARG A 1 332 ? -3.895 -18.847 0.363 1.00 87.81 332 ARG A O 1
ATOM 2655 N N . GLY A 1 333 ? -4.761 -16.848 -0.194 1.00 82.25 333 GLY A N 1
ATOM 2656 C CA . GLY A 1 333 ? -5.086 -16.386 1.158 1.00 82.25 333 GLY A CA 1
ATOM 2657 C C . GLY A 1 333 ? -6.388 -16.948 1.730 1.00 82.25 333 GLY A C 1
ATOM 2658 O O . GLY A 1 333 ? -6.738 -16.620 2.860 1.00 82.25 333 GLY A O 1
ATOM 2659 N N . GLY A 1 334 ? -7.101 -17.796 0.979 1.00 83.38 334 GLY A N 1
ATOM 2660 C CA . GLY A 1 334 ? -8.381 -18.373 1.392 1.00 83.38 334 GLY A CA 1
ATOM 2661 C C . GLY A 1 334 ? -9.604 -17.563 0.957 1.00 83.38 334 GLY A C 1
ATOM 2662 O O . GLY A 1 334 ? -10.725 -17.913 1.330 1.00 83.38 334 GLY A O 1
ATOM 2663 N N . TRP A 1 335 ? -9.429 -16.513 0.149 1.00 88.38 335 TRP A N 1
ATOM 2664 C CA . TRP A 1 335 ? -10.553 -15.827 -0.478 1.00 88.38 335 TRP A CA 1
ATOM 2665 C C . TRP A 1 335 ? -11.176 -16.718 -1.557 1.00 88.38 335 TRP A C 1
ATOM 2667 O O . TRP A 1 335 ? -10.496 -17.192 -2.461 1.00 88.38 335 TRP A O 1
ATOM 2677 N N . ALA A 1 336 ? -12.484 -16.948 -1.496 1.00 75.62 336 ALA A N 1
ATOM 2678 C CA . ALA A 1 336 ? -13.178 -17.745 -2.500 1.00 75.62 336 ALA A CA 1
ATOM 2679 C C . ALA A 1 336 ? -13.992 -16.837 -3.418 1.00 75.62 336 ALA A C 1
ATOM 2681 O O . ALA A 1 336 ? -14.931 -16.173 -2.970 1.00 75.62 336 ALA A O 1
ATOM 2682 N N . LYS A 1 337 ? -13.683 -16.864 -4.718 1.00 69.81 337 LYS A N 1
ATOM 2683 C CA . LYS A 1 337 ? -14.496 -16.183 -5.722 1.00 69.81 337 LYS A CA 1
ATOM 2684 C C . LYS A 1 337 ? -15.865 -16.859 -5.828 1.00 69.81 337 LYS A C 1
ATOM 2686 O O . LYS A 1 337 ? -16.008 -17.936 -6.409 1.00 69.81 337 LYS A O 1
ATOM 2691 N N . GLY A 1 338 ? -16.880 -16.234 -5.238 1.00 65.88 338 GLY A N 1
ATOM 2692 C CA . GLY A 1 338 ? -18.269 -16.662 -5.366 1.00 65.88 338 GLY A CA 1
ATOM 2693 C C . GLY A 1 338 ? -18.793 -16.483 -6.794 1.00 65.88 338 GLY A C 1
ATOM 2694 O O . GLY A 1 338 ? -18.277 -15.681 -7.571 1.00 65.88 338 GLY A O 1
ATOM 2695 N N . LYS A 1 339 ? -19.863 -17.210 -7.149 1.00 63.38 339 LYS A N 1
ATOM 2696 C CA . LYS A 1 339 ? -20.610 -16.951 -8.398 1.00 63.38 339 LYS A CA 1
ATOM 2697 C C . LYS A 1 339 ? -21.292 -15.579 -8.385 1.00 63.38 339 LYS A C 1
ATOM 2699 O O . LYS A 1 339 ? -21.566 -15.021 -9.443 1.00 63.38 339 LYS A O 1
ATOM 2704 N N . GLU A 1 340 ? -21.573 -15.062 -7.194 1.00 68.38 340 GLU A N 1
ATOM 2705 C CA . GLU A 1 340 ? -22.248 -13.792 -6.959 1.00 68.38 340 GLU A CA 1
ATOM 2706 C C . GLU A 1 340 ? -21.244 -12.759 -6.430 1.00 68.38 340 GLU A C 1
ATOM 2708 O O . GLU A 1 340 ? -20.416 -13.074 -5.577 1.00 68.38 340 GLU A O 1
ATOM 2713 N N . LYS A 1 341 ? -21.332 -11.515 -6.924 1.00 75.75 341 LYS A N 1
ATOM 2714 C CA . LYS A 1 341 ? -20.478 -10.378 -6.506 1.00 75.75 341 LYS A CA 1
ATOM 2715 C C . LYS A 1 341 ? -20.854 -9.811 -5.124 1.00 75.75 341 LYS A C 1
ATOM 2717 O O . LYS A 1 341 ? -20.281 -8.825 -4.660 1.00 75.75 341 LYS A O 1
ATOM 2722 N N . GLN A 1 342 ? -21.873 -10.381 -4.490 1.00 81.44 342 GLN A N 1
ATOM 2723 C CA . GLN A 1 342 ? -22.376 -9.996 -3.179 1.00 81.44 342 GLN A CA 1
ATOM 2724 C C . GLN A 1 342 ? -22.768 -11.262 -2.423 1.00 81.44 342 GLN A C 1
ATOM 2726 O O . GLN A 1 342 ? -23.228 -12.226 -3.027 1.00 81.44 342 GLN A O 1
ATOM 2731 N N . VAL A 1 343 ? -22.588 -11.259 -1.107 1.00 83.44 343 VAL A N 1
ATOM 2732 C CA . VAL A 1 343 ? -22.930 -12.384 -0.235 1.00 83.44 343 VAL A CA 1
ATOM 2733 C C . VAL A 1 343 ? -23.842 -11.880 0.871 1.00 83.44 343 VAL A C 1
ATOM 2735 O O . VAL A 1 343 ? -23.535 -10.894 1.540 1.00 83.44 343 VAL A O 1
ATOM 2738 N N . ARG A 1 344 ? -24.968 -12.567 1.078 1.00 84.00 344 ARG A N 1
ATOM 2739 C CA . ARG A 1 344 ? -25.856 -12.325 2.218 1.00 84.00 344 ARG A CA 1
ATOM 2740 C C . ARG A 1 344 ? -25.269 -12.995 3.457 1.00 84.00 344 ARG A C 1
ATOM 2742 O O . ARG A 1 344 ? -25.199 -14.219 3.532 1.00 84.00 344 ARG A O 1
ATOM 2749 N N . VAL A 1 345 ? -24.834 -12.187 4.413 1.00 82.31 345 VAL A N 1
ATOM 2750 C CA . VAL A 1 345 ? -24.323 -12.637 5.705 1.00 82.31 345 VAL A CA 1
ATOM 2751 C C . VAL A 1 345 ? -25.499 -12.724 6.667 1.00 82.31 345 VAL A C 1
ATOM 2753 O O . VAL A 1 345 ? -26.058 -11.697 7.051 1.00 82.31 345 VAL A O 1
ATOM 2756 N N . VAL A 1 346 ? -25.854 -13.955 7.041 1.00 84.50 346 VAL A N 1
ATOM 2757 C CA . VAL A 1 346 ? -26.839 -14.243 8.087 1.00 84.50 346 VAL A CA 1
ATOM 2758 C C . VAL A 1 346 ? -26.102 -14.809 9.293 1.00 84.50 346 VAL A C 1
ATOM 2760 O O . VAL A 1 346 ? -25.473 -15.863 9.189 1.00 84.50 346 VAL A O 1
ATOM 2763 N N . LYS A 1 347 ? -26.140 -14.101 10.421 1.00 81.56 347 LYS A N 1
ATOM 2764 C CA . LYS A 1 347 ? -25.451 -14.507 11.650 1.00 81.56 347 LYS A CA 1
ATOM 2765 C C . LYS A 1 347 ? -26.293 -14.153 12.866 1.00 81.56 347 LYS A C 1
ATOM 2767 O O . LYS A 1 347 ? -26.786 -13.035 12.959 1.00 81.56 347 LYS A O 1
ATOM 2772 N N . GLU A 1 348 ? -26.413 -15.088 13.795 1.00 80.62 348 GLU A N 1
ATOM 2773 C CA . GLU A 1 348 ? -26.988 -14.840 15.113 1.00 80.62 348 GLU A CA 1
ATOM 2774 C C . GLU A 1 348 ? -25.850 -14.734 16.128 1.00 80.62 348 GLU A C 1
ATOM 2776 O O . GLU A 1 348 ? -24.938 -15.563 16.147 1.00 80.62 348 GLU A O 1
ATOM 2781 N N . GLU A 1 349 ? -25.867 -13.672 16.919 1.00 78.81 349 GLU A N 1
ATOM 2782 C CA . GLU A 1 349 ? -24.852 -13.371 17.923 1.00 78.81 349 GLU A CA 1
ATOM 2783 C C . GLU A 1 349 ? -25.555 -13.085 19.244 1.00 78.81 349 GLU A C 1
ATOM 2785 O O . GLU A 1 349 ? -26.413 -12.203 19.318 1.00 78.81 349 GLU A O 1
ATOM 2790 N N . GLU A 1 350 ? -25.200 -13.834 20.285 1.00 76.50 350 GLU A N 1
ATOM 2791 C CA . GLU A 1 350 ? -25.767 -13.672 21.620 1.00 76.50 350 GLU A CA 1
ATOM 2792 C C . GLU A 1 350 ? -24.710 -13.101 22.564 1.00 76.50 350 GLU A C 1
ATOM 2794 O O . GLU A 1 350 ? -23.593 -13.615 22.657 1.00 76.50 350 GLU A O 1
ATOM 2799 N N . TYR A 1 351 ? -25.061 -12.033 23.277 1.00 66.12 351 TYR A N 1
ATOM 2800 C CA . TYR A 1 351 ? -24.206 -11.480 24.319 1.00 66.12 351 TYR A CA 1
ATOM 2801 C C . TYR A 1 351 ? -24.667 -11.967 25.689 1.00 66.12 351 TYR A C 1
ATOM 2803 O O . TYR A 1 351 ? -25.842 -11.867 26.043 1.00 66.12 351 TYR A O 1
ATOM 2811 N N . GLY A 1 352 ? -23.723 -12.463 26.491 1.00 54.75 352 GLY A N 1
ATOM 2812 C CA . GLY A 1 352 ? -24.002 -12.999 27.826 1.00 54.75 352 GLY A CA 1
ATOM 2813 C C . GLY A 1 352 ? -24.440 -11.960 28.870 1.00 54.75 352 GLY A C 1
ATOM 2814 O O . GLY A 1 352 ? -24.799 -12.359 29.974 1.00 54.75 352 GLY A O 1
ATOM 2815 N N . GLY A 1 353 ? -24.427 -10.657 28.547 1.00 61.50 353 GLY A N 1
ATOM 2816 C CA . GLY A 1 353 ? -24.733 -9.552 29.469 1.00 61.50 353 GLY A CA 1
ATOM 2817 C C . GLY A 1 353 ? -25.525 -8.397 28.835 1.00 61.50 353 GLY A C 1
ATOM 2818 O O . GLY A 1 353 ? -26.150 -8.551 27.786 1.00 61.50 353 GLY A O 1
ATOM 2819 N N . MET A 1 354 ? -25.508 -7.216 29.466 1.00 57.22 354 MET A N 1
ATOM 2820 C CA . MET A 1 354 ? -26.087 -5.992 28.888 1.00 57.22 354 MET A CA 1
ATOM 2821 C C . MET A 1 354 ? -25.080 -5.270 27.984 1.00 57.22 354 MET A C 1
ATOM 2823 O O . MET A 1 354 ? -23.924 -5.071 28.351 1.00 57.22 354 MET A O 1
ATOM 2827 N N . TRP A 1 355 ? -25.533 -4.822 26.817 1.00 69.44 355 TRP A N 1
ATOM 2828 C CA . TRP A 1 355 ? -24.721 -4.133 25.811 1.00 69.44 355 TRP A CA 1
ATOM 2829 C C . TRP A 1 355 ? -25.417 -2.853 25.332 1.00 69.44 355 TRP A C 1
ATOM 2831 O O . TRP A 1 355 ? -26.645 -2.768 25.366 1.00 69.44 355 TRP A O 1
ATOM 2841 N N . THR A 1 356 ? -24.644 -1.850 24.910 1.00 68.50 356 THR A N 1
ATOM 2842 C CA . THR A 1 356 ? -25.141 -0.583 24.332 1.00 68.50 356 THR A CA 1
ATOM 2843 C C . THR A 1 356 ? -25.040 -0.559 22.828 1.00 68.50 356 THR A C 1
ATOM 2845 O O . THR A 1 356 ? -25.960 -0.102 22.154 1.00 68.50 356 THR A O 1
ATOM 2848 N N . SER A 1 357 ? -23.916 -1.021 22.293 1.00 77.00 357 SER A N 1
ATOM 2849 C CA . SER A 1 357 ? -23.672 -1.042 20.862 1.00 77.00 357 SER A CA 1
ATOM 2850 C C . SER A 1 357 ? -22.969 -2.329 20.460 1.00 77.00 357 SER A C 1
ATOM 2852 O O . SER A 1 357 ? -22.232 -2.937 21.234 1.00 77.00 357 SER A O 1
ATOM 2854 N N . TYR A 1 358 ? -23.245 -2.775 19.246 1.00 84.69 358 TYR A N 1
ATOM 2855 C CA . TYR A 1 358 ? -22.595 -3.919 18.638 1.00 84.69 358 TYR A CA 1
ATOM 2856 C C . TYR A 1 358 ? -22.172 -3.543 17.227 1.00 84.69 358 TYR A C 1
ATOM 2858 O O . TYR A 1 358 ? -22.964 -2.983 16.467 1.00 84.69 358 TYR A O 1
ATOM 2866 N N . GLY A 1 359 ? -20.934 -3.871 16.873 1.00 87.12 359 GLY A N 1
ATOM 2867 C CA . GLY A 1 359 ? -20.399 -3.717 15.527 1.00 87.12 359 GLY A CA 1
ATOM 2868 C C . GLY A 1 359 ? -19.917 -5.055 14.988 1.00 87.12 359 GLY A C 1
ATOM 2869 O O . GLY A 1 359 ? -19.166 -5.759 15.661 1.00 87.12 359 GLY A O 1
ATOM 2870 N N . CYS A 1 360 ? -20.313 -5.389 13.762 1.00 89.31 360 CYS A N 1
ATOM 2871 C CA . CYS A 1 360 ? -19.766 -6.529 13.035 1.00 89.31 360 CYS A CA 1
ATOM 2872 C C . CYS A 1 360 ? -18.802 -6.042 11.956 1.00 89.31 360 CYS A C 1
ATOM 2874 O O . CYS A 1 360 ? -19.130 -5.165 11.148 1.00 89.31 360 CYS A O 1
ATOM 2876 N N . TYR A 1 361 ? -17.619 -6.638 11.951 1.00 92.44 361 TYR A N 1
ATOM 2877 C CA . TYR A 1 361 ? -16.504 -6.285 11.095 1.00 92.44 361 TYR A CA 1
ATOM 2878 C C . TYR A 1 361 ? -16.135 -7.464 10.204 1.00 92.44 361 TYR A C 1
ATOM 2880 O O . TYR A 1 361 ? -16.181 -8.620 10.627 1.00 92.44 361 TYR A O 1
ATOM 2888 N N . VAL A 1 362 ? -15.748 -7.157 8.975 1.00 93.19 362 VAL A N 1
ATOM 2889 C CA . VAL A 1 362 ? -15.230 -8.110 7.995 1.00 93.19 362 VAL A CA 1
ATOM 2890 C C . VAL A 1 362 ? -13.764 -7.796 7.733 1.00 93.19 362 VAL A C 1
ATOM 2892 O O . VAL A 1 362 ? -13.371 -6.627 7.713 1.00 93.19 362 VAL A O 1
ATOM 2895 N N . MET A 1 363 ? -12.948 -8.835 7.573 1.00 94.25 363 MET A N 1
ATOM 2896 C CA . MET A 1 363 ? -11.563 -8.669 7.144 1.00 94.25 363 MET A CA 1
ATOM 2897 C C . MET A 1 363 ? -11.547 -8.266 5.664 1.00 94.25 363 MET A C 1
ATOM 2899 O O . MET A 1 363 ? -12.187 -8.909 4.827 1.00 94.25 363 MET A O 1
ATOM 2903 N N . VAL A 1 364 ? -10.859 -7.172 5.352 1.00 95.31 364 VAL A N 1
ATOM 2904 C CA . VAL A 1 364 ? -10.715 -6.646 3.994 1.00 95.31 364 VAL A CA 1
ATOM 2905 C C . VAL A 1 364 ? -9.240 -6.613 3.631 1.00 95.31 364 VAL A C 1
ATOM 2907 O O . VAL A 1 364 ? -8.445 -5.982 4.330 1.00 95.31 364 VAL A O 1
ATOM 2910 N N . GLU A 1 365 ? -8.896 -7.245 2.513 1.00 96.81 365 GLU A N 1
ATOM 2911 C CA . GLU A 1 365 ? -7.589 -7.105 1.875 1.00 96.81 365 GLU A CA 1
ATOM 2912 C C . GLU A 1 365 ? -7.731 -6.149 0.690 1.00 96.81 365 GLU A C 1
ATOM 2914 O O . GLU A 1 365 ? -8.595 -6.310 -0.165 1.00 96.81 365 GLU A O 1
ATOM 2919 N N . SER A 1 366 ? -6.945 -5.080 0.682 1.00 96.88 366 SER A N 1
ATOM 2920 C CA . SER A 1 366 ? -7.044 -3.989 -0.284 1.00 96.88 366 SER A CA 1
ATOM 2921 C C . SER A 1 366 ? -5.749 -3.906 -1.083 1.00 96.88 366 SER A C 1
ATOM 2923 O O . SER A 1 366 ? -4.689 -3.618 -0.525 1.00 96.88 366 SER A O 1
ATOM 2925 N N . PHE A 1 367 ? -5.821 -4.124 -2.394 1.00 97.88 367 PHE A N 1
ATOM 2926 C CA . PHE A 1 367 ? -4.719 -3.792 -3.293 1.00 97.88 367 PHE A CA 1
ATOM 2927 C C . PHE A 1 367 ? -4.735 -2.296 -3.568 1.00 97.88 367 PHE A C 1
ATOM 2929 O O . PHE A 1 367 ? -5.694 -1.775 -4.139 1.00 97.88 367 PHE A O 1
ATOM 2936 N N . VAL A 1 368 ? -3.672 -1.602 -3.172 1.00 97.88 368 VAL A N 1
ATOM 2937 C CA . VAL A 1 368 ? -3.551 -0.152 -3.309 1.00 97.88 368 VAL A CA 1
ATOM 2938 C C . VAL A 1 368 ? -2.445 0.179 -4.301 1.00 97.88 368 VAL A C 1
ATOM 2940 O O . VAL A 1 368 ? -1.270 -0.098 -4.063 1.00 97.88 368 VAL A O 1
ATOM 2943 N N . LEU A 1 369 ? -2.834 0.795 -5.417 1.00 97.50 369 LEU A N 1
ATOM 2944 C CA . LEU A 1 369 ? -1.945 1.212 -6.492 1.00 97.50 369 LEU A CA 1
ATOM 2945 C C . LEU A 1 369 ? -1.617 2.703 -6.362 1.00 97.50 369 LEU A C 1
ATOM 2947 O O . LEU A 1 369 ? -2.502 3.559 -6.468 1.00 97.50 369 LEU A O 1
ATOM 2951 N N . ARG A 1 370 ? -0.335 3.017 -6.178 1.00 95.69 370 ARG A N 1
ATOM 2952 C CA . ARG A 1 370 ? 0.187 4.379 -6.020 1.00 95.69 370 ARG A CA 1
ATOM 2953 C C . ARG A 1 370 ? 1.177 4.727 -7.129 1.00 95.69 370 ARG A C 1
ATOM 2955 O O . ARG A 1 370 ? 1.934 3.878 -7.603 1.00 95.69 370 ARG A O 1
ATOM 2962 N N . ARG A 1 371 ? 1.181 5.993 -7.547 1.00 93.19 371 ARG A N 1
ATOM 2963 C CA . ARG A 1 371 ? 2.207 6.541 -8.448 1.00 93.19 371 ARG A CA 1
ATOM 2964 C C . ARG A 1 371 ? 3.533 6.684 -7.694 1.00 93.19 371 ARG A C 1
ATOM 2966 O O . ARG A 1 371 ? 3.571 6.651 -6.468 1.00 93.19 371 ARG A O 1
ATOM 2973 N N . ASN A 1 372 ? 4.619 6.910 -8.425 1.00 88.50 372 ASN A N 1
ATOM 2974 C CA . ASN A 1 372 ? 5.951 7.139 -7.858 1.00 88.50 372 ASN A CA 1
ATOM 2975 C C . ASN A 1 372 ? 6.037 8.359 -6.904 1.00 88.50 372 ASN A C 1
ATOM 2977 O O . ASN A 1 372 ? 6.928 8.405 -6.063 1.00 88.50 372 ASN A O 1
ATOM 2981 N N . ASP A 1 373 ? 5.121 9.329 -6.993 1.00 87.69 373 ASP A N 1
ATOM 2982 C CA . ASP A 1 373 ? 5.022 10.455 -6.045 1.00 87.69 373 ASP A CA 1
ATOM 2983 C C . ASP A 1 373 ? 4.184 10.142 -4.783 1.00 87.69 373 ASP A C 1
ATOM 2985 O O . ASP A 1 373 ? 4.003 11.011 -3.932 1.00 87.69 373 ASP A O 1
ATOM 2989 N N . GLY A 1 374 ? 3.671 8.913 -4.657 1.00 90.06 374 GLY A N 1
ATOM 2990 C CA . GLY A 1 374 ? 2.824 8.457 -3.553 1.00 90.06 374 GLY A CA 1
ATOM 2991 C C . GLY A 1 374 ? 1.327 8.726 -3.737 1.00 90.06 374 GLY A C 1
ATOM 2992 O O . GLY A 1 374 ? 0.527 8.284 -2.911 1.00 90.06 374 GLY A O 1
ATOM 2993 N N . SER A 1 375 ? 0.916 9.409 -4.809 1.00 92.12 375 SER A N 1
ATOM 2994 C CA . SER A 1 375 ? -0.499 9.691 -5.064 1.00 92.12 375 SER A CA 1
ATOM 2995 C C . SER A 1 375 ? -1.288 8.423 -5.412 1.00 92.12 375 SER A C 1
ATOM 2997 O O . SER A 1 375 ? -0.821 7.546 -6.145 1.00 92.12 375 SER A O 1
ATOM 2999 N N . LEU A 1 376 ? -2.513 8.331 -4.890 1.00 94.69 376 LEU A N 1
ATOM 3000 C CA . LEU A 1 376 ? -3.397 7.185 -5.095 1.00 94.69 376 LEU A CA 1
ATOM 3001 C C . LEU A 1 376 ? -3.955 7.161 -6.526 1.00 94.69 376 LEU A C 1
ATOM 3003 O O . LEU A 1 376 ? -4.404 8.186 -7.048 1.00 94.69 376 LEU A O 1
ATOM 3007 N N . VAL A 1 377 ? -3.944 5.980 -7.144 1.00 94.38 377 VAL A N 1
ATOM 3008 C CA . VAL A 1 377 ? -4.550 5.720 -8.457 1.00 94.38 377 VAL A CA 1
ATOM 3009 C C . VAL A 1 377 ? -5.822 4.909 -8.277 1.00 94.38 377 VAL A C 1
ATOM 3011 O O . VAL A 1 377 ? -6.908 5.376 -8.612 1.00 94.38 377 VAL A O 1
ATOM 3014 N N . LEU A 1 378 ? -5.684 3.706 -7.720 1.00 95.81 378 LEU A N 1
ATOM 3015 C CA . LEU A 1 378 ? -6.753 2.724 -7.623 1.00 95.81 378 LEU A CA 1
ATOM 3016 C C . LEU A 1 378 ? -6.614 1.922 -6.330 1.00 95.81 378 LEU A C 1
ATOM 3018 O O . LEU A 1 378 ? -5.507 1.569 -5.927 1.00 95.81 378 LEU A O 1
ATOM 3022 N N . THR A 1 379 ? -7.747 1.616 -5.715 1.00 96.62 379 THR A N 1
ATOM 3023 C CA . THR A 1 379 ? -7.874 0.682 -4.600 1.00 96.62 379 THR A CA 1
ATOM 3024 C C . THR A 1 379 ? -8.855 -0.413 -5.002 1.00 96.62 379 THR A C 1
ATOM 3026 O O . THR A 1 379 ? -9.934 -0.104 -5.505 1.00 96.62 379 THR A O 1
ATOM 3029 N N . TYR A 1 380 ? -8.485 -1.674 -4.798 1.00 95.94 380 TYR A N 1
ATOM 3030 C CA . TYR A 1 380 ? -9.331 -2.836 -5.062 1.00 95.94 380 TYR A CA 1
ATOM 3031 C C . TYR A 1 380 ? -9.462 -3.657 -3.781 1.00 95.94 380 TYR A C 1
ATOM 3033 O O . TYR A 1 380 ? -8.499 -4.288 -3.347 1.00 95.94 380 TYR A O 1
ATOM 3041 N N . ASP A 1 381 ? -10.651 -3.644 -3.194 1.00 95.19 381 ASP A N 1
ATOM 3042 C CA . ASP A 1 381 ? -10.965 -4.303 -1.932 1.00 95.19 381 ASP A CA 1
ATOM 3043 C C . ASP A 1 381 ? -11.554 -5.692 -2.183 1.00 95.19 381 ASP A C 1
ATOM 3045 O O . ASP A 1 381 ? -12.526 -5.837 -2.927 1.00 95.19 381 ASP A O 1
ATOM 3049 N N . PHE A 1 382 ? -11.011 -6.685 -1.486 1.00 94.62 382 PHE A N 1
ATOM 3050 C CA . PHE A 1 382 ? -11.510 -8.048 -1.386 1.00 94.62 382 PHE A CA 1
ATOM 3051 C C . PHE A 1 382 ? -12.014 -8.277 0.038 1.00 94.62 382 PHE A C 1
ATOM 3053 O O . PHE A 1 382 ? -11.256 -8.226 1.009 1.00 94.62 382 PHE A O 1
ATOM 3060 N N . ARG A 1 383 ? -13.324 -8.497 0.188 1.00 92.88 383 ARG A N 1
ATOM 3061 C CA . ARG A 1 383 ? -13.945 -8.746 1.494 1.00 92.88 383 ARG A CA 1
ATOM 3062 C C . ARG A 1 383 ? -13.999 -10.242 1.779 1.00 92.88 383 ARG A C 1
ATOM 3064 O O . ARG A 1 383 ? -14.643 -11.005 1.056 1.00 92.88 383 ARG A O 1
ATOM 3071 N N . HIS A 1 384 ? -13.373 -10.656 2.873 1.00 90.62 384 HIS A N 1
ATOM 3072 C CA . HIS A 1 384 ? -13.323 -12.044 3.324 1.00 90.62 384 HIS A CA 1
ATOM 3073 C C . HIS A 1 384 ? -14.523 -12.349 4.220 1.00 90.62 384 HIS A C 1
ATOM 3075 O O . HIS A 1 384 ? -14.424 -12.353 5.442 1.00 90.62 384 HIS A O 1
ATOM 3081 N N . THR A 1 385 ? -15.683 -12.627 3.620 1.00 85.69 385 THR A N 1
ATOM 3082 C CA . THR A 1 385 ? -16.952 -12.848 4.353 1.00 85.69 385 THR A CA 1
ATOM 3083 C C . THR A 1 385 ? -16.951 -14.063 5.288 1.00 85.69 385 THR A C 1
ATOM 3085 O O . THR A 1 385 ? -17.841 -14.189 6.123 1.00 85.69 385 THR A O 1
ATOM 3088 N N . HIS A 1 386 ? -15.949 -14.939 5.188 1.00 84.81 386 HIS A N 1
ATOM 3089 C CA . HIS A 1 386 ? -15.712 -16.040 6.124 1.00 84.81 386 HIS A CA 1
ATOM 3090 C C . HIS A 1 386 ? -14.911 -15.610 7.372 1.00 84.81 386 HIS A C 1
ATOM 3092 O O . HIS A 1 386 ? -14.898 -16.328 8.369 1.00 84.81 386 HIS A O 1
ATOM 3098 N N . GLN A 1 387 ? -14.267 -14.438 7.342 1.00 88.62 387 GLN A N 1
ATOM 3099 C CA . GLN A 1 387 ? -13.504 -13.852 8.445 1.00 88.62 387 GLN A CA 1
ATOM 3100 C C . GLN A 1 387 ? -14.258 -12.655 9.022 1.00 88.62 387 GLN A C 1
ATOM 3102 O O . GLN A 1 387 ? -14.012 -11.496 8.680 1.00 88.62 387 GLN A O 1
ATOM 3107 N N . LEU A 1 388 ? -15.200 -12.955 9.912 1.00 90.38 388 LEU A N 1
ATOM 3108 C CA . LEU A 1 388 ? -16.027 -11.958 10.584 1.00 90.38 388 LEU A CA 1
ATOM 3109 C C . LEU A 1 388 ? -15.659 -11.870 12.061 1.00 90.38 388 LEU A C 1
ATOM 3111 O O . LEU A 1 388 ? -15.452 -12.894 12.716 1.00 90.38 388 LEU A O 1
ATOM 3115 N N . ARG A 1 389 ? -15.654 -10.657 12.610 1.00 87.75 389 ARG A N 1
ATOM 3116 C CA . ARG A 1 389 ? -15.502 -10.419 14.048 1.00 87.75 389 ARG A CA 1
ATOM 3117 C C . ARG A 1 389 ? -16.581 -9.476 14.553 1.00 87.75 389 ARG A C 1
ATOM 3119 O O . ARG A 1 389 ? -16.824 -8.423 13.974 1.00 87.75 389 ARG A O 1
ATOM 3126 N N . GLY A 1 390 ? -17.224 -9.871 15.645 1.00 85.62 390 GLY A N 1
ATOM 3127 C CA . GLY A 1 390 ? -18.116 -9.007 16.404 1.00 85.62 390 GLY A CA 1
ATOM 3128 C C . GLY A 1 390 ? -17.340 -8.272 17.488 1.00 85.62 390 GLY A C 1
ATOM 3129 O O . GLY A 1 390 ? -16.457 -8.853 18.117 1.00 85.62 390 GLY A O 1
ATOM 3130 N N . ASN A 1 391 ? -17.682 -7.011 17.717 1.00 82.00 391 ASN A N 1
ATOM 3131 C CA . ASN A 1 391 ? -17.244 -6.259 18.881 1.00 82.00 391 ASN A CA 1
ATOM 3132 C C . ASN A 1 391 ? -18.474 -5.723 19.616 1.00 82.00 391 ASN A C 1
ATOM 3134 O O . ASN A 1 391 ? -19.383 -5.169 18.995 1.00 82.00 391 ASN A O 1
ATOM 3138 N N . TRP A 1 392 ? -18.489 -5.901 20.931 1.00 78.56 392 TRP A N 1
ATOM 3139 C CA . TRP A 1 392 ? -19.576 -5.485 21.806 1.00 78.56 392 TRP A CA 1
ATOM 3140 C C . TRP A 1 392 ? -19.099 -4.333 22.675 1.00 78.56 392 TRP A C 1
ATOM 3142 O O . TRP A 1 392 ? -18.060 -4.427 23.328 1.00 78.56 392 TRP A O 1
ATOM 3152 N N . GLU A 1 393 ? -19.881 -3.264 22.726 1.00 70.12 393 GLU A N 1
ATOM 3153 C CA . GLU A 1 393 ? -19.769 -2.278 23.785 1.00 70.12 393 GLU A CA 1
ATOM 3154 C C . GLU A 1 393 ? -20.704 -2.719 24.910 1.00 70.12 393 GLU A C 1
ATOM 3156 O O . GLU A 1 393 ? -21.930 -2.668 24.742 1.00 70.12 393 GLU A O 1
ATOM 3161 N N . PRO A 1 394 ? -20.169 -3.204 26.040 1.00 58.28 394 PRO A N 1
ATOM 3162 C CA . PRO A 1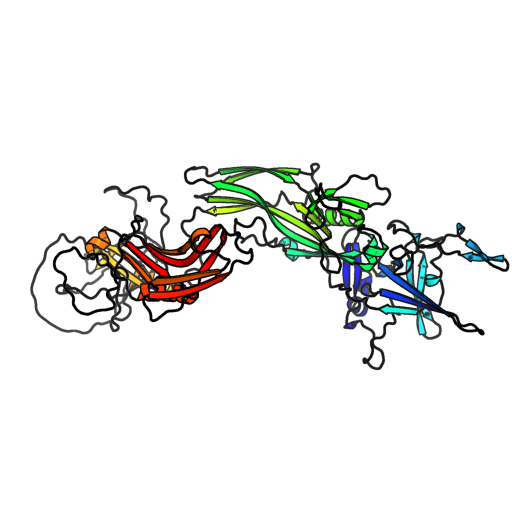 394 ? -21.002 -3.484 27.194 1.00 58.28 394 PRO A CA 1
ATOM 3163 C C . PRO A 1 394 ? -21.675 -2.190 27.653 1.00 58.28 394 PRO A C 1
ATOM 3165 O O . PRO A 1 394 ? -21.086 -1.108 27.589 1.00 58.28 394 PRO A O 1
ATOM 3168 N N . LEU A 1 395 ? -22.904 -2.304 28.155 1.00 47.28 395 LEU A N 1
ATOM 3169 C CA . LEU A 1 395 ? -23.567 -1.204 28.843 1.00 47.28 395 LEU A CA 1
ATOM 3170 C C . LEU A 1 395 ? -22.706 -0.862 30.058 1.00 47.28 395 LEU A C 1
ATOM 3172 O O . LEU A 1 395 ? -22.653 -1.628 31.013 1.00 47.28 395 LEU A O 1
ATOM 3176 N N . CYS A 1 396 ? -21.968 0.246 29.967 1.00 32.84 396 CYS A N 1
ATOM 3177 C CA . CYS A 1 396 ? -20.924 0.621 30.912 1.00 32.84 396 CYS A CA 1
ATOM 3178 C C . CYS A 1 396 ? -21.381 0.563 32.378 1.00 32.84 396 CYS A C 1
ATOM 3180 O O . CYS A 1 396 ? -21.905 1.538 32.920 1.00 32.84 396 CYS A O 1
ATOM 3182 N N . LEU A 1 397 ? -21.037 -0.537 33.041 1.00 30.67 397 LEU A N 1
ATOM 3183 C CA . LEU A 1 397 ? -20.648 -0.589 34.441 1.00 30.67 397 LEU A CA 1
ATOM 3184 C C . LEU A 1 397 ? -19.287 -1.310 34.487 1.00 30.67 397 LEU A C 1
ATOM 3186 O O . LEU A 1 397 ? -19.224 -2.523 34.427 1.00 30.67 397 LEU A O 1
ATOM 3190 N N . TYR A 1 398 ? -18.210 -0.513 34.517 1.00 28.42 398 TYR A N 1
ATOM 3191 C CA . TYR A 1 398 ? -16.815 -0.855 34.860 1.00 28.42 398 TYR A CA 1
ATOM 3192 C C . TYR A 1 398 ? -16.081 -1.991 34.097 1.00 28.42 398 TYR A C 1
ATOM 3194 O O . TYR A 1 398 ? -16.382 -3.170 34.206 1.00 28.42 398 TYR A O 1
ATOM 3202 N N . LYS A 1 399 ? -14.992 -1.622 33.397 1.00 32.62 399 LYS A N 1
ATOM 3203 C CA . LYS A 1 399 ? -13.994 -2.550 32.827 1.00 32.62 399 LYS A CA 1
ATOM 3204 C C . LYS A 1 399 ? -13.173 -3.220 33.939 1.00 32.62 399 LYS A C 1
ATOM 3206 O O . LYS A 1 399 ? -12.482 -2.529 34.687 1.00 32.62 399 LYS A O 1
ATOM 3211 N N . SER A 1 400 ? -13.166 -4.547 33.984 1.00 29.95 400 SER A N 1
ATOM 3212 C CA . SER A 1 400 ? -12.210 -5.360 34.739 1.00 29.95 400 SER A CA 1
ATOM 3213 C C . SER A 1 400 ? -10.912 -5.535 33.929 1.00 29.95 400 SER A C 1
ATOM 3215 O O . SER A 1 400 ? -10.880 -6.223 32.914 1.00 29.95 400 SER A O 1
ATOM 3217 N N . HIS A 1 401 ? -9.821 -4.892 34.360 1.00 36.22 401 HIS A N 1
ATOM 3218 C CA . HIS A 1 401 ? -8.463 -5.158 33.862 1.00 36.22 401 HIS A CA 1
ATOM 3219 C C . HIS A 1 401 ? -7.701 -6.022 34.889 1.00 36.22 401 HIS A C 1
ATOM 3221 O O . HIS A 1 401 ? -7.595 -5.600 36.042 1.00 36.22 401 HIS A O 1
ATOM 3227 N N . PRO A 1 402 ? -7.125 -7.181 34.506 1.00 38.97 402 PRO A N 1
ATOM 3228 C CA . PRO A 1 402 ? -6.308 -8.020 35.398 1.00 38.97 402 PRO A CA 1
ATOM 3229 C C . PRO A 1 402 ? -5.038 -7.334 35.936 1.00 38.97 402 PRO A C 1
ATOM 3231 O O . PRO A 1 402 ? -4.503 -7.749 36.960 1.00 38.97 402 PRO A O 1
ATOM 3234 N N . ASP A 1 403 ? -4.582 -6.259 35.287 1.00 42.09 403 ASP A N 1
ATOM 3235 C CA . ASP A 1 403 ? -3.302 -5.602 35.592 1.00 42.09 403 ASP A CA 1
ATOM 3236 C C . ASP A 1 403 ? -3.399 -4.484 36.654 1.00 42.09 403 ASP A C 1
ATOM 3238 O O . ASP A 1 403 ? -2.389 -3.895 37.044 1.00 42.09 403 ASP A O 1
ATOM 3242 N N . LEU A 1 404 ? -4.602 -4.192 37.174 1.00 42.62 404 LEU A N 1
ATOM 3243 C CA . LEU A 1 404 ? -4.847 -3.095 38.129 1.00 42.62 404 LEU A CA 1
ATOM 3244 C C . LEU A 1 404 ? -4.162 -3.273 39.496 1.00 42.62 404 LEU A C 1
ATOM 3246 O O . LEU A 1 404 ? -3.984 -2.296 40.218 1.00 42.62 404 LEU A O 1
ATOM 3250 N N . LEU A 1 405 ? -3.745 -4.489 39.868 1.00 47.50 405 LEU A N 1
ATOM 3251 C CA . LEU A 1 405 ? -3.070 -4.738 41.152 1.00 47.50 405 LEU A CA 1
ATOM 3252 C C . LEU A 1 405 ? -1.659 -4.120 41.227 1.00 47.50 405 LEU A C 1
ATOM 3254 O O . LEU A 1 405 ? -1.142 -3.899 42.328 1.00 47.50 405 LEU A O 1
ATOM 3258 N N . SER A 1 406 ? -1.045 -3.848 40.072 1.00 51.16 406 SER A N 1
ATOM 3259 C CA . SER A 1 406 ? 0.332 -3.351 39.933 1.00 51.16 406 SER A CA 1
ATOM 3260 C C . SER A 1 406 ? 0.447 -1.938 39.359 1.00 51.16 406 SER A C 1
ATOM 3262 O O . SER A 1 406 ? 1.550 -1.395 39.317 1.00 51.16 406 SER A O 1
ATOM 3264 N N . VAL A 1 407 ? -0.660 -1.331 38.929 1.00 47.97 407 VAL A N 1
ATOM 3265 C CA . VAL A 1 407 ? -0.662 0.051 38.437 1.00 47.97 407 VAL A CA 1
ATOM 3266 C C . VAL A 1 407 ? -0.848 0.990 39.637 1.00 47.97 407 VAL A C 1
ATOM 3268 O O . VAL A 1 407 ? -1.732 0.742 40.456 1.00 47.97 407 VAL A O 1
ATOM 3271 N N . PRO A 1 408 ? -0.004 2.023 39.814 1.00 49.72 408 PRO A N 1
ATOM 3272 C CA . PRO A 1 408 ? -0.233 3.044 40.829 1.00 49.72 408 PRO A CA 1
ATOM 3273 C C . PRO A 1 408 ? -1.442 3.904 40.439 1.00 49.72 408 PRO A C 1
ATOM 3275 O O . PRO A 1 408 ? -1.621 4.195 39.252 1.00 49.72 408 PRO A O 1
ATOM 3278 N N . PRO A 1 409 ? -2.267 4.327 41.409 1.00 55.75 409 PRO A N 1
ATOM 3279 C CA . PRO A 1 409 ? -3.422 5.153 41.107 1.00 55.75 409 PRO A CA 1
ATOM 3280 C C . PRO A 1 409 ? -2.941 6.509 40.545 1.00 55.75 409 PRO A C 1
ATOM 3282 O O . PRO A 1 409 ? -1.886 7.027 40.922 1.00 55.75 409 PRO A O 1
ATOM 3285 N N . GLU A 1 410 ? -3.643 7.028 39.533 1.00 48.69 410 GLU A N 1
ATOM 3286 C CA . GLU A 1 410 ? -3.177 8.190 38.768 1.00 48.69 410 GLU A CA 1
ATOM 3287 C C . GLU A 1 410 ? -3.216 9.459 39.619 1.00 48.69 410 GLU A C 1
ATOM 3289 O O . GLU A 1 410 ? -4.290 10.023 39.754 1.00 48.69 410 GLU A O 1
ATOM 3294 N N . GLY A 1 411 ? -2.083 9.964 40.114 1.00 48.53 411 GLY A N 1
ATOM 3295 C CA . GLY A 1 411 ? -1.973 11.270 40.788 1.00 48.53 411 GLY A CA 1
ATOM 3296 C C . GLY A 1 411 ? -2.304 11.250 42.291 1.00 48.53 411 GLY A C 1
ATOM 3297 O O . GLY A 1 411 ? -2.804 10.249 42.797 1.00 48.53 411 GLY A O 1
ATOM 3298 N N . PRO A 1 412 ? -2.043 12.343 43.026 1.00 47.25 412 PRO A N 1
ATOM 3299 C CA . PRO A 1 412 ? -2.192 12.386 44.482 1.00 47.25 412 PRO A CA 1
ATOM 3300 C C . PRO A 1 412 ? -3.655 12.235 44.926 1.00 47.25 412 PRO A C 1
ATOM 3302 O O . PRO A 1 412 ? -4.580 12.679 44.231 1.00 47.25 412 PRO A O 1
ATOM 3305 N N . GLY A 1 413 ? -3.862 11.609 46.084 1.00 51.50 413 GLY A N 1
ATOM 3306 C CA . GLY A 1 413 ? -5.166 11.357 46.686 1.00 51.50 413 GLY A CA 1
ATOM 3307 C C . GLY A 1 413 ? -6.027 10.321 45.963 1.00 51.50 413 GLY A C 1
ATOM 3308 O O . GLY A 1 413 ? -7.224 10.235 46.244 1.00 51.50 413 GLY A O 1
ATOM 3309 N N . SER A 1 414 ? -5.465 9.562 45.018 1.00 50.31 414 SER A N 1
ATOM 3310 C CA . SER A 1 414 ? -6.229 8.598 44.220 1.00 50.31 414 SER A CA 1
ATOM 3311 C C . SER A 1 414 ? -6.127 7.184 44.780 1.00 50.31 414 SER A C 1
ATOM 3313 O O . SER A 1 414 ? -5.122 6.780 45.352 1.00 50.31 414 SER A O 1
ATOM 3315 N N . GLY A 1 415 ? -7.199 6.412 44.648 1.00 53.66 415 GLY A N 1
ATOM 3316 C CA . GLY A 1 415 ? -7.263 5.040 45.135 1.00 53.66 415 GLY A CA 1
ATOM 3317 C C . GLY A 1 415 ? -8.253 4.229 44.319 1.00 53.66 415 GLY A C 1
ATOM 3318 O O . GLY A 1 415 ? -9.055 4.774 43.559 1.00 53.66 415 GLY A O 1
ATOM 3319 N N . TYR A 1 416 ? -8.189 2.915 44.474 1.00 52.06 416 TYR A N 1
ATOM 3320 C CA . TYR A 1 416 ? -9.052 1.995 43.749 1.00 52.06 416 TYR A CA 1
ATOM 3321 C C . TYR A 1 416 ? -10.268 1.606 44.593 1.00 52.06 416 TYR A C 1
ATOM 3323 O O . TYR A 1 416 ? -10.153 1.385 45.796 1.00 52.06 416 TYR A O 1
ATOM 3331 N N . LEU A 1 417 ? -11.427 1.485 43.947 1.00 50.34 417 LEU A N 1
ATOM 3332 C CA . LEU A 1 417 ? -12.627 0.879 44.523 1.00 50.34 417 LEU A CA 1
ATOM 3333 C C . LEU A 1 417 ? -12.972 -0.369 43.709 1.00 50.34 417 LEU A C 1
ATOM 3335 O O . LEU A 1 417 ? -13.047 -0.310 42.483 1.00 50.34 417 LEU A O 1
ATOM 3339 N N . ILE A 1 418 ? -13.195 -1.482 44.393 1.00 52.28 418 ILE A N 1
ATOM 3340 C CA . ILE A 1 418 ? -13.716 -2.731 43.847 1.00 52.28 418 ILE A CA 1
ATOM 3341 C C . ILE A 1 418 ? -15.209 -2.773 44.126 1.00 52.28 418 ILE A C 1
ATOM 3343 O O . ILE A 1 418 ? -15.659 -2.569 45.252 1.00 52.28 418 ILE A O 1
ATOM 3347 N N . LEU A 1 419 ? -15.997 -3.032 43.094 1.00 44.34 419 LEU A N 1
ATOM 3348 C CA . LEU A 1 419 ? -17.442 -3.170 43.193 1.00 44.34 419 LEU A CA 1
ATOM 3349 C C . LEU A 1 419 ? -17.782 -4.594 42.760 1.00 44.34 419 LEU A C 1
ATOM 3351 O O . LEU A 1 419 ? -17.269 -5.063 41.750 1.00 44.34 419 LEU A O 1
ATOM 3355 N N . GLU A 1 420 ? -18.609 -5.287 43.532 1.00 43.12 420 GLU A N 1
ATOM 3356 C CA . GLU A 1 420 ? -19.173 -6.573 43.114 1.00 43.12 420 GLU A CA 1
ATOM 3357 C C . GLU A 1 420 ? -20.372 -6.307 42.188 1.00 43.12 420 GLU A C 1
ATOM 3359 O O . GLU A 1 420 ? -21.173 -5.416 42.499 1.00 43.12 420 GLU A O 1
ATOM 3364 N N . ASP A 1 421 ? -20.482 -7.038 41.071 1.00 39.00 421 ASP A N 1
ATOM 3365 C CA . ASP A 1 421 ? -21.518 -6.828 40.050 1.00 39.00 421 ASP A CA 1
ATOM 3366 C C . ASP A 1 421 ? -22.932 -6.823 40.648 1.00 39.00 421 ASP A C 1
ATOM 3368 O O . ASP A 1 421 ? -23.310 -7.651 41.482 1.00 39.00 421 ASP A O 1
ATOM 3372 N N . ALA A 1 422 ? -23.708 -5.827 40.229 1.00 39.72 422 ALA A N 1
ATOM 3373 C CA . ALA A 1 422 ? -24.992 -5.454 40.797 1.00 39.72 422 ALA A CA 1
ATOM 3374 C C . ALA A 1 422 ? -26.118 -5.635 39.770 1.00 39.72 422 ALA A C 1
ATOM 3376 O O . ALA A 1 422 ? -26.760 -4.664 39.379 1.00 39.72 422 ALA A O 1
ATOM 3377 N N . ASP A 1 423 ? -26.416 -6.880 39.400 1.00 35.00 423 ASP A N 1
ATOM 3378 C CA . ASP A 1 423 ? -27.665 -7.229 38.697 1.00 35.00 423 ASP A CA 1
ATOM 3379 C C . ASP A 1 423 ? -28.924 -7.109 39.594 1.00 35.00 423 ASP A C 1
ATOM 3381 O O . ASP A 1 423 ? -30.015 -7.496 39.196 1.00 35.00 423 ASP A O 1
ATOM 3385 N N . ASP A 1 424 ? -28.816 -6.529 40.797 1.00 30.88 424 ASP A N 1
ATOM 3386 C CA . ASP A 1 424 ? -29.880 -6.505 41.815 1.00 30.88 424 ASP A CA 1
ATOM 3387 C C . ASP A 1 424 ? -29.994 -5.140 42.548 1.00 30.88 424 ASP A C 1
ATOM 3389 O O . ASP A 1 424 ? -30.302 -5.083 43.737 1.00 30.88 424 ASP A O 1
ATOM 3393 N N . VAL A 1 425 ? -29.764 -3.997 41.880 1.00 28.98 425 VAL A N 1
ATOM 3394 C CA . VAL A 1 425 ? -30.135 -2.666 42.438 1.00 28.98 425 VAL A CA 1
ATOM 3395 C C . VAL A 1 425 ? -31.297 -2.063 41.654 1.00 28.98 425 VAL A C 1
ATOM 3397 O O . VAL A 1 425 ? -31.260 -0.947 41.138 1.00 28.98 425 VAL A O 1
ATOM 3400 N N . GLY A 1 426 ? -32.373 -2.844 41.595 1.00 24.41 426 GLY A N 1
ATOM 3401 C CA . GLY A 1 426 ? -33.727 -2.332 41.487 1.00 24.41 426 GLY A CA 1
ATOM 3402 C C . GLY A 1 426 ? -34.314 -2.182 42.890 1.00 24.41 426 GLY A C 1
ATOM 3403 O O . GLY A 1 426 ? -34.583 -3.175 43.547 1.00 24.41 426 GLY A O 1
ATOM 3404 N N . TYR A 1 427 ? -34.559 -0.937 43.297 1.00 22.11 427 TYR A N 1
ATOM 3405 C CA . TYR A 1 427 ? -35.461 -0.535 44.384 1.00 22.11 427 TYR A CA 1
ATOM 3406 C C . TYR A 1 427 ? -35.093 -0.909 45.839 1.00 22.11 427 TYR A C 1
ATOM 3408 O O . TYR A 1 427 ? -34.886 -2.049 46.233 1.00 22.11 427 TYR A O 1
ATOM 3416 N N . ILE A 1 428 ? -35.119 0.123 46.683 1.00 34.38 428 ILE A N 1
ATOM 3417 C CA . ILE A 1 428 ? -35.169 0.067 48.151 1.00 34.38 428 ILE A CA 1
ATOM 3418 C C . ILE A 1 428 ? -36.361 -0.805 48.593 1.00 34.38 428 ILE A C 1
ATOM 3420 O O . ILE A 1 428 ? -37.465 -0.533 48.137 1.00 34.38 428 ILE A O 1
ATOM 3424 N N . THR A 1 429 ? -36.194 -1.787 49.495 1.00 20.34 429 THR A N 1
ATOM 3425 C CA . THR A 1 429 ? -37.227 -2.235 50.473 1.00 20.34 429 THR A CA 1
ATOM 3426 C C . THR A 1 429 ? -36.691 -3.255 51.504 1.00 20.34 429 THR A C 1
ATOM 3428 O O . THR A 1 429 ? -36.039 -4.231 51.166 1.00 20.34 429 THR A O 1
ATOM 3431 N N . THR A 1 430 ? -36.972 -2.979 52.782 1.00 20.62 430 THR A N 1
ATOM 3432 C CA . THR A 1 430 ? -37.262 -3.883 53.925 1.00 20.62 430 THR A CA 1
ATOM 3433 C C . THR A 1 430 ? -36.747 -5.341 53.981 1.00 20.62 430 THR A C 1
ATOM 3435 O O . THR A 1 430 ? -37.132 -6.182 53.183 1.00 20.62 430 THR A O 1
ATOM 3438 N N . TRP A 1 431 ? -36.023 -5.619 55.079 1.00 24.16 431 TRP A N 1
ATOM 3439 C CA . TRP A 1 431 ? -35.984 -6.809 55.965 1.00 24.16 431 TRP A CA 1
ATOM 3440 C C . TRP A 1 431 ? -36.248 -8.252 55.457 1.00 24.16 431 TRP A C 1
ATOM 3442 O O . TRP A 1 431 ? -37.256 -8.578 54.846 1.00 24.16 431 TRP A O 1
ATOM 3452 N N . SER A 1 432 ? -35.415 -9.155 55.999 1.00 28.67 432 SER A N 1
ATOM 3453 C CA . SER A 1 432 ? -35.596 -10.608 56.190 1.00 28.67 432 SER A CA 1
ATOM 3454 C C . SER A 1 432 ? -35.668 -11.510 54.949 1.00 28.67 432 SER A C 1
ATOM 3456 O O . SER A 1 432 ? -36.718 -11.757 54.371 1.00 28.67 432 SER A O 1
ATOM 3458 N N . GLY A 1 433 ? -34.536 -12.141 54.638 1.00 20.91 433 GLY A N 1
ATOM 3459 C CA . GLY A 1 433 ? -34.470 -13.295 53.749 1.00 20.91 433 GLY A CA 1
ATOM 3460 C C . GLY A 1 433 ? -33.094 -13.942 53.844 1.00 20.91 433 GLY A C 1
ATOM 3461 O O . GLY A 1 433 ? -32.094 -13.321 53.497 1.00 20.91 433 GLY A O 1
ATOM 3462 N N . LYS A 1 434 ? -33.028 -15.173 54.361 1.00 28.62 434 LYS A N 1
ATOM 3463 C CA . LYS A 1 434 ? -31.818 -16.008 54.370 1.00 28.62 434 LYS A CA 1
ATOM 3464 C C . LYS A 1 434 ? -31.354 -16.240 52.920 1.00 28.62 434 LYS A C 1
ATOM 3466 O O . LYS A 1 434 ? -31.830 -17.172 52.283 1.00 28.62 434 LYS A O 1
ATOM 3471 N N . LYS A 1 435 ? -30.428 -15.423 52.407 1.00 27.50 435 LYS A N 1
ATOM 3472 C CA . LYS A 1 435 ? -29.557 -15.801 51.282 1.00 27.50 435 LYS A CA 1
ATOM 3473 C C . LYS A 1 435 ? -28.297 -16.438 51.874 1.00 27.50 435 LYS A C 1
ATOM 3475 O O . LYS A 1 435 ? -27.698 -15.904 52.807 1.00 27.50 435 LYS A O 1
ATOM 3480 N N . THR A 1 436 ? -27.966 -17.624 51.382 1.00 26.62 436 THR A N 1
ATOM 3481 C CA . THR A 1 436 ? -26.741 -18.375 51.672 1.00 26.62 436 THR A CA 1
ATOM 3482 C C . THR A 1 436 ? -25.524 -17.460 51.521 1.00 26.62 436 THR A C 1
ATOM 3484 O O . THR A 1 436 ? -25.289 -16.918 50.446 1.00 26.62 436 THR A O 1
ATOM 3487 N N . ARG A 1 437 ? -24.801 -17.233 52.627 1.00 38.72 437 ARG A N 1
ATOM 3488 C CA . ARG A 1 437 ? -23.570 -16.435 52.671 1.00 38.72 437 ARG A CA 1
ATOM 3489 C C . ARG A 1 437 ? -22.460 -17.242 52.003 1.00 38.72 437 ARG A C 1
ATOM 3491 O O . ARG A 1 437 ? -21.910 -18.137 52.638 1.00 38.72 437 ARG A O 1
ATOM 3498 N N . GLU A 1 438 ? -22.152 -16.967 50.743 1.00 39.75 438 GLU A N 1
ATOM 3499 C CA . GLU A 1 438 ? -20.881 -17.433 50.191 1.00 39.75 438 GLU A CA 1
ATOM 3500 C C . GLU A 1 438 ? -19.754 -16.574 50.792 1.00 39.75 438 GLU A C 1
ATOM 3502 O O . GLU A 1 438 ? -19.849 -15.343 50.763 1.00 39.75 438 GLU A O 1
ATOM 3507 N N . PRO A 1 439 ? -18.730 -17.183 51.414 1.00 47.59 439 PRO A N 1
ATOM 3508 C CA . PRO A 1 439 ? -17.620 -16.438 51.993 1.00 47.59 439 PRO A CA 1
ATOM 3509 C C . PRO A 1 439 ? -16.799 -15.783 50.879 1.00 47.59 439 PRO A C 1
ATOM 3511 O O . PRO A 1 439 ? -16.552 -16.398 49.843 1.00 47.59 439 PRO A O 1
ATOM 3514 N N . ILE A 1 440 ? -16.351 -14.543 51.094 1.00 52.38 440 ILE A N 1
ATOM 3515 C CA . ILE A 1 440 ? -15.419 -13.877 50.176 1.00 52.38 440 ILE A CA 1
ATOM 3516 C C . ILE A 1 440 ? -14.075 -14.597 50.274 1.00 52.38 440 ILE A C 1
ATOM 3518 O O . ILE A 1 440 ? -13.477 -14.656 51.347 1.00 52.38 440 ILE A O 1
ATOM 3522 N N . LYS A 1 441 ? -13.616 -15.173 49.159 1.00 52.41 441 LYS A N 1
ATOM 3523 C CA . LYS A 1 441 ? -12.459 -16.085 49.142 1.00 52.41 441 LYS A CA 1
ATOM 3524 C C . LYS A 1 441 ? -11.137 -15.399 48.820 1.00 52.41 441 LYS A C 1
ATOM 3526 O O . LYS A 1 441 ? -10.090 -15.972 49.114 1.00 52.41 441 LYS A O 1
ATOM 3531 N N . ASP A 1 442 ? -11.163 -14.190 48.263 1.00 55.25 442 ASP A N 1
ATOM 3532 C CA . ASP A 1 442 ? -9.979 -13.514 47.728 1.00 55.25 442 ASP A CA 1
ATOM 3533 C C . ASP A 1 442 ? -9.945 -12.016 48.067 1.00 55.25 442 ASP A C 1
ATOM 3535 O O . ASP A 1 442 ? -10.970 -11.397 48.344 1.00 55.25 442 ASP A O 1
ATOM 3539 N N . LEU A 1 443 ? -8.730 -11.456 48.070 1.00 51.94 443 LEU A N 1
ATOM 3540 C CA . LEU A 1 443 ? -8.481 -10.014 48.095 1.00 51.94 443 LEU A CA 1
ATOM 3541 C C . LEU A 1 443 ? -8.393 -9.497 46.651 1.00 51.94 443 LEU A C 1
ATOM 3543 O O . LEU A 1 443 ? -7.935 -10.240 45.779 1.00 51.94 443 LEU A O 1
ATOM 3547 N N . PRO A 1 444 ? -8.725 -8.223 46.401 1.00 56.88 444 PRO A N 1
ATOM 3548 C CA . PRO A 1 444 ? -9.168 -7.206 47.363 1.00 56.88 444 PRO A CA 1
ATOM 3549 C C . PRO A 1 444 ? -10.693 -7.225 47.635 1.00 56.88 444 PRO A C 1
ATOM 3551 O O . PRO A 1 444 ? -11.471 -7.692 46.809 1.00 56.88 444 PRO A O 1
ATOM 3554 N N . PHE A 1 445 ? -11.135 -6.737 48.805 1.00 58.00 445 PHE A N 1
ATOM 3555 C CA . PHE A 1 445 ? -12.556 -6.780 49.209 1.00 58.00 445 PHE A CA 1
ATOM 3556 C C . PHE A 1 445 ? -13.444 -5.818 48.397 1.00 58.00 445 PHE A C 1
ATOM 3558 O O . PHE A 1 445 ? -12.947 -4.766 48.010 1.00 58.00 445 PHE A O 1
ATOM 3565 N N . PRO A 1 446 ? -14.747 -6.099 48.191 1.00 55.75 446 PRO A N 1
ATOM 3566 C CA . PRO A 1 446 ? -15.665 -5.165 47.544 1.00 55.75 446 PRO A CA 1
ATOM 3567 C C . PRO A 1 446 ? -16.075 -4.020 48.488 1.00 55.75 446 PRO A C 1
ATOM 3569 O O . PRO A 1 446 ? -16.356 -4.233 49.667 1.00 55.75 446 PRO A O 1
ATOM 3572 N N . GLN A 1 447 ? -16.149 -2.797 47.959 1.00 57.06 447 GLN A N 1
ATOM 3573 C CA . GLN A 1 447 ? -16.492 -1.567 48.688 1.00 57.06 447 GLN A CA 1
ATOM 3574 C C . GLN A 1 447 ? -17.970 -1.173 48.582 1.00 57.06 447 GLN A C 1
ATOM 3576 O O . GLN A 1 447 ? -18.432 -0.352 49.368 1.00 57.06 447 GLN A O 1
ATOM 3581 N N . ASN A 1 448 ? -18.747 -1.752 47.665 1.00 51.38 448 ASN A N 1
ATOM 3582 C CA . ASN A 1 448 ? -20.184 -1.469 47.550 1.00 51.38 448 ASN A CA 1
ATOM 3583 C C . ASN A 1 448 ? -21.075 -2.253 48.531 1.00 51.38 448 ASN A C 1
ATOM 3585 O O . ASN A 1 448 ? -22.297 -2.125 48.460 1.00 51.38 448 ASN A O 1
ATOM 3589 N N . LYS A 1 449 ? -20.504 -3.045 49.449 1.00 53.50 449 LYS A N 1
ATOM 3590 C CA . LYS A 1 449 ? -21.245 -3.822 50.456 1.00 53.50 449 LYS A CA 1
ATOM 3591 C C . LYS A 1 449 ? -20.611 -3.669 51.842 1.00 53.50 449 LYS A C 1
ATOM 3593 O O . LYS A 1 449 ? -19.394 -3.609 51.973 1.00 53.50 449 LYS A O 1
ATOM 3598 N N . LEU A 1 450 ? -21.440 -3.663 52.889 1.00 52.59 450 LEU A N 1
ATOM 3599 C CA . LEU A 1 450 ? -20.968 -3.921 54.253 1.00 52.59 450 LEU A CA 1
ATOM 3600 C C . LEU A 1 450 ? -20.725 -5.421 54.406 1.00 52.59 450 LEU A C 1
ATOM 3602 O O . LEU A 1 450 ? -21.637 -6.227 54.206 1.00 52.59 450 LEU A O 1
ATOM 3606 N N . LEU A 1 451 ? -19.508 -5.790 54.783 1.00 53.16 451 LEU A N 1
ATOM 3607 C CA . LEU A 1 451 ? -19.126 -7.178 54.992 1.00 53.16 451 LEU A CA 1
ATOM 3608 C C . LEU A 1 451 ? -19.486 -7.587 56.411 1.00 53.16 451 LEU A C 1
ATOM 3610 O O . LEU A 1 451 ? -19.256 -6.842 57.357 1.00 53.16 451 LEU A O 1
ATOM 3614 N N . THR A 1 452 ? -20.057 -8.777 56.570 1.00 55.84 452 THR A N 1
ATOM 3615 C CA . THR A 1 452 ? -20.191 -9.370 57.903 1.00 55.84 452 THR A CA 1
ATOM 3616 C C . THR A 1 452 ? -18.863 -10.025 58.249 1.00 55.84 452 THR A C 1
ATOM 3618 O O . THR A 1 452 ? -18.438 -10.944 57.554 1.00 55.84 452 THR A O 1
ATOM 3621 N N . VAL A 1 453 ? -18.206 -9.528 59.289 1.00 53.84 453 VAL A N 1
ATOM 3622 C CA . VAL A 1 453 ? -16.926 -10.027 59.779 1.00 53.84 453 VAL A CA 1
ATOM 3623 C C . VAL A 1 453 ? -17.194 -10.826 61.041 1.00 53.84 453 VAL A C 1
ATOM 3625 O O . VAL A 1 453 ? -17.626 -10.282 62.057 1.00 53.84 453 VAL A O 1
ATOM 3628 N N . GLU A 1 454 ? -16.944 -12.126 60.958 1.00 54.50 454 GLU A N 1
ATOM 3629 C CA . GLU A 1 454 ? -16.955 -13.016 62.111 1.00 54.50 454 GLU A CA 1
ATOM 3630 C C . GLU A 1 454 ? -15.518 -13.121 62.618 1.00 54.50 454 GLU A C 1
ATOM 3632 O O . GLU A 1 454 ? -14.619 -13.547 61.890 1.00 54.50 454 GLU A O 1
ATOM 3637 N N . TYR A 1 455 ? -15.283 -12.676 63.846 1.00 52.12 455 TYR A N 1
ATOM 3638 C CA . TYR A 1 455 ? -13.963 -12.722 64.458 1.00 52.12 455 TYR A CA 1
ATOM 3639 C C . TYR A 1 455 ? -14.081 -13.196 65.891 1.00 52.12 455 TYR A C 1
ATOM 3641 O O . TYR A 1 455 ? -15.034 -12.886 66.602 1.00 52.12 455 TYR A O 1
ATOM 3649 N N . THR A 1 456 ? -13.100 -13.972 66.324 1.00 45.25 456 THR A N 1
ATOM 3650 C CA . THR A 1 456 ? -13.027 -14.361 67.722 1.00 45.25 456 THR A CA 1
ATOM 3651 C C . THR A 1 456 ? -12.216 -13.313 68.461 1.00 45.25 456 THR A C 1
ATOM 3653 O O . THR A 1 456 ? -11.362 -12.620 67.906 1.00 45.25 456 THR A O 1
ATOM 3656 N N . SER A 1 457 ? -12.558 -13.081 69.710 1.00 42.44 457 SER A N 1
ATOM 3657 C CA . SER A 1 457 ? -11.894 -12.076 70.502 1.00 42.44 457 SER A CA 1
ATOM 3658 C C . SER A 1 457 ? -11.983 -12.512 71.951 1.00 42.44 457 SER A C 1
ATOM 3660 O O . SER A 1 457 ? -13.013 -12.380 72.593 1.00 42.44 457 SER A O 1
ATOM 3662 N N . GLY A 1 458 ? -10.922 -13.134 72.461 1.00 49.19 458 GLY A N 1
ATOM 3663 C CA . GLY A 1 458 ? -11.113 -13.959 73.646 1.00 49.19 458 GLY A CA 1
ATOM 3664 C C . GLY A 1 458 ? -11.698 -15.321 73.294 1.00 49.19 458 GLY A C 1
ATOM 3665 O O . GLY A 1 458 ? -11.609 -15.817 72.164 1.00 49.19 458 GLY A O 1
ATOM 3666 N N . GLU A 1 459 ? -12.337 -15.889 74.302 1.00 39.72 459 GLU A N 1
ATOM 3667 C CA . GLU A 1 459 ? -13.195 -17.059 74.163 1.00 39.72 459 GLU A CA 1
ATOM 3668 C C . GLU A 1 459 ? -14.533 -16.713 73.480 1.00 39.72 459 GLU A C 1
ATOM 3670 O O . GLU A 1 459 ? -15.297 -17.612 73.133 1.00 39.72 459 GLU A O 1
ATOM 3675 N N . ASP A 1 460 ? -14.794 -15.423 73.238 1.00 41.09 460 ASP A N 1
ATOM 3676 C CA . ASP A 1 460 ? -16.026 -14.920 72.644 1.00 41.09 460 ASP A CA 1
ATOM 3677 C C . ASP A 1 460 ? -15.921 -14.767 71.120 1.00 41.09 460 ASP A C 1
ATOM 3679 O O . ASP A 1 460 ? -14.914 -14.313 70.569 1.00 41.09 460 ASP A O 1
ATOM 3683 N N . ASN A 1 461 ? -17.011 -15.098 70.428 1.00 47.31 461 ASN A N 1
ATOM 3684 C CA . ASN A 1 461 ? -17.162 -14.892 68.991 1.00 47.31 461 ASN A CA 1
ATOM 3685 C C . ASN A 1 461 ? -18.001 -13.635 68.743 1.00 47.31 461 ASN A C 1
ATOM 3687 O O . ASN A 1 461 ? -19.138 -13.539 69.208 1.00 47.31 461 ASN A O 1
ATOM 3691 N N . TYR A 1 462 ? -17.461 -12.704 67.967 1.00 53.44 462 TYR A N 1
ATOM 3692 C CA . TYR A 1 462 ? -18.106 -11.458 67.576 1.00 53.44 462 TYR A CA 1
ATOM 3693 C C . TYR A 1 462 ? -18.501 -11.514 66.103 1.00 53.44 462 TYR A C 1
ATOM 3695 O O . TYR A 1 462 ? -17.808 -12.100 65.269 1.00 53.44 462 TYR A O 1
ATOM 3703 N N . VAL A 1 463 ? -19.635 -10.892 65.791 1.00 52.53 463 VAL A N 1
ATOM 3704 C CA . VAL A 1 463 ? -20.145 -10.747 64.429 1.00 52.53 463 VAL A CA 1
ATOM 3705 C C . VAL A 1 463 ? -20.486 -9.283 64.233 1.00 52.53 463 VAL A C 1
ATOM 3707 O O . VAL A 1 463 ? -21.526 -8.825 64.698 1.00 52.53 463 VAL A O 1
ATOM 3710 N N . ASP A 1 464 ? -19.612 -8.563 63.542 1.00 52.22 464 ASP A N 1
ATOM 3711 C CA . ASP A 1 464 ? -19.807 -7.146 63.251 1.00 52.22 464 ASP A CA 1
ATOM 3712 C C . ASP A 1 464 ? -19.965 -6.915 61.749 1.00 52.22 464 ASP A C 1
ATOM 3714 O O . ASP A 1 464 ? -19.518 -7.709 60.919 1.00 52.22 464 ASP A O 1
ATOM 3718 N N . LYS A 1 465 ? -20.597 -5.803 61.370 1.00 52.03 465 LYS A N 1
ATOM 3719 C CA . LYS A 1 465 ? -20.589 -5.342 59.978 1.00 52.03 465 LYS A CA 1
ATOM 3720 C C . LYS A 1 465 ? -19.462 -4.339 59.796 1.00 52.03 465 LYS A C 1
ATOM 3722 O O . LYS A 1 465 ? -19.400 -3.364 60.539 1.00 52.03 465 LYS A O 1
ATOM 3727 N N . ALA A 1 466 ? -18.608 -4.546 58.801 1.00 52.94 466 ALA A N 1
ATOM 3728 C CA . ALA A 1 466 ? -17.496 -3.655 58.518 1.00 52.94 466 ALA A CA 1
ATOM 3729 C C . ALA A 1 466 ? -17.362 -3.297 57.033 1.00 52.94 466 ALA A C 1
ATOM 3731 O O . ALA A 1 466 ? -17.689 -4.093 56.152 1.00 52.94 466 ALA A O 1
ATOM 3732 N N . ALA A 1 467 ? -16.859 -2.094 56.761 1.00 54.44 467 ALA A N 1
ATOM 3733 C CA . ALA A 1 467 ? -16.430 -1.656 55.437 1.00 54.44 467 ALA A CA 1
ATOM 3734 C C . ALA A 1 467 ? -14.898 -1.585 55.385 1.00 54.44 467 ALA A C 1
ATOM 3736 O O . ALA A 1 467 ? -14.267 -1.072 56.310 1.00 54.44 467 ALA A O 1
ATOM 3737 N N . PHE A 1 468 ? -14.315 -2.082 54.293 1.00 57.94 468 PHE A N 1
ATOM 3738 C CA . PHE A 1 468 ? -12.871 -2.089 54.054 1.00 57.94 468 PHE A CA 1
ATOM 3739 C C . PHE A 1 468 ? -12.554 -1.145 52.900 1.00 57.94 468 PHE A C 1
ATOM 3741 O O . PHE A 1 468 ? -12.930 -1.428 51.766 1.00 57.94 468 PHE A O 1
ATOM 3748 N N . ILE A 1 469 ? -11.875 -0.031 53.167 1.00 58.12 469 ILE A N 1
ATOM 3749 C CA . ILE A 1 469 ? -11.567 0.997 52.162 1.00 58.12 469 ILE A CA 1
ATOM 3750 C C . ILE A 1 469 ? -10.064 0.963 51.868 1.00 58.12 469 ILE A C 1
ATOM 3752 O O . ILE A 1 469 ? -9.291 1.196 52.797 1.00 58.12 469 ILE A O 1
ATOM 3756 N N . PRO A 1 470 ? -9.625 0.689 50.625 1.00 60.53 470 PRO A N 1
ATOM 3757 C CA . PRO A 1 470 ? -8.212 0.716 50.266 1.00 60.53 470 PRO A CA 1
ATOM 3758 C C . PRO A 1 470 ? -7.587 2.080 50.560 1.00 60.53 470 PRO A C 1
ATOM 3760 O O . PRO A 1 470 ? -8.221 3.122 50.371 1.00 60.53 470 PRO A O 1
ATOM 3763 N N . VAL A 1 471 ? -6.345 2.082 51.034 1.00 61.31 471 VAL A N 1
ATOM 3764 C CA . VAL A 1 471 ? -5.628 3.330 51.321 1.00 61.31 471 VAL A CA 1
ATOM 3765 C C . VAL A 1 471 ? -5.288 4.046 50.007 1.00 61.31 471 VAL A C 1
ATOM 3767 O O . VAL A 1 471 ? -4.787 3.426 49.069 1.00 61.31 471 VAL A O 1
ATOM 3770 N N . VAL A 1 472 ? -5.572 5.351 49.934 1.00 58.25 472 VAL A N 1
ATOM 3771 C CA . VAL A 1 472 ? -5.220 6.200 48.779 1.00 58.25 472 VAL A CA 1
ATOM 3772 C C . VAL A 1 472 ? -3.700 6.302 48.611 1.00 58.25 472 VAL A C 1
ATOM 3774 O O . VAL A 1 472 ? -2.950 6.118 49.569 1.00 58.25 472 VAL A O 1
ATOM 3777 N N . ASP A 1 473 ? -3.245 6.572 47.390 1.00 55.91 473 ASP A N 1
ATOM 3778 C CA . ASP A 1 473 ? -1.833 6.667 46.992 1.00 55.91 473 ASP A CA 1
ATOM 3779 C C . ASP A 1 473 ? -1.016 5.382 47.220 1.00 55.91 473 ASP A C 1
ATOM 3781 O O . ASP A 1 473 ? 0.216 5.396 47.229 1.00 55.91 473 ASP A O 1
ATOM 3785 N N . GLN A 1 474 ? -1.695 4.242 47.383 1.00 60.50 474 GLN A N 1
ATOM 3786 C CA . GLN A 1 474 ? -1.077 2.925 47.515 1.00 60.50 474 GLN A CA 1
ATOM 3787 C C . GLN A 1 474 ? -1.617 1.954 46.464 1.00 60.50 474 GLN A C 1
ATOM 3789 O O . GLN A 1 474 ? -2.763 2.037 46.020 1.00 60.50 474 GLN A O 1
ATOM 3794 N N . LEU A 1 475 ? -0.768 1.008 46.061 1.00 54.59 475 LEU A N 1
ATOM 3795 C CA . LEU A 1 475 ? -1.156 -0.081 45.168 1.00 54.59 475 LEU A CA 1
ATOM 3796 C C . LEU A 1 475 ? -2.204 -0.966 45.846 1.00 54.59 475 LEU A C 1
ATOM 3798 O O . LEU A 1 475 ? -2.085 -1.259 47.036 1.00 54.59 475 LEU A O 1
ATOM 3802 N N . LEU A 1 476 ? -3.167 -1.490 45.085 1.00 58.22 476 LEU A N 1
ATOM 3803 C CA . LEU A 1 476 ? -4.105 -2.501 45.591 1.00 58.22 476 LEU A CA 1
ATOM 3804 C C . LEU A 1 476 ? -3.387 -3.746 46.140 1.00 58.22 476 LEU A C 1
ATOM 3806 O O . LEU A 1 476 ? -3.830 -4.327 47.127 1.00 58.22 476 LEU A O 1
ATOM 3810 N N . SER A 1 477 ? -2.241 -4.110 45.554 1.00 59.56 477 SER A N 1
ATOM 3811 C CA . SER A 1 477 ? -1.372 -5.198 46.030 1.00 59.56 477 SER A CA 1
ATOM 3812 C C . SER A 1 477 ? -0.758 -4.963 47.414 1.00 59.56 477 SER A C 1
ATOM 3814 O O . SER A 1 477 ? -0.288 -5.918 48.030 1.00 59.56 477 SER A O 1
ATOM 3816 N N . SER A 1 478 ? -0.790 -3.730 47.936 1.00 58.16 478 SER A N 1
ATOM 3817 C CA . SER A 1 478 ? -0.354 -3.432 49.307 1.00 58.16 478 SER A CA 1
ATOM 3818 C C . SER A 1 478 ? -1.280 -4.033 50.366 1.00 58.16 478 SER A C 1
ATOM 3820 O O . SER A 1 478 ? -0.893 -4.129 51.527 1.00 58.16 478 SER A O 1
ATOM 3822 N N . ASN A 1 479 ? -2.505 -4.417 49.979 1.00 61.06 479 ASN A N 1
ATOM 3823 C CA . ASN A 1 479 ? -3.552 -4.921 50.864 1.00 61.06 479 ASN A CA 1
ATOM 3824 C C . ASN A 1 479 ? -3.752 -4.078 52.133 1.00 61.06 479 ASN A C 1
ATOM 3826 O O . ASN A 1 479 ? -4.098 -4.611 53.191 1.00 61.06 479 ASN A O 1
ATOM 3830 N N . ARG A 1 480 ? -3.527 -2.765 52.044 1.00 59.38 480 ARG A N 1
ATOM 3831 C CA . ARG A 1 480 ? -3.764 -1.842 53.149 1.00 59.38 480 ARG A CA 1
ATOM 3832 C C . ARG A 1 480 ? -5.158 -1.263 53.049 1.00 59.38 480 ARG A C 1
ATOM 3834 O O . ARG A 1 480 ? -5.533 -0.685 52.030 1.00 59.38 480 ARG A O 1
ATOM 3841 N N . TYR A 1 481 ? -5.901 -1.402 54.135 1.00 57.62 481 TYR A N 1
ATOM 3842 C CA . TYR A 1 481 ? -7.274 -0.952 54.242 1.00 57.62 481 TYR A CA 1
ATOM 3843 C C . TYR A 1 481 ? -7.460 -0.128 55.501 1.00 57.62 481 TYR A C 1
ATOM 3845 O O . TYR A 1 481 ? -6.883 -0.397 56.556 1.00 57.62 481 TYR A O 1
ATOM 3853 N N . TYR A 1 482 ? -8.358 0.830 55.399 1.00 55.78 482 TYR A N 1
ATOM 3854 C CA . TYR A 1 482 ? -9.058 1.349 56.545 1.00 55.78 482 TYR A CA 1
ATOM 3855 C C . TYR A 1 482 ? -10.285 0.481 56.844 1.00 55.78 482 TYR A C 1
ATOM 3857 O O . TYR A 1 482 ? -11.014 0.106 55.922 1.00 55.78 482 TYR A O 1
ATOM 3865 N N . VAL A 1 483 ? -10.529 0.186 58.121 1.00 53.97 483 VAL A N 1
ATOM 3866 C CA . VAL A 1 483 ? -11.639 -0.673 58.560 1.00 53.97 483 VAL A CA 1
ATOM 3867 C C . VAL A 1 483 ? -12.632 0.147 59.376 1.00 53.97 483 VAL A C 1
ATOM 3869 O O . VAL A 1 483 ? -12.275 0.705 60.410 1.00 53.97 483 VAL A O 1
ATOM 3872 N N . ILE A 1 484 ? -13.885 0.211 58.922 1.00 54.12 484 ILE A N 1
ATOM 3873 C CA . ILE A 1 484 ? -14.979 0.894 59.627 1.00 54.12 484 ILE A CA 1
ATOM 3874 C C . ILE A 1 484 ? -15.939 -0.157 60.152 1.00 54.12 484 ILE A C 1
ATOM 3876 O O . ILE A 1 484 ? -16.516 -0.879 59.348 1.00 54.12 484 ILE A O 1
ATOM 3880 N N . VAL A 1 485 ? -16.153 -0.213 61.466 1.00 53.16 485 VAL A N 1
ATOM 3881 C CA . VAL A 1 485 ? -17.102 -1.141 62.097 1.00 53.16 485 VAL A CA 1
ATOM 3882 C C . VAL A 1 485 ? -18.405 -0.417 62.438 1.00 53.16 485 VAL A C 1
ATOM 3884 O O . VAL A 1 485 ? -18.389 0.603 63.124 1.00 53.16 485 VAL A O 1
ATOM 3887 N N . ALA A 1 486 ? -19.539 -0.948 61.984 1.00 50.12 486 ALA A N 1
ATOM 3888 C CA . ALA A 1 486 ? -20.871 -0.486 62.361 1.00 50.12 486 ALA A CA 1
ATOM 3889 C C . ALA A 1 486 ? -21.341 -1.249 63.612 1.00 50.12 486 ALA A C 1
ATOM 3891 O O . ALA A 1 486 ? -21.627 -2.443 63.527 1.00 50.12 486 ALA A O 1
ATOM 3892 N N . LYS A 1 487 ? -21.411 -0.573 64.767 1.00 51.12 487 LYS A N 1
ATOM 3893 C CA . LYS A 1 487 ? -21.956 -1.144 66.011 1.00 51.12 487 LYS A CA 1
ATOM 3894 C C . LYS A 1 487 ? -23.455 -0.854 66.144 1.00 51.12 487 LYS A C 1
ATOM 3896 O O . LYS A 1 487 ? -23.879 0.282 65.946 1.00 51.12 487 LYS A O 1
ATOM 3901 N N . ASP A 1 488 ? -24.232 -1.875 66.512 1.00 41.12 488 ASP A N 1
ATOM 3902 C CA . ASP A 1 488 ? -25.627 -1.742 66.960 1.00 41.12 488 ASP A CA 1
ATOM 3903 C C . ASP A 1 488 ? -25.636 -1.228 68.415 1.00 41.12 488 ASP A C 1
ATOM 3905 O O . ASP A 1 488 ? -25.431 -1.986 69.367 1.00 41.12 488 ASP A O 1
ATOM 3909 N N . ASP A 1 489 ? -25.836 0.077 68.603 1.00 37.44 489 ASP A N 1
ATOM 3910 C CA . ASP A 1 489 ? -25.897 0.720 69.923 1.00 37.44 489 ASP A CA 1
ATOM 3911 C C . ASP A 1 489 ? -27.235 0.457 70.635 1.00 37.44 489 ASP A C 1
ATOM 3913 O O . ASP A 1 489 ? -28.067 1.352 70.767 1.00 37.44 489 ASP A O 1
ATOM 3917 N N . ASP A 1 490 ? -27.431 -0.762 71.149 1.00 30.47 490 ASP A N 1
ATOM 3918 C CA . ASP A 1 490 ? -28.608 -1.075 71.978 1.00 30.47 490 ASP A CA 1
ATOM 3919 C C . ASP A 1 490 ? -28.313 -1.813 73.299 1.00 30.47 490 ASP A C 1
ATOM 3921 O O . ASP A 1 490 ? -29.217 -2.383 73.916 1.00 30.47 490 ASP A O 1
ATOM 3925 N N . LYS A 1 491 ? -27.069 -1.799 73.817 1.00 25.88 491 LYS A N 1
ATOM 3926 C CA . LYS A 1 491 ? -26.760 -2.405 75.137 1.00 25.88 491 LYS A CA 1
ATOM 3927 C C . LYS A 1 491 ? -25.755 -1.619 76.005 1.00 25.88 491 LYS A C 1
ATOM 3929 O O . LYS A 1 491 ? -24.566 -1.888 75.997 1.00 25.88 491 LYS A O 1
ATOM 3934 N N . LYS A 1 492 ? -26.322 -0.707 76.813 1.00 25.03 492 LYS A N 1
ATOM 3935 C CA . LYS A 1 492 ? -25.999 -0.263 78.199 1.00 25.03 492 LYS A CA 1
ATOM 3936 C C . LYS A 1 492 ? -24.538 -0.036 78.670 1.00 25.03 492 LYS A C 1
ATOM 3938 O O . LYS A 1 492 ? -23.677 -0.901 78.619 1.00 25.03 492 LYS A O 1
ATOM 3943 N N . ALA A 1 493 ? -24.372 1.118 79.328 1.00 25.17 493 ALA A N 1
ATOM 3944 C CA . ALA A 1 493 ? -23.208 1.630 80.059 1.00 25.17 493 ALA A CA 1
ATOM 3945 C C . ALA A 1 493 ? -22.824 0.863 81.344 1.00 25.17 493 ALA A C 1
ATOM 3947 O O . ALA A 1 493 ? -23.718 0.425 82.060 1.00 25.17 493 ALA A O 1
ATOM 3948 N N . TYR A 1 494 ? -21.528 0.867 81.710 1.00 24.05 494 TYR A N 1
ATOM 3949 C CA . TYR A 1 494 ? -21.041 0.767 83.101 1.00 24.05 494 TYR A CA 1
ATOM 3950 C C . TYR A 1 494 ? -19.723 1.537 83.332 1.00 24.05 494 TYR A C 1
ATOM 3952 O O . TYR A 1 494 ? -18.890 1.690 82.441 1.00 24.05 494 TYR A O 1
ATOM 3960 N N . THR A 1 495 ? -19.580 2.047 84.557 1.00 27.62 495 THR A N 1
ATOM 3961 C CA . THR A 1 495 ? -18.560 2.963 85.091 1.00 27.62 495 THR A CA 1
ATOM 3962 C C . THR A 1 495 ? -17.447 2.263 85.896 1.00 27.62 495 THR A C 1
ATOM 3964 O O . THR A 1 495 ? -17.640 1.175 86.425 1.00 27.62 495 THR A O 1
ATOM 3967 N N . SER A 1 496 ? -16.350 3.013 86.120 1.00 25.61 496 SER A N 1
ATOM 3968 C CA . SER A 1 496 ? -15.376 2.937 87.240 1.00 25.61 496 SER A CA 1
ATOM 3969 C C . SER A 1 496 ? -14.181 1.956 87.166 1.00 25.61 496 SER A C 1
ATOM 3971 O O . SER A 1 496 ? -14.346 0.747 87.096 1.00 25.61 496 SER A O 1
ATOM 3973 N N . GLY A 1 497 ? -12.958 2.488 87.371 1.00 22.42 497 GLY A N 1
ATOM 3974 C CA . GLY A 1 497 ? -11.811 1.713 87.888 1.00 22.42 497 GLY A CA 1
ATOM 3975 C C . GLY A 1 497 ? -10.410 2.209 87.491 1.00 22.42 497 GLY A C 1
ATOM 3976 O O . GLY A 1 497 ? -10.168 2.598 86.354 1.00 22.42 497 GLY A O 1
ATOM 3977 N N . LYS A 1 498 ? -9.463 2.233 88.432 1.00 25.75 498 LYS A N 1
ATOM 3978 C CA . LYS A 1 498 ? -8.106 2.824 88.342 1.00 25.75 498 LYS A CA 1
ATOM 3979 C C . LYS A 1 498 ? -7.033 1.882 87.749 1.00 25.75 498 LYS A C 1
ATOM 3981 O O . LYS A 1 498 ? -7.164 0.680 87.927 1.00 25.75 498 LYS A O 1
ATOM 3986 N N . LYS A 1 499 ? -5.974 2.515 87.187 1.00 29.27 499 LYS A N 1
ATOM 3987 C CA . LYS A 1 499 ? -4.533 2.136 87.026 1.00 29.27 499 LYS A CA 1
ATOM 3988 C C . LYS A 1 499 ? -4.215 0.752 86.393 1.00 29.27 499 LYS A C 1
ATOM 3990 O O . LYS A 1 499 ? -5.040 -0.149 86.419 1.00 29.27 499 LYS A O 1
ATOM 3995 N N . GLU A 1 500 ? -3.104 0.503 85.702 1.00 26.92 500 GLU A N 1
ATOM 3996 C CA . GLU A 1 500 ? -1.741 1.051 85.708 1.00 26.92 500 GLU A CA 1
ATOM 3997 C C . GLU A 1 500 ? -1.062 0.713 84.356 1.00 26.92 500 GLU A C 1
ATOM 3999 O O . GLU A 1 500 ? -1.600 -0.081 83.584 1.00 26.92 500 GLU A O 1
ATOM 4004 N N . GLU A 1 501 ? 0.065 1.362 84.066 1.00 36.78 501 GLU A N 1
ATOM 4005 C CA . GLU A 1 501 ? 0.853 1.299 82.826 1.00 36.78 501 GLU A CA 1
ATOM 4006 C C . GLU A 1 501 ? 1.490 -0.077 82.564 1.00 36.78 501 GLU A C 1
ATOM 4008 O O . GLU A 1 501 ? 2.098 -0.640 83.466 1.00 36.78 501 GLU A O 1
ATOM 4013 N N . GLU A 1 502 ? 1.481 -0.552 81.310 1.00 26.06 502 GLU A N 1
ATOM 4014 C CA . GLU A 1 502 ? 2.557 -1.402 80.775 1.00 26.06 502 GLU A CA 1
ATOM 4015 C C . GLU A 1 502 ? 2.608 -1.362 79.231 1.00 26.06 502 GLU A C 1
ATOM 4017 O O . GLU A 1 502 ? 1.592 -1.251 78.549 1.00 26.06 502 GLU A O 1
ATOM 4022 N N . LYS A 1 503 ? 3.833 -1.379 78.692 1.00 24.20 503 LYS A N 1
ATOM 4023 C CA . LYS A 1 503 ? 4.213 -1.109 77.289 1.00 24.20 503 LYS A CA 1
ATOM 4024 C C . LYS A 1 503 ? 3.650 -2.138 76.279 1.00 24.20 503 LYS A C 1
ATOM 4026 O O . LYS A 1 503 ? 3.618 -3.325 76.606 1.00 24.20 503 LYS A O 1
ATOM 4031 N N . PRO A 1 504 ? 3.324 -1.750 75.024 1.00 27.09 504 PRO A N 1
ATOM 4032 C CA . PRO A 1 504 ? 2.815 -2.682 74.014 1.00 27.09 504 PRO A CA 1
ATOM 4033 C C . PRO A 1 504 ? 3.912 -3.613 73.460 1.00 27.09 504 PRO A C 1
ATOM 4035 O O . PRO A 1 504 ? 5.001 -3.172 73.089 1.00 27.09 504 PRO A O 1
ATOM 4038 N N . LYS A 1 505 ? 3.609 -4.917 73.393 1.00 23.16 505 LYS A N 1
ATOM 4039 C CA . LYS A 1 505 ? 4.403 -5.979 72.740 1.00 23.16 505 LYS A CA 1
ATOM 4040 C C . LYS A 1 505 ? 3.702 -6.450 71.445 1.00 23.16 505 LYS A C 1
ATOM 4042 O O . LYS A 1 505 ? 2.476 -6.390 71.390 1.00 23.16 505 LYS A O 1
ATOM 4047 N N . PRO A 1 506 ? 4.443 -6.924 70.419 1.00 22.61 506 PRO A N 1
ATOM 4048 C CA . PRO A 1 506 ? 3.909 -7.226 69.082 1.00 22.61 506 PRO A CA 1
ATOM 4049 C C . PRO A 1 506 ? 3.104 -8.542 68.992 1.00 22.61 506 PRO A C 1
ATOM 4051 O O . PRO A 1 506 ? 3.394 -9.513 69.689 1.00 22.61 506 PRO A O 1
ATOM 4054 N N . TYR A 1 507 ? 2.109 -8.556 68.093 1.00 31.14 507 TYR A N 1
ATOM 4055 C CA . TYR A 1 507 ? 1.060 -9.577 67.925 1.00 31.14 507 TYR A CA 1
ATOM 4056 C C . TYR A 1 507 ? 1.425 -10.697 66.921 1.00 31.14 507 TYR A C 1
ATOM 4058 O O . TYR A 1 507 ? 1.990 -10.422 65.862 1.00 31.14 507 TYR A O 1
ATOM 4066 N N . CYS A 1 508 ? 1.018 -11.945 67.200 1.00 21.28 508 CYS A N 1
ATOM 4067 C CA . CYS A 1 508 ? 1.098 -13.104 66.293 1.00 21.28 508 CYS A CA 1
ATOM 4068 C C . CYS A 1 508 ? -0.227 -13.890 66.312 1.00 21.28 508 CYS A C 1
ATOM 4070 O O . CYS A 1 508 ? -0.763 -14.149 67.384 1.00 21.28 508 CYS A O 1
ATOM 4072 N N . PHE A 1 509 ? -0.733 -14.306 65.144 1.00 34.59 509 PHE A N 1
ATOM 4073 C CA . PHE A 1 509 ? -2.012 -15.020 65.010 1.00 34.59 509 PHE A CA 1
ATOM 4074 C C . PHE A 1 509 ? -1.764 -16.504 64.674 1.00 34.59 509 PHE A C 1
ATOM 4076 O O . PHE A 1 509 ? -1.056 -16.805 63.718 1.00 34.59 509 PHE A O 1
ATOM 4083 N N . CYS A 1 510 ? -2.332 -17.464 65.399 1.00 23.30 510 CYS A N 1
ATOM 4084 C CA . CYS A 1 510 ? -2.413 -18.875 64.990 1.00 23.30 510 CYS A CA 1
ATOM 4085 C C . CYS A 1 510 ? -3.654 -19.520 65.615 1.00 23.30 510 CYS A C 1
ATOM 4087 O O . CYS A 1 510 ? -4.211 -18.962 66.550 1.00 23.30 510 CYS A O 1
ATOM 4089 N N . GLY A 1 511 ? -4.125 -20.611 65.005 1.00 27.14 511 GLY A N 1
ATOM 4090 C CA . GLY A 1 511 ? -5.490 -21.131 65.128 1.00 27.14 511 GLY A CA 1
ATOM 4091 C C . GLY A 1 511 ? -6.008 -21.421 66.540 1.00 27.14 511 GLY A C 1
ATOM 4092 O O . GLY A 1 511 ? -5.244 -21.633 67.474 1.00 27.14 511 GLY A O 1
ATOM 4093 N N . SER A 1 512 ? -7.344 -21.488 66.616 1.00 29.88 512 SER A N 1
ATOM 4094 C CA . SER A 1 512 ? -8.174 -21.849 67.777 1.00 29.88 512 SER A CA 1
ATOM 4095 C C . SER A 1 512 ? -7.922 -21.026 69.048 1.00 29.88 512 SER A C 1
ATOM 4097 O O . SER A 1 512 ? -7.035 -21.336 69.835 1.00 29.88 512 SER A O 1
ATOM 4099 N N . GLY A 1 513 ? -8.790 -20.032 69.267 1.00 25.39 513 GLY A N 1
ATOM 4100 C CA . GLY A 1 513 ? -8.849 -19.196 70.470 1.00 25.39 513 GLY A CA 1
ATOM 4101 C C . GLY A 1 513 ? -8.226 -17.822 70.243 1.00 25.39 513 GLY A C 1
ATOM 4102 O O . GLY A 1 513 ? -7.056 -17.724 69.881 1.00 25.39 513 GLY A O 1
ATOM 4103 N N . ILE A 1 514 ? -9.000 -16.753 70.432 1.00 29.27 514 ILE A N 1
ATOM 4104 C CA . ILE A 1 514 ? -8.423 -15.412 70.575 1.00 29.27 514 ILE A CA 1
ATOM 4105 C C . ILE A 1 514 ? -8.378 -15.104 72.078 1.00 29.27 514 ILE A C 1
ATOM 4107 O O . ILE A 1 514 ? -9.005 -15.768 72.886 1.00 29.27 514 ILE A O 1
ATOM 4111 N N . TYR A 1 515 ? -7.549 -14.163 72.501 1.00 25.36 515 TYR A N 1
ATOM 4112 C CA . TYR A 1 515 ? -7.534 -13.633 73.863 1.00 25.36 515 TYR A CA 1
ATOM 4113 C C . TYR A 1 515 ? -7.594 -12.112 73.726 1.00 25.36 515 TYR A C 1
ATOM 4115 O O . TYR A 1 515 ? -6.633 -11.529 73.223 1.00 25.36 515 TYR A O 1
ATOM 4123 N N . ILE A 1 516 ? -8.716 -11.471 74.091 1.00 28.83 516 ILE A N 1
ATOM 4124 C CA . ILE A 1 516 ? -8.725 -10.020 74.347 1.00 28.83 516 ILE A CA 1
ATOM 4125 C C . ILE A 1 516 ? -8.400 -9.832 75.831 1.00 28.83 516 ILE A C 1
ATOM 4127 O O . ILE A 1 516 ? -9.017 -10.494 76.661 1.00 28.83 516 ILE A O 1
ATOM 4131 N N . PRO A 1 517 ? -7.484 -8.928 76.203 1.00 25.22 517 PRO A N 1
ATOM 4132 C CA . PRO A 1 517 ? -7.278 -8.561 77.601 1.00 25.22 517 PRO A CA 1
ATOM 4133 C C . PRO A 1 517 ? -8.508 -7.876 78.243 1.00 25.22 517 PRO A C 1
ATOM 4135 O O . PRO A 1 517 ? -9.177 -7.052 77.625 1.00 25.22 517 PRO A O 1
ATOM 4138 N N . ASP A 1 518 ? -8.730 -8.159 79.531 1.00 27.81 518 ASP A N 1
ATOM 4139 C CA . ASP A 1 518 ? -9.909 -7.855 80.375 1.00 27.81 518 ASP A CA 1
ATOM 4140 C C . ASP A 1 518 ? -10.268 -6.370 80.634 1.00 27.81 518 ASP A C 1
ATOM 4142 O O . ASP A 1 518 ? -10.947 -6.059 81.618 1.00 27.81 518 ASP A O 1
ATOM 4146 N N . LYS A 1 519 ? -9.827 -5.401 79.821 1.00 24.75 519 LYS A N 1
ATOM 4147 C CA . LYS A 1 519 ? -10.198 -3.988 80.036 1.00 24.75 519 LYS A CA 1
ATOM 4148 C C . LYS A 1 519 ? -10.702 -3.309 78.757 1.00 24.75 519 LYS A C 1
ATOM 4150 O O . LYS A 1 519 ? -9.904 -3.089 77.847 1.00 24.75 519 LYS A O 1
ATOM 4155 N N . PRO A 1 520 ? -11.991 -2.906 78.696 1.00 27.56 520 PRO A N 1
ATOM 4156 C CA . PRO A 1 520 ? -12.498 -2.093 77.597 1.00 27.56 520 PRO A CA 1
ATOM 4157 C C . PRO A 1 520 ? -11.812 -0.714 77.591 1.00 27.56 520 PRO A C 1
ATOM 4159 O O . PRO A 1 520 ? -11.442 -0.211 78.662 1.00 27.56 520 PRO A O 1
ATOM 4162 N N . PRO A 1 521 ? -11.660 -0.065 76.420 1.00 29.56 521 PRO A N 1
ATOM 4163 C CA . PRO A 1 521 ? -11.227 1.322 76.377 1.00 29.56 521 PRO A CA 1
ATOM 4164 C C . PRO A 1 521 ? -12.196 2.174 77.206 1.00 29.56 521 PRO A C 1
ATOM 4166 O O . PRO A 1 521 ? -13.414 2.116 77.025 1.00 29.56 521 PRO A O 1
ATOM 4169 N N . LYS A 1 522 ? -11.652 2.952 78.149 1.00 26.45 522 LYS A N 1
ATOM 4170 C CA . LYS A 1 522 ? -12.407 4.003 78.841 1.00 26.45 522 LYS A CA 1
ATOM 4171 C C . LYS A 1 522 ? -12.959 4.943 77.775 1.00 26.45 522 LYS A C 1
ATOM 4173 O O . LYS A 1 522 ? -12.161 5.435 76.989 1.00 26.45 522 LYS A O 1
ATOM 4178 N N . THR A 1 523 ? -14.284 5.120 77.764 1.00 26.47 523 THR A N 1
ATOM 4179 C CA . THR A 1 523 ? -15.044 6.185 77.078 1.00 26.47 523 THR A CA 1
ATOM 4180 C C . THR A 1 523 ? -14.275 6.852 75.935 1.00 26.47 523 THR A C 1
ATOM 4182 O O . THR A 1 523 ? -13.511 7.784 76.182 1.00 26.47 523 THR A O 1
ATOM 4185 N N . LEU A 1 524 ? -14.477 6.368 74.703 1.00 30.73 524 LEU A N 1
ATOM 4186 C CA . LEU A 1 524 ? -14.041 7.072 73.495 1.00 30.73 524 LEU A CA 1
ATOM 4187 C C . LEU A 1 524 ? -14.843 8.378 73.385 1.00 30.73 524 LEU A C 1
ATOM 4189 O O . LEU A 1 524 ? -15.886 8.437 72.736 1.00 30.73 524 LEU A O 1
ATOM 4193 N N . ASP A 1 525 ? -14.364 9.421 74.055 1.00 24.73 525 ASP A N 1
ATOM 4194 C CA . ASP A 1 525 ? -14.577 10.775 73.573 1.00 24.73 525 ASP A CA 1
ATOM 4195 C C . ASP A 1 525 ? -13.914 10.890 72.194 1.00 24.73 525 ASP A C 1
ATOM 4197 O O . ASP A 1 525 ? -12.927 10.218 71.897 1.00 24.73 525 ASP A O 1
ATOM 4201 N N . SER A 1 526 ? -14.518 11.712 71.339 1.00 31.67 526 SER A N 1
ATOM 4202 C CA . SER A 1 526 ? -14.079 12.060 69.986 1.00 31.67 526 SER A CA 1
ATOM 4203 C C . SER A 1 526 ? -12.553 12.045 69.782 1.00 31.67 526 SER A C 1
ATOM 4205 O O . SER A 1 526 ? -11.840 12.559 70.640 1.00 31.67 526 SER A O 1
ATOM 4207 N N . TYR A 1 527 ? -12.116 11.617 68.589 1.00 32.16 527 TYR A N 1
ATOM 4208 C CA . TYR A 1 527 ? -10.748 11.691 68.028 1.00 32.16 527 TYR A CA 1
ATOM 4209 C C . TYR A 1 527 ? -9.833 10.470 68.268 1.00 32.16 527 TYR A C 1
ATOM 4211 O O . TYR A 1 527 ? -8.987 10.502 69.147 1.00 32.16 527 TYR A O 1
ATOM 4219 N N . ASP A 1 528 ? -9.983 9.430 67.433 1.00 32.38 528 ASP A N 1
ATOM 4220 C CA . ASP A 1 528 ? -8.886 8.601 66.873 1.00 32.38 528 ASP A CA 1
ATOM 4221 C C . ASP A 1 528 ? -9.506 7.524 65.954 1.00 32.38 528 ASP A C 1
ATOM 4223 O O . ASP A 1 528 ? -10.040 6.525 66.432 1.00 32.38 528 ASP A O 1
ATOM 4227 N N . ILE A 1 529 ? -9.498 7.725 64.629 1.00 40.00 529 ILE A N 1
ATOM 4228 C CA . ILE A 1 529 ? -10.026 6.751 63.638 1.00 40.00 529 ILE A CA 1
ATOM 4229 C C . ILE A 1 529 ? -8.872 6.306 62.714 1.00 40.00 529 ILE A C 1
ATOM 4231 O O . ILE A 1 529 ? -9.035 5.930 61.563 1.00 40.00 529 ILE A O 1
ATOM 4235 N N . ASP A 1 530 ? -7.660 6.287 63.255 1.00 39.56 530 ASP A N 1
ATOM 4236 C CA . ASP A 1 530 ? -6.421 6.474 62.496 1.00 39.56 530 ASP A CA 1
ATOM 4237 C C . ASP A 1 530 ? -5.634 5.167 62.285 1.00 39.56 530 ASP A C 1
ATOM 4239 O O . ASP A 1 530 ? -4.415 5.162 62.130 1.00 39.56 530 ASP A O 1
ATOM 4243 N N . GLN A 1 531 ? -6.321 4.020 62.296 1.00 47.72 531 GLN A N 1
ATOM 4244 C CA . GLN A 1 531 ? -5.675 2.708 62.191 1.00 47.72 531 GLN A CA 1
ATOM 4245 C C . GLN A 1 531 ? -5.787 2.130 60.776 1.00 47.72 531 GLN A C 1
ATOM 4247 O O . GLN A 1 531 ? -6.862 1.742 60.315 1.00 47.72 531 GLN A O 1
ATOM 4252 N N . GLN A 1 532 ? -4.642 2.061 60.091 1.00 49.66 532 GLN A N 1
ATOM 4253 C CA . GLN A 1 532 ? -4.476 1.302 58.853 1.00 49.66 532 GLN A CA 1
ATOM 4254 C C . GLN A 1 532 ? -4.183 -0.161 59.180 1.00 49.66 532 GLN A C 1
ATOM 4256 O O . GLN A 1 532 ? -3.344 -0.472 60.031 1.00 49.66 532 GLN A O 1
ATOM 4261 N N . PHE A 1 533 ? -4.841 -1.057 58.455 1.00 50.09 533 PHE A N 1
ATOM 4262 C CA . PHE A 1 533 ? -4.659 -2.492 58.588 1.00 50.09 533 PHE A CA 1
ATOM 4263 C C . PHE A 1 533 ? -4.119 -3.065 57.289 1.00 50.09 533 PHE A C 1
ATOM 4265 O O . PHE A 1 533 ? -4.713 -2.902 56.227 1.00 50.09 533 PHE A O 1
ATOM 4272 N N . GLU A 1 534 ? -3.002 -3.770 57.380 1.00 45.97 534 GLU A N 1
ATOM 4273 C CA . GLU A 1 534 ? -2.503 -4.606 56.298 1.00 45.97 534 GLU A CA 1
ATOM 4274 C C . GLU A 1 534 ? -3.142 -5.991 56.421 1.00 45.97 534 GLU A C 1
ATOM 4276 O O . GLU A 1 534 ? -3.033 -6.638 57.469 1.00 45.97 534 GLU A O 1
ATOM 4281 N N . ILE A 1 535 ? -3.855 -6.422 55.381 1.00 54.12 535 ILE A N 1
ATOM 4282 C CA . ILE A 1 535 ? -4.645 -7.654 55.386 1.00 54.12 535 ILE A CA 1
ATOM 4283 C C . ILE A 1 535 ? -3.972 -8.705 54.508 1.00 54.12 535 ILE A C 1
ATOM 4285 O O . ILE A 1 535 ? -3.663 -8.473 53.347 1.00 54.12 535 ILE A O 1
ATOM 4289 N N . PHE A 1 536 ? -3.784 -9.903 55.044 1.00 48.59 536 PHE A N 1
ATOM 4290 C CA . PHE A 1 536 ? -3.149 -11.012 54.347 1.00 48.59 536 PHE A CA 1
ATOM 4291 C C . PHE A 1 536 ? -4.059 -12.231 54.341 1.00 48.59 536 PHE A C 1
ATOM 4293 O O . PHE A 1 536 ? -4.671 -12.569 55.357 1.00 48.59 536 PHE A O 1
ATOM 4300 N N . LYS A 1 537 ? -4.112 -12.930 53.208 1.00 48.75 537 LYS A N 1
ATOM 4301 C CA . LYS A 1 537 ? -4.823 -14.203 53.092 1.00 48.75 537 LYS A CA 1
ATOM 4302 C C . LYS A 1 537 ? -4.045 -15.316 53.806 1.00 48.75 537 LYS A C 1
ATOM 4304 O O . LYS A 1 537 ? -2.841 -15.468 53.605 1.00 48.75 537 LYS A O 1
ATOM 4309 N N . ARG A 1 538 ? -4.734 -16.107 54.631 1.00 49.56 538 ARG A N 1
ATOM 4310 C CA . ARG A 1 538 ? -4.251 -17.387 55.173 1.00 49.56 538 ARG A CA 1
ATOM 4311 C C . ARG A 1 538 ? -4.795 -18.546 54.346 1.00 49.56 538 ARG A C 1
ATOM 4313 O O . ARG A 1 538 ? -5.681 -18.375 53.519 1.00 49.56 538 ARG A O 1
ATOM 4320 N N . THR A 1 539 ? -4.255 -19.744 54.555 1.00 40.28 539 THR A N 1
ATOM 4321 C CA . THR A 1 539 ? -4.735 -20.958 53.882 1.00 40.28 539 THR A CA 1
ATOM 4322 C C . THR A 1 539 ? -6.247 -21.133 54.075 1.00 40.28 539 THR A C 1
ATOM 4324 O O . THR A 1 539 ? -6.737 -21.097 55.204 1.00 40.28 539 THR A O 1
ATOM 4327 N N . GLY A 1 540 ? -6.980 -21.328 52.974 1.00 48.88 540 GLY A N 1
ATOM 4328 C CA . GLY A 1 540 ? -8.442 -21.463 52.970 1.00 48.88 540 GLY A CA 1
ATOM 4329 C C . GLY A 1 540 ? -9.194 -20.125 52.898 1.00 48.88 540 GLY A C 1
ATOM 4330 O O . GLY A 1 540 ? -8.811 -19.238 52.139 1.00 48.88 540 GLY A O 1
ATOM 4331 N N . GLU A 1 541 ? -10.277 -20.008 53.672 1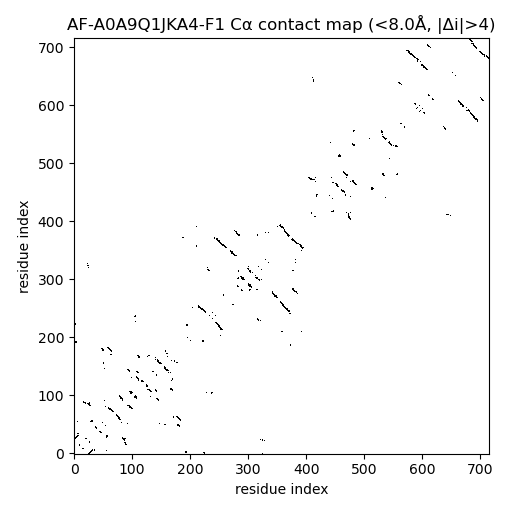.00 48.53 541 GLU A N 1
ATOM 4332 C CA . GLU A 1 541 ? -11.236 -18.882 53.682 1.00 48.53 541 GLU A CA 1
ATOM 4333 C C . GLU A 1 541 ? -10.958 -17.867 54.815 1.00 48.53 541 GLU A C 1
ATOM 4335 O O . GLU A 1 541 ? -11.858 -17.177 55.284 1.00 48.53 541 GLU A O 1
ATOM 4340 N N . SER A 1 542 ? -9.715 -17.802 55.308 1.00 43.94 542 SER A N 1
ATOM 4341 C CA . SER A 1 542 ? -9.346 -16.986 56.474 1.00 43.94 542 SER A CA 1
ATOM 4342 C C . SER A 1 542 ? -8.371 -15.860 56.118 1.00 43.94 542 SER A C 1
ATOM 4344 O O . SER A 1 542 ? -7.468 -16.035 55.300 1.00 43.94 542 SER A O 1
ATOM 4346 N N . PHE A 1 543 ? -8.527 -14.699 56.760 1.00 48.56 543 PHE A N 1
ATOM 4347 C CA . PHE A 1 543 ? -7.670 -13.520 56.579 1.00 48.56 543 PHE A CA 1
ATOM 4348 C C . PHE A 1 543 ? -7.033 -13.107 57.914 1.00 48.56 543 PHE A C 1
ATOM 4350 O O . PHE A 1 543 ? -7.523 -13.439 58.990 1.00 48.56 543 PHE A O 1
ATOM 4357 N N . SER A 1 544 ? -5.905 -12.404 57.869 1.00 44.00 544 SER A N 1
ATOM 4358 C CA . SER A 1 544 ? -5.231 -11.828 59.039 1.00 44.00 544 SER A CA 1
ATOM 4359 C C . SER A 1 544 ? -4.962 -10.355 58.820 1.00 44.00 544 SER A C 1
ATOM 4361 O O . SER A 1 544 ? -4.513 -9.989 57.743 1.00 44.00 544 SER A O 1
ATOM 4363 N N . ALA A 1 545 ? -5.180 -9.534 59.843 1.00 44.41 545 ALA A N 1
ATOM 4364 C CA . ALA A 1 545 ? -4.907 -8.104 59.801 1.00 44.41 545 ALA A CA 1
ATOM 4365 C C . ALA A 1 545 ? -3.754 -7.750 60.749 1.00 44.41 545 ALA A C 1
ATOM 4367 O O . ALA A 1 545 ? -3.685 -8.254 61.872 1.00 44.41 545 ALA A O 1
ATOM 4368 N N . ARG A 1 546 ? -2.850 -6.874 60.313 1.00 42.91 546 ARG A N 1
ATOM 4369 C CA . ARG A 1 546 ? -1.786 -6.292 61.140 1.00 42.91 546 ARG A CA 1
ATOM 4370 C C . ARG A 1 546 ? -1.921 -4.770 61.125 1.00 42.91 546 ARG A C 1
ATOM 4372 O O . ARG A 1 546 ? -2.045 -4.187 60.055 1.00 42.91 546 ARG A O 1
ATOM 4379 N N . SER A 1 547 ? -1.883 -4.140 62.300 1.00 42.00 547 SER A N 1
ATOM 4380 C CA . SER A 1 547 ? -1.825 -2.676 62.406 1.00 42.00 547 SER A CA 1
ATOM 4381 C C . SER A 1 547 ? -0.468 -2.162 61.919 1.00 42.00 547 SER A C 1
ATOM 4383 O O . SER A 1 547 ? 0.574 -2.731 62.261 1.00 42.00 547 SER A O 1
ATOM 4385 N N . VAL A 1 548 ? -0.485 -1.110 61.107 1.00 42.22 548 VAL A N 1
ATOM 4386 C CA . VAL A 1 548 ? 0.712 -0.470 60.555 1.00 42.22 548 VAL A CA 1
ATOM 4387 C C . VAL A 1 548 ? 1.112 0.690 61.477 1.00 42.22 548 VAL A C 1
ATOM 4389 O O . VAL A 1 548 ? 0.546 1.764 61.370 1.00 42.22 548 VAL A O 1
ATOM 4392 N N . ASP A 1 549 ? 2.056 0.423 62.387 1.00 39.56 549 ASP A N 1
ATOM 4393 C CA . ASP A 1 549 ? 2.841 1.356 63.230 1.00 39.56 549 ASP A CA 1
ATOM 4394 C C . ASP A 1 549 ? 2.087 2.532 63.931 1.00 39.56 549 ASP A C 1
ATOM 4396 O O . ASP A 1 549 ? 1.720 3.510 63.281 1.00 39.56 549 ASP A O 1
ATOM 4400 N N . PRO A 1 550 ? 1.897 2.512 65.271 1.00 38.47 550 PRO A N 1
ATOM 4401 C CA . PRO A 1 550 ? 1.125 3.529 66.003 1.00 38.47 550 PRO A CA 1
ATOM 4402 C C . PRO A 1 550 ? 1.816 4.899 66.180 1.00 38.47 550 PRO A C 1
ATOM 4404 O O . PRO A 1 550 ? 1.162 5.848 66.612 1.00 38.47 550 PRO A O 1
ATOM 4407 N N . ASP A 1 551 ? 3.105 5.044 65.849 1.00 32.12 551 ASP A N 1
ATOM 4408 C CA . ASP A 1 551 ? 3.893 6.254 66.163 1.00 32.12 551 ASP A CA 1
ATOM 4409 C C . ASP A 1 551 ? 3.828 7.375 65.108 1.00 32.12 551 ASP A C 1
ATOM 4411 O O . ASP A 1 551 ? 4.614 8.330 65.126 1.00 32.12 551 ASP A O 1
ATOM 4415 N N . ARG A 1 552 ? 2.851 7.338 64.199 1.00 27.59 552 ARG A N 1
ATOM 4416 C CA . ARG A 1 552 ? 2.540 8.484 63.338 1.00 27.59 552 ARG A CA 1
ATOM 4417 C C . ARG A 1 552 ? 1.030 8.698 63.270 1.00 27.59 552 ARG A C 1
ATOM 4419 O O . ARG A 1 552 ? 0.299 7.838 62.800 1.00 27.59 552 ARG A O 1
ATOM 4426 N N . LYS A 1 553 ? 0.577 9.864 63.736 1.00 23.38 553 LYS A N 1
ATOM 4427 C CA . LYS A 1 553 ? -0.825 10.302 63.653 1.00 23.38 553 LYS A CA 1
ATOM 4428 C C . LYS A 1 553 ? -1.248 10.409 62.186 1.00 23.38 553 LYS A C 1
ATOM 4430 O O . LYS A 1 553 ? -0.673 11.232 61.472 1.00 23.38 553 LYS A O 1
ATOM 4435 N N . TRP A 1 554 ? -2.238 9.628 61.758 1.00 26.66 554 TRP A N 1
ATOM 4436 C CA . TRP A 1 554 ? -2.779 9.669 60.397 1.00 26.66 554 TRP A CA 1
ATOM 4437 C C . TRP A 1 554 ? -4.265 9.328 60.352 1.00 26.66 554 TRP A C 1
ATOM 4439 O O . TRP A 1 554 ? -4.653 8.181 60.539 1.00 26.66 554 TRP A O 1
ATOM 4449 N N . TYR A 1 555 ? -5.062 10.319 59.971 1.00 25.41 555 TYR A N 1
ATOM 4450 C CA . TYR A 1 555 ? -6.518 10.272 59.886 1.00 25.41 555 TYR A CA 1
ATOM 4451 C C . TYR A 1 555 ? -7.056 9.071 59.054 1.00 25.41 555 TYR A C 1
ATOM 4453 O O . TYR A 1 555 ? -6.541 8.808 57.959 1.00 25.41 555 TYR A O 1
ATOM 4461 N N . GLY A 1 556 ? -8.084 8.349 59.570 1.00 25.95 556 GLY A N 1
ATOM 4462 C CA . GLY A 1 556 ? -8.860 7.242 58.923 1.00 25.95 556 GLY A CA 1
ATOM 4463 C C . GLY A 1 556 ? -10.424 7.360 59.027 1.00 25.95 556 GLY A C 1
ATOM 4464 O O . GLY A 1 556 ? -10.907 8.207 59.767 1.00 25.95 556 GLY A O 1
ATOM 4465 N N . PRO A 1 557 ? -11.269 6.575 58.301 1.00 40.53 557 PRO A N 1
ATOM 4466 C CA . PRO A 1 557 ? -12.301 7.024 57.330 1.00 40.53 557 PRO A CA 1
ATOM 4467 C C . PRO A 1 557 ? -13.761 7.253 57.796 1.00 40.53 557 PRO A C 1
ATOM 4469 O O . PRO A 1 557 ? -14.533 6.350 58.099 1.00 40.53 557 PRO A O 1
ATOM 4472 N N . PHE A 1 558 ? -14.147 8.516 57.639 1.00 37.75 558 PHE A N 1
ATOM 4473 C CA . PHE A 1 558 ? -15.442 9.150 57.302 1.00 37.75 558 PHE A CA 1
ATOM 4474 C C . PHE A 1 558 ? -15.099 10.402 56.449 1.00 37.75 558 PHE A C 1
ATOM 4476 O O . PHE A 1 558 ? -15.766 11.429 56.460 1.00 37.75 558 PHE A O 1
ATOM 4483 N N . MET A 1 559 ? -13.932 10.358 55.797 1.00 49.91 559 MET A N 1
ATOM 4484 C CA . MET A 1 559 ? -12.857 11.310 56.107 1.00 49.91 559 MET A CA 1
ATOM 4485 C C . MET A 1 559 ? -12.730 12.509 55.188 1.00 49.91 559 MET A C 1
ATOM 4487 O O . MET A 1 559 ? -12.111 13.503 55.566 1.00 49.91 559 MET A O 1
ATOM 4491 N N . PHE A 1 560 ? -13.233 12.387 53.962 1.00 53.44 560 PHE A N 1
ATOM 4492 C CA . PHE A 1 560 ? -12.936 13.368 52.928 1.00 53.44 560 PHE A CA 1
ATOM 4493 C C . PHE A 1 560 ? -14.095 14.309 52.622 1.00 53.44 560 PHE A C 1
ATOM 4495 O O . PHE A 1 560 ? -13.857 15.421 52.166 1.00 53.44 560 PHE A O 1
ATOM 4502 N N . VAL A 1 561 ? -15.329 13.900 52.919 1.00 55.34 561 VAL A N 1
ATOM 4503 C CA . VAL A 1 561 ? -16.522 14.742 52.818 1.00 55.34 561 VAL A CA 1
ATOM 4504 C C . VAL A 1 561 ? -17.264 14.656 54.143 1.00 55.34 561 VAL A C 1
ATOM 4506 O O . VAL A 1 561 ? -17.583 13.556 54.584 1.00 55.34 561 VAL A O 1
ATOM 4509 N N . ARG A 1 562 ? -17.546 15.796 54.772 1.00 65.19 562 ARG A N 1
ATOM 4510 C CA . ARG A 1 562 ? -18.333 15.878 56.006 1.00 65.19 562 ARG A CA 1
ATOM 4511 C C . ARG A 1 562 ? -19.673 16.537 55.709 1.00 65.19 562 ARG A C 1
ATOM 4513 O O . ARG A 1 562 ? -19.709 17.737 55.441 1.00 65.19 562 ARG A O 1
ATOM 4520 N N . GLU A 1 563 ? -20.748 15.757 55.779 1.00 68.50 563 GLU A N 1
ATOM 4521 C CA . GLU A 1 563 ? -22.126 16.204 55.544 1.00 68.50 563 GLU A CA 1
ATOM 4522 C C . GLU A 1 563 ? -22.998 15.883 56.771 1.00 68.50 563 GLU A C 1
ATOM 4524 O O . GLU A 1 563 ? -23.575 14.805 56.880 1.00 68.50 563 GLU A O 1
ATOM 4529 N N . GLY A 1 564 ? -23.091 16.825 57.716 1.00 67.88 564 GLY A N 1
ATOM 4530 C CA . GLY A 1 564 ? -23.836 16.630 58.968 1.00 67.88 564 GLY A CA 1
ATOM 4531 C C . GLY A 1 564 ? -23.075 15.810 60.017 1.00 67.88 564 GLY A C 1
ATOM 4532 O O . GLY A 1 564 ? -21.846 15.901 60.130 1.00 67.88 564 GLY A O 1
ATOM 4533 N N . THR A 1 565 ? -23.805 15.058 60.846 1.00 60.97 565 THR A N 1
ATOM 4534 C CA . THR A 1 565 ? -23.195 14.144 61.825 1.00 60.97 565 THR A CA 1
ATOM 4535 C C . THR A 1 565 ? -22.750 12.841 61.158 1.00 60.97 565 THR A C 1
ATOM 4537 O O . THR A 1 565 ? -23.336 12.399 60.173 1.00 60.97 565 THR A O 1
ATOM 4540 N N . GLN A 1 566 ? -21.727 12.182 61.711 1.00 53.81 566 GLN A N 1
ATOM 4541 C CA . GLN A 1 566 ? -21.204 10.927 61.154 1.00 53.81 566 GLN A CA 1
ATOM 4542 C C . GLN A 1 566 ? -22.280 9.833 61.081 1.00 53.81 566 GLN A C 1
ATOM 4544 O O . GLN A 1 566 ? -22.324 9.079 60.115 1.00 53.81 566 GLN A O 1
ATOM 4549 N N . LYS A 1 567 ? -23.184 9.788 62.068 1.00 54.81 567 LYS A N 1
ATOM 4550 C CA . LYS A 1 567 ? -24.316 8.857 62.086 1.00 54.81 567 LYS A CA 1
ATOM 4551 C C . LYS A 1 567 ? -25.277 9.112 60.920 1.00 54.81 567 LYS A C 1
ATOM 4553 O O . LYS A 1 567 ? -25.537 8.200 60.144 1.00 54.81 567 LYS A O 1
ATOM 4558 N N . GLU A 1 568 ? -25.736 10.352 60.751 1.00 59.22 568 GLU A N 1
ATOM 4559 C CA . GLU A 1 568 ? -26.632 10.730 59.647 1.00 59.22 568 GLU A CA 1
ATOM 4560 C C . GLU A 1 568 ? -25.984 10.497 58.279 1.00 59.22 568 GLU A C 1
ATOM 4562 O O . GLU A 1 568 ? -26.648 10.075 57.338 1.00 59.22 568 GLU A O 1
ATOM 4567 N N . GLN A 1 569 ? -24.683 10.761 58.159 1.00 59.81 569 GLN A N 1
ATOM 4568 C CA . GLN A 1 569 ? -23.940 10.543 56.925 1.00 59.81 569 GLN A CA 1
ATOM 4569 C C . GLN A 1 569 ? -23.857 9.053 56.571 1.00 59.81 569 GLN A C 1
ATOM 4571 O O . GLN A 1 569 ? -24.130 8.692 55.429 1.00 59.81 569 GLN A O 1
ATOM 4576 N N . MET A 1 570 ? -23.547 8.187 57.541 1.00 56.19 570 MET A N 1
ATOM 4577 C CA . MET A 1 570 ? -23.493 6.733 57.340 1.00 56.19 570 MET A CA 1
ATOM 4578 C C . MET A 1 570 ? -24.873 6.134 57.028 1.00 56.19 570 MET A C 1
ATOM 4580 O O . MET A 1 570 ? -24.957 5.177 56.262 1.00 56.19 570 MET A O 1
ATOM 4584 N N . GLU A 1 571 ? -25.951 6.715 57.565 1.00 57.84 571 GLU A N 1
ATOM 4585 C CA . GLU A 1 571 ? -27.334 6.352 57.220 1.00 57.84 571 GLU A CA 1
ATOM 4586 C C . GLU A 1 571 ? -27.744 6.835 55.813 1.00 57.84 571 GLU A C 1
ATOM 4588 O O . GLU A 1 571 ? -28.580 6.204 55.168 1.00 57.84 571 GLU A O 1
ATOM 4593 N N . ARG A 1 572 ? -27.163 7.939 55.318 1.00 60.94 572 ARG A N 1
ATOM 4594 C CA . ARG A 1 572 ? -27.498 8.542 54.013 1.00 60.94 572 ARG A CA 1
ATOM 4595 C C . ARG A 1 572 ? -26.688 7.982 52.849 1.00 60.94 572 ARG A C 1
ATOM 4597 O O . ARG A 1 572 ? -27.267 7.566 51.851 1.00 60.94 572 ARG A O 1
ATOM 4604 N N . THR A 1 573 ? -25.358 8.048 52.918 1.00 56.00 573 THR A N 1
ATOM 4605 C CA . THR A 1 573 ? -24.468 7.566 51.855 1.00 56.00 573 THR A CA 1
ATOM 4606 C C . THR A 1 573 ? -23.045 7.351 52.373 1.00 56.00 573 THR A C 1
ATOM 4608 O O . THR A 1 573 ? -22.441 8.238 52.973 1.00 56.00 573 THR A O 1
ATOM 4611 N N . MET A 1 574 ? -22.473 6.176 52.096 1.00 52.88 574 MET A N 1
ATOM 4612 C CA . MET A 1 574 ? -21.073 5.874 52.438 1.00 52.88 574 MET A CA 1
ATOM 4613 C C . MET A 1 574 ? -20.077 6.426 51.408 1.00 52.88 574 MET A C 1
ATOM 4615 O O . MET A 1 574 ? -18.930 6.700 51.748 1.00 52.88 574 MET A O 1
ATOM 4619 N N . PHE A 1 575 ? -20.515 6.624 50.160 1.00 58.00 575 PHE A N 1
ATOM 4620 C CA . PHE A 1 575 ? -19.684 7.145 49.073 1.00 58.00 575 PHE A CA 1
ATOM 4621 C C . PHE A 1 575 ? -20.328 8.367 48.423 1.00 58.00 575 PHE A C 1
ATOM 4623 O O . PHE A 1 575 ? -21.551 8.512 48.396 1.00 58.00 575 PHE A O 1
ATOM 4630 N N . TYR A 1 576 ? -19.493 9.230 47.857 1.00 61.22 576 TYR A N 1
ATOM 4631 C CA . TYR A 1 576 ? -19.921 10.330 47.002 1.00 61.22 576 TYR A CA 1
ATOM 4632 C C . TYR A 1 576 ? -19.304 10.150 45.622 1.00 61.22 576 TYR A C 1
ATOM 4634 O O . TYR A 1 576 ? -18.181 9.666 45.488 1.00 61.22 576 TYR A O 1
ATOM 4642 N N . LYS A 1 577 ? -20.038 10.561 44.592 1.00 60.03 577 LYS A N 1
ATOM 4643 C CA . LYS A 1 577 ? -19.556 10.615 43.217 1.00 60.03 577 LYS A CA 1
ATOM 4644 C C . LYS A 1 577 ? -19.132 12.047 42.911 1.00 60.03 577 LYS A C 1
ATOM 4646 O O . LYS A 1 577 ? -19.978 12.936 42.905 1.00 60.03 577 LYS A O 1
ATOM 4651 N N . LEU A 1 578 ? -17.847 12.257 42.643 1.00 65.25 578 LEU A N 1
ATOM 4652 C CA . LEU A 1 578 ? -17.313 13.527 42.152 1.00 65.25 578 LEU A CA 1
ATOM 4653 C C . LEU A 1 578 ? -17.079 13.416 40.639 1.00 65.25 578 LEU A C 1
ATOM 4655 O O . LEU A 1 578 ? -16.375 12.512 40.195 1.00 65.25 578 LEU A O 1
ATOM 4659 N N . THR A 1 579 ? -17.683 14.299 39.845 1.00 63.31 579 THR A N 1
ATOM 4660 C CA . THR A 1 579 ? -17.503 14.352 38.383 1.00 63.31 579 THR A CA 1
ATOM 4661 C C . THR A 1 579 ? -16.974 15.709 37.952 1.00 63.31 579 THR A C 1
ATOM 4663 O O . THR A 1 579 ? -17.445 16.719 38.456 1.00 63.31 579 THR A O 1
ATOM 4666 N N . LEU A 1 580 ? -16.034 15.738 37.007 1.00 71.31 580 LEU A N 1
ATOM 4667 C CA . LEU A 1 580 ? -15.590 16.962 36.339 1.00 71.31 580 LEU A CA 1
ATOM 4668 C C . LEU A 1 580 ? -16.359 17.118 35.020 1.00 71.31 580 LEU A C 1
ATOM 4670 O O . LEU A 1 580 ? -16.298 16.245 34.157 1.00 71.31 580 LEU A O 1
ATOM 4674 N N . GLU A 1 581 ? -17.099 18.211 34.879 1.00 76.62 581 GLU A N 1
ATOM 4675 C CA . GLU A 1 581 ? -17.903 18.554 33.705 1.00 76.62 581 GLU A CA 1
ATOM 4676 C C . GLU A 1 581 ? -17.330 19.824 33.046 1.00 76.62 581 GLU A C 1
ATOM 4678 O O . GLU A 1 581 ? -16.844 20.717 33.736 1.00 76.62 581 GLU A O 1
ATOM 4683 N N . GLN A 1 582 ? -17.376 19.930 31.714 1.00 78.56 582 GLN A N 1
ATOM 4684 C CA . GLN A 1 582 ? -16.917 21.119 30.979 1.00 78.56 582 GLN A CA 1
ATOM 4685 C C . GLN A 1 582 ? -18.080 21.772 30.234 1.00 78.56 582 GLN A C 1
ATOM 4687 O O . GLN A 1 582 ? -18.850 21.090 29.553 1.00 78.56 582 GLN A O 1
ATOM 4692 N N . ARG A 1 583 ? -18.184 23.103 30.301 1.00 79.62 583 ARG A N 1
ATOM 4693 C CA . ARG A 1 583 ? -19.173 23.872 29.531 1.00 79.62 583 ARG A CA 1
ATOM 4694 C C . ARG A 1 583 ? -18.637 25.226 29.075 1.00 79.62 583 ARG A C 1
ATOM 4696 O O . ARG A 1 583 ? -17.736 25.788 29.683 1.00 79.62 583 ARG A O 1
ATOM 4703 N N . TRP A 1 584 ? -19.230 25.771 28.015 1.00 82.19 584 TRP A N 1
ATOM 4704 C CA . TRP A 1 584 ? -19.006 27.157 27.595 1.00 82.19 584 TRP A CA 1
ATOM 4705 C C . TRP A 1 584 ? -20.104 28.045 28.174 1.00 82.19 584 TRP A C 1
ATOM 4707 O O . TRP A 1 584 ? -21.269 27.919 27.798 1.00 82.19 584 TRP A O 1
ATOM 4717 N N . GLU A 1 585 ? -19.738 28.947 29.079 1.00 84.81 585 GLU A N 1
ATOM 4718 C CA . GLU A 1 585 ? -20.667 29.867 29.728 1.00 84.81 585 GLU A CA 1
ATOM 4719 C C . GLU A 1 585 ? -20.597 31.247 29.080 1.00 84.81 585 GLU A C 1
ATOM 4721 O O . GLU A 1 585 ? -19.522 31.798 28.843 1.00 84.81 585 GLU A O 1
ATOM 4726 N N . ARG A 1 586 ? -21.757 31.807 28.735 1.00 85.06 586 ARG A N 1
ATOM 4727 C CA . ARG A 1 586 ? -21.832 33.092 28.040 1.00 85.06 586 ARG A CA 1
ATOM 4728 C C . ARG A 1 586 ? -21.617 34.232 29.030 1.00 85.06 586 ARG A C 1
ATOM 4730 O O . ARG A 1 586 ? -22.474 34.463 29.874 1.00 85.06 586 ARG A O 1
ATOM 4737 N N . ILE A 1 587 ? -20.524 34.974 28.870 1.00 86.19 587 ILE A N 1
ATOM 4738 C CA . ILE A 1 587 ? -20.154 36.082 29.765 1.00 86.19 587 ILE A CA 1
ATOM 4739 C C . ILE A 1 587 ? -20.666 37.441 29.283 1.00 86.19 587 ILE A C 1
ATOM 4741 O O . ILE A 1 587 ? -20.859 38.349 30.082 1.00 86.19 587 ILE A O 1
ATOM 4745 N N . SER A 1 588 ? -20.913 37.599 27.981 1.00 82.88 588 SER A N 1
ATOM 4746 C CA . SER A 1 588 ? -21.572 38.787 27.429 1.00 82.88 588 SER A CA 1
ATOM 4747 C C . SER A 1 588 ? -22.113 38.508 26.029 1.00 82.88 588 SER A C 1
ATOM 4749 O O . SER A 1 588 ? -21.671 37.586 25.337 1.00 82.88 588 SER A O 1
ATOM 4751 N N . ALA A 1 589 ? -23.118 39.282 25.633 1.00 85.44 589 ALA A N 1
ATOM 4752 C CA . ALA A 1 589 ? -23.702 39.255 24.306 1.00 85.44 589 ALA A CA 1
ATOM 4753 C C . ALA A 1 589 ? -24.236 40.638 23.937 1.00 85.44 589 ALA A C 1
ATOM 4755 O O . ALA A 1 589 ? -24.767 41.347 24.789 1.00 85.44 589 ALA A O 1
ATOM 4756 N N . CYS A 1 590 ? -24.151 40.989 22.659 1.00 79.50 590 CYS A N 1
ATOM 4757 C CA . CYS A 1 590 ? -24.720 42.222 22.125 1.00 79.50 590 CYS A CA 1
ATOM 4758 C C . CYS A 1 590 ? -25.241 42.008 20.703 1.00 79.50 590 CYS A C 1
ATOM 4760 O O . CYS A 1 590 ? -24.879 41.040 20.027 1.00 79.50 590 CYS A O 1
ATOM 4762 N N . LYS A 1 591 ? -26.110 42.908 20.244 1.00 83.00 591 LYS A N 1
ATOM 4763 C CA . LYS A 1 591 ? -26.579 42.941 18.856 1.00 83.00 591 LYS A CA 1
ATOM 4764 C C . LYS A 1 591 ? -25.933 44.110 18.129 1.00 83.00 591 LYS A C 1
ATOM 4766 O O . LYS A 1 591 ? -25.572 45.104 18.753 1.00 83.00 591 LYS A O 1
ATOM 4771 N N . ASN A 1 592 ? -25.825 44.009 16.809 1.00 77.19 592 ASN A N 1
ATOM 4772 C CA . ASN A 1 592 ? -25.197 45.060 16.004 1.00 77.19 592 ASN A CA 1
ATOM 4773 C C . ASN A 1 592 ? -25.891 46.417 16.168 1.00 77.19 592 ASN A C 1
ATOM 4775 O O . ASN A 1 592 ? -25.227 47.426 16.377 1.00 77.19 592 ASN A O 1
ATOM 4779 N N . GLY A 1 593 ? -27.227 46.425 16.218 1.00 70.69 593 GLY A N 1
ATOM 4780 C CA . GLY A 1 593 ? -27.999 47.649 16.450 1.00 70.69 593 GLY A CA 1
ATOM 4781 C C . GLY A 1 593 ? -27.698 48.372 17.771 1.00 70.69 593 GLY A C 1
ATOM 4782 O O . GLY A 1 593 ? -27.969 49.564 17.858 1.00 70.69 593 GLY A O 1
ATOM 4783 N N . ASP A 1 594 ? -27.123 47.685 18.766 1.00 70.69 594 ASP A N 1
ATOM 4784 C CA . ASP A 1 594 ? -26.833 48.253 20.089 1.00 70.69 594 ASP A CA 1
ATOM 4785 C C . ASP A 1 594 ? -25.418 48.856 20.184 1.00 70.69 594 ASP A C 1
ATOM 4787 O O . ASP A 1 594 ? -25.168 49.706 21.035 1.00 70.69 594 ASP A O 1
ATOM 4791 N N . VAL A 1 595 ? -24.483 48.408 19.336 1.00 70.31 595 VAL A N 1
ATOM 4792 C CA . VAL A 1 595 ? -23.061 48.803 19.388 1.00 70.31 595 VAL A CA 1
ATOM 4793 C C . VAL A 1 595 ? -22.688 49.689 18.200 1.00 70.31 595 VAL A C 1
ATOM 4795 O O . VAL A 1 595 ? -22.029 50.711 18.381 1.00 70.31 595 VAL A O 1
ATOM 4798 N N . GLY A 1 596 ? -23.146 49.324 16.999 1.00 64.50 596 GLY A N 1
ATOM 4799 C CA . GLY A 1 596 ? -22.767 49.962 15.742 1.00 64.50 596 GLY A CA 1
ATOM 4800 C C . GLY A 1 596 ? -21.309 49.698 15.339 1.00 64.50 596 GLY A C 1
ATOM 4801 O O . GLY A 1 596 ? -20.408 49.584 16.168 1.00 64.50 596 GLY A O 1
ATOM 4802 N N . GLY A 1 597 ? -21.061 49.618 14.032 1.00 76.69 597 GLY A N 1
ATOM 4803 C CA . GLY A 1 597 ? -19.727 49.384 13.477 1.00 76.69 597 GLY A CA 1
ATOM 4804 C C . GLY A 1 597 ? -19.250 47.926 13.554 1.00 76.69 597 GLY A C 1
ATOM 4805 O O . GLY A 1 597 ? -19.985 46.996 13.891 1.00 76.69 597 GLY A O 1
ATOM 4806 N N . ASN A 1 598 ? -17.972 47.717 13.239 1.00 79.75 598 ASN A N 1
ATOM 4807 C CA . ASN A 1 598 ? -17.366 46.389 13.081 1.00 79.75 598 ASN A CA 1
ATOM 4808 C C . ASN A 1 598 ? -16.533 45.924 14.287 1.00 79.75 598 ASN A C 1
ATOM 4810 O O . ASN A 1 598 ? -15.840 44.912 14.192 1.00 79.75 598 ASN A O 1
ATOM 4814 N N . THR A 1 599 ? -16.535 46.674 15.390 1.00 81.69 599 THR A N 1
ATOM 4815 C CA . THR A 1 599 ? -15.686 46.405 16.558 1.00 81.69 599 THR A CA 1
ATOM 4816 C C . THR A 1 599 ? -16.523 46.394 17.829 1.00 81.69 599 THR A C 1
ATOM 4818 O O . THR A 1 599 ? -17.212 47.363 18.126 1.00 81.69 599 THR A O 1
ATOM 4821 N N . VAL A 1 600 ? -16.430 45.312 18.602 1.00 80.81 600 VAL A N 1
ATOM 4822 C CA . VAL A 1 600 ? -17.092 45.157 19.901 1.00 80.81 600 VAL A CA 1
ATOM 4823 C C . VAL A 1 600 ? -16.033 45.196 21.000 1.00 80.81 600 VAL A C 1
ATOM 4825 O O . VAL A 1 600 ? -15.130 44.359 21.036 1.00 80.81 600 VAL A O 1
ATOM 4828 N N . ALA A 1 601 ? -16.150 46.173 21.901 1.00 80.31 601 ALA A N 1
ATOM 4829 C CA . ALA A 1 601 ? -15.374 46.233 23.134 1.00 80.31 601 ALA A CA 1
ATOM 4830 C C . ALA A 1 601 ? -16.179 45.603 24.277 1.00 80.31 601 ALA A C 1
ATOM 4832 O O . ALA A 1 601 ? -17.336 45.953 24.506 1.00 80.31 601 ALA A O 1
ATOM 4833 N N . LEU A 1 602 ? -15.565 44.665 24.988 1.00 80.56 602 LEU A N 1
ATOM 4834 C CA . LEU A 1 602 ? -16.170 43.904 26.069 1.00 80.56 602 LEU A CA 1
ATOM 4835 C C . LEU A 1 602 ? -15.341 44.095 27.330 1.00 80.56 602 LEU A C 1
ATOM 4837 O O . LEU A 1 602 ? -14.153 43.792 27.325 1.00 80.56 602 LEU A O 1
ATOM 4841 N N . THR A 1 603 ? -15.991 44.545 28.400 1.00 82.12 603 THR A N 1
ATOM 4842 C CA . THR A 1 603 ? -15.411 44.628 29.743 1.00 82.12 603 THR A CA 1
ATOM 4843 C C . THR A 1 603 ? -16.368 43.942 30.707 1.00 82.12 603 THR A C 1
ATOM 4845 O O . THR A 1 603 ? -17.443 44.469 30.985 1.00 82.12 603 THR A O 1
ATOM 4848 N N . VAL A 1 604 ? -16.014 42.747 31.180 1.00 83.50 604 VAL A N 1
ATOM 4849 C CA . VAL A 1 604 ? -16.843 41.952 32.102 1.00 83.50 604 VAL A CA 1
ATOM 4850 C C . VAL A 1 604 ? -15.990 41.505 33.277 1.00 83.50 604 VAL A C 1
ATOM 4852 O O . VAL A 1 604 ? -14.894 40.988 33.084 1.00 83.50 604 VAL A O 1
ATOM 4855 N N . VAL A 1 605 ? -16.492 41.693 34.494 1.00 83.19 605 VAL A N 1
ATOM 4856 C CA . VAL A 1 605 ? -15.876 41.141 35.704 1.00 83.19 605 VAL A CA 1
ATOM 4857 C C . VAL A 1 605 ? -16.477 39.764 35.948 1.00 83.19 605 VAL A C 1
ATOM 4859 O O . VAL A 1 605 ? -17.695 39.640 36.072 1.00 83.19 605 VAL A O 1
ATOM 4862 N N . VAL A 1 606 ? -15.634 38.735 35.993 1.00 82.81 606 VAL A N 1
ATOM 4863 C CA . VAL A 1 606 ? -16.049 37.355 36.270 1.00 82.81 606 VAL A CA 1
ATOM 4864 C C . VAL A 1 606 ? -15.329 36.837 37.516 1.00 82.81 606 VAL A C 1
ATOM 4866 O O . VAL A 1 606 ? -14.137 37.114 37.680 1.00 82.81 606 VAL A O 1
ATOM 4869 N N . PRO A 1 607 ? -16.014 36.104 38.413 1.00 81.00 607 PRO A N 1
ATOM 4870 C CA . PRO A 1 607 ? -15.341 35.407 39.503 1.00 81.00 607 PRO A CA 1
ATOM 4871 C C . PRO A 1 607 ? -14.431 34.318 38.933 1.00 81.00 607 PRO A C 1
ATOM 4873 O O . PRO A 1 607 ? -14.764 33.719 37.912 1.00 81.00 607 PRO A O 1
ATOM 4876 N N . THR A 1 608 ? -13.294 34.058 39.571 1.00 76.38 608 THR A N 1
ATOM 4877 C CA . THR A 1 608 ? -12.378 32.975 39.168 1.00 76.38 608 THR A CA 1
ATOM 4878 C C . THR A 1 608 ? -12.874 31.606 39.629 1.00 76.38 608 THR A C 1
ATOM 4880 O O . THR A 1 608 ? -12.692 30.614 38.924 1.00 76.38 608 THR A O 1
ATOM 4883 N N . GLU A 1 609 ? -13.572 31.575 40.764 1.00 80.19 609 GLU A N 1
ATOM 4884 C CA . GLU A 1 609 ? -14.111 30.373 41.399 1.00 80.19 609 GLU A CA 1
ATOM 4885 C C . GLU A 1 609 ? -15.528 30.647 41.923 1.00 80.19 609 GLU A C 1
ATOM 4887 O O . GLU A 1 609 ? -15.787 31.699 42.516 1.00 80.19 609 GLU 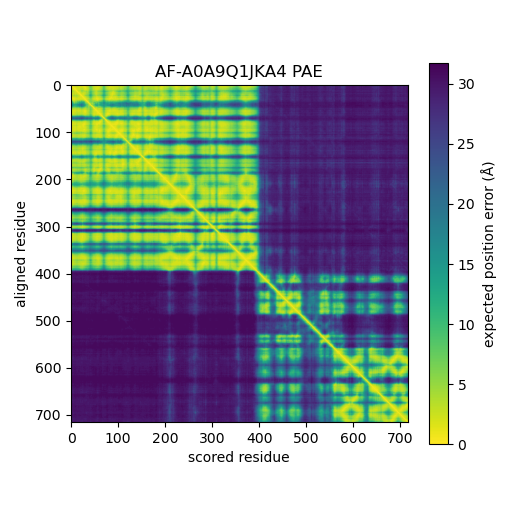A O 1
ATOM 4892 N N . VAL A 1 610 ? -16.456 29.707 41.726 1.00 79.94 610 VAL A N 1
ATOM 4893 C CA . VAL A 1 610 ? -17.819 29.776 42.282 1.00 79.94 610 VAL A CA 1
ATOM 4894 C C . VAL A 1 610 ? -18.170 28.442 42.927 1.00 79.94 610 VAL A C 1
ATOM 4896 O O . VAL A 1 610 ? -18.198 27.410 42.264 1.00 79.94 610 VAL A O 1
ATOM 4899 N N . VAL A 1 611 ? -18.492 28.456 44.221 1.00 79.38 611 VAL A N 1
ATOM 4900 C CA . VAL A 1 611 ? -18.919 27.258 44.957 1.00 79.38 611 VAL A CA 1
ATOM 4901 C C . VAL A 1 611 ? -20.409 27.344 45.235 1.00 79.38 611 VAL A C 1
ATOM 4903 O O . VAL A 1 611 ? -20.902 28.379 45.678 1.00 79.38 611 VAL A O 1
ATOM 4906 N N . ARG A 1 612 ? -21.145 26.256 45.001 1.00 78.19 612 ARG A N 1
ATOM 4907 C CA . ARG A 1 612 ? -22.571 26.164 45.333 1.00 78.19 612 ARG A CA 1
ATOM 4908 C C . ARG A 1 612 ? -22.854 24.917 46.153 1.00 78.19 612 ARG A C 1
ATOM 4910 O O . ARG A 1 612 ? -22.431 23.825 45.794 1.00 78.19 612 ARG A O 1
ATOM 4917 N N . ILE A 1 613 ? -23.620 25.067 47.227 1.00 76.44 613 ILE A N 1
ATOM 4918 C CA . ILE A 1 613 ? -24.149 23.968 48.037 1.00 76.44 613 ILE A CA 1
ATOM 4919 C C . ILE A 1 613 ? -25.637 23.861 47.746 1.00 76.44 613 ILE A C 1
ATOM 4921 O O . ILE A 1 613 ? -26.378 24.814 47.981 1.00 76.44 613 ILE A O 1
ATOM 4925 N N . SER A 1 614 ? -26.085 22.714 47.227 1.00 67.38 614 SER A N 1
ATOM 4926 C CA . SER A 1 614 ? -27.504 22.499 46.891 1.00 67.38 614 SER A CA 1
ATOM 4927 C C . SER A 1 614 ? -28.112 23.680 46.108 1.00 67.38 614 SER A C 1
ATOM 4929 O O . SER A 1 614 ? -29.168 24.196 46.467 1.00 67.38 614 SER A O 1
ATOM 4931 N N . TRP A 1 615 ? -27.406 24.125 45.058 1.00 63.41 615 TRP A N 1
ATOM 4932 C CA . TRP A 1 615 ? -27.755 25.258 44.178 1.00 63.41 615 TRP A CA 1
ATOM 4933 C C . TRP A 1 615 ? -27.606 26.671 44.761 1.00 63.41 615 TRP A C 1
ATOM 4935 O O . TRP A 1 615 ? -27.756 27.638 44.019 1.00 63.41 615 TRP A O 1
ATOM 4945 N N . THR A 1 616 ? -27.256 26.811 46.039 1.00 69.69 616 THR A N 1
ATOM 4946 C CA . THR A 1 616 ? -27.049 28.114 46.691 1.00 69.69 616 THR A CA 1
ATOM 4947 C C . THR A 1 616 ? -25.564 28.461 46.710 1.00 69.69 616 THR A C 1
ATOM 4949 O O . THR A 1 616 ? -24.761 27.616 47.101 1.00 69.69 616 THR A O 1
ATOM 4952 N N . GLU A 1 617 ? -25.177 29.673 46.302 1.00 66.19 617 GLU A N 1
ATOM 4953 C CA . GLU A 1 617 ? -23.775 30.111 46.377 1.00 66.19 617 GLU A CA 1
ATOM 4954 C C . GLU A 1 617 ? -23.262 30.074 47.820 1.00 66.19 617 GLU A C 1
ATOM 4956 O O . GLU A 1 617 ? -23.916 30.540 48.752 1.00 66.19 617 GLU A O 1
ATOM 4961 N N . ALA A 1 618 ? -22.094 29.465 47.997 1.00 68.75 618 ALA A N 1
ATOM 4962 C CA . ALA A 1 618 ? -21.452 29.247 49.278 1.00 68.75 618 ALA A CA 1
ATOM 4963 C C . ALA A 1 618 ? -20.075 29.910 49.281 1.00 68.75 618 ALA A C 1
ATOM 4965 O O . ALA A 1 618 ? -19.366 29.918 48.276 1.00 68.75 618 ALA A O 1
ATOM 4966 N N . ILE A 1 619 ? -19.686 30.450 50.434 1.00 62.25 619 ILE A N 1
ATOM 4967 C CA . ILE A 1 619 ? -18.384 31.089 50.620 1.00 62.25 619 ILE A CA 1
ATOM 4968 C C . ILE A 1 619 ? -17.443 30.062 51.265 1.00 62.25 619 ILE A C 1
ATOM 4970 O O . ILE A 1 619 ? -17.789 29.517 52.318 1.00 62.25 619 ILE A O 1
ATOM 4974 N N . PRO A 1 620 ? -16.269 29.772 50.675 1.00 58.50 620 PRO A N 1
ATOM 4975 C CA . PRO A 1 620 ? -15.274 28.911 51.305 1.00 58.50 620 PRO A CA 1
ATOM 4976 C C . PRO A 1 620 ? -14.801 29.517 52.634 1.00 58.50 620 PRO A C 1
ATOM 4978 O O . PRO A 1 620 ? -14.302 30.638 52.662 1.00 58.50 620 PRO A O 1
ATOM 4981 N N . GLU A 1 621 ? -14.891 28.764 53.732 1.00 59.50 621 GLU A N 1
ATOM 4982 C CA . GLU A 1 621 ? -14.502 29.190 55.095 1.00 59.50 621 GLU A CA 1
ATOM 4983 C C . GLU A 1 621 ? -12.962 29.233 55.289 1.00 59.50 621 GLU A C 1
ATOM 4985 O O . GLU A 1 621 ? -12.449 28.956 56.369 1.00 59.50 621 GLU A O 1
ATOM 4990 N N . ARG A 1 622 ? -12.201 29.519 54.219 1.00 54.22 622 ARG A N 1
ATOM 4991 C CA . ARG A 1 622 ? -10.730 29.629 54.229 1.00 54.22 622 ARG A CA 1
ATOM 4992 C C . ARG A 1 622 ? -10.251 31.052 54.558 1.00 54.22 622 ARG A C 1
ATOM 4994 O O . ARG A 1 622 ? -9.097 31.216 54.934 1.00 54.22 622 ARG A O 1
ATOM 5001 N N . ASP A 1 623 ? -11.154 32.033 54.489 1.00 45.53 623 ASP A N 1
ATOM 5002 C CA . ASP A 1 623 ? -10.902 33.448 54.749 1.00 45.53 623 ASP A CA 1
ATOM 5003 C C . ASP A 1 623 ? -11.951 34.028 55.717 1.00 45.53 623 ASP A C 1
ATOM 5005 O O . ASP A 1 623 ? -13.152 33.869 55.524 1.00 45.53 623 ASP A O 1
ATOM 5009 N N . GLU A 1 624 ? -11.449 34.766 56.706 1.00 40.91 624 GLU A N 1
ATOM 5010 C CA . GLU A 1 624 ? -12.123 35.658 57.662 1.00 40.91 624 GLU A CA 1
ATOM 5011 C C . GLU A 1 624 ? -12.534 35.172 59.063 1.00 40.91 624 GLU A C 1
ATOM 5013 O O . GLU A 1 624 ? -13.082 34.104 59.334 1.00 40.91 624 GLU A O 1
ATOM 5018 N N . ALA A 1 625 ? -12.208 36.081 59.985 1.00 37.56 625 ALA A N 1
ATOM 5019 C CA . ALA A 1 625 ? -12.428 36.055 61.409 1.00 37.56 625 ALA A CA 1
ATOM 5020 C C . ALA A 1 625 ? -13.918 36.134 61.764 1.00 37.56 625 ALA A C 1
ATOM 5022 O O . ALA A 1 625 ? -14.673 36.912 61.190 1.00 37.56 625 ALA A O 1
ATOM 5023 N N . LYS A 1 626 ? -14.287 35.367 62.798 1.00 45.09 626 LYS A N 1
ATOM 5024 C CA . LYS A 1 626 ? -15.471 35.514 63.665 1.00 45.09 626 LYS A CA 1
ATOM 5025 C C . LYS A 1 626 ? -16.491 36.570 63.207 1.00 45.09 626 LYS A C 1
ATOM 5027 O O . LYS A 1 626 ? -16.478 37.700 63.687 1.00 45.09 626 LYS A O 1
ATOM 5032 N N . THR A 1 627 ? -17.482 36.143 62.440 1.00 32.88 627 THR A N 1
ATOM 5033 C CA . THR A 1 627 ? -18.793 36.799 62.419 1.00 32.88 627 THR A CA 1
ATOM 5034 C C . THR A 1 627 ? -19.857 35.747 62.702 1.00 32.88 627 THR A C 1
ATOM 5036 O O . THR A 1 627 ? -20.186 34.901 61.877 1.00 32.88 627 THR A O 1
ATOM 5039 N N . LYS A 1 628 ? -20.351 35.754 63.946 1.00 36.53 628 LYS A N 1
ATOM 5040 C CA . LYS A 1 628 ? -21.595 35.075 64.308 1.00 36.53 628 LYS A CA 1
ATOM 5041 C C . LYS A 1 628 ? -22.729 35.880 63.689 1.00 36.53 628 LYS A C 1
ATOM 5043 O O . LYS A 1 628 ? -22.893 37.033 64.073 1.00 36.53 628 LYS A O 1
ATOM 5048 N N . ASN A 1 629 ? -23.530 35.257 62.835 1.00 35.38 629 ASN A N 1
ATOM 5049 C CA . ASN A 1 629 ? -24.886 35.730 62.606 1.00 35.38 629 ASN A CA 1
ATOM 5050 C C . ASN A 1 629 ? -25.860 34.826 63.355 1.00 35.38 629 ASN A C 1
ATOM 5052 O O . ASN A 1 629 ? -25.824 33.599 63.253 1.00 35.38 629 ASN A O 1
ATOM 5056 N N . GLU A 1 630 ? -26.688 35.478 64.162 1.00 47.56 630 GLU A N 1
ATOM 5057 C CA . GLU A 1 630 ? -27.857 34.916 64.812 1.00 47.56 630 GLU A CA 1
ATOM 5058 C C . GLU A 1 630 ? -28.948 34.684 63.755 1.00 47.56 630 GLU A C 1
ATOM 5060 O O . GLU A 1 630 ? -29.194 35.536 62.907 1.00 47.56 630 GLU A O 1
ATOM 5065 N N . MET A 1 631 ? -29.606 33.526 63.852 1.00 40.78 631 MET A N 1
ATOM 5066 C CA . MET A 1 631 ? -30.762 33.074 63.062 1.00 40.78 631 MET A CA 1
ATOM 5067 C C . MET A 1 631 ? -30.500 32.627 61.609 1.00 40.78 631 MET A C 1
ATOM 5069 O O . MET A 1 631 ? -30.636 33.384 60.655 1.00 40.78 631 MET A O 1
ATOM 5073 N N . GLY A 1 632 ? -30.258 31.321 61.446 1.00 37.59 632 GLY A N 1
ATOM 5074 C CA . GLY A 1 632 ? -30.399 30.599 60.175 1.00 37.59 632 GLY A CA 1
ATOM 5075 C C . GLY A 1 632 ? -29.623 29.281 60.184 1.00 37.59 632 GLY A C 1
ATOM 5076 O O . GLY A 1 632 ? -28.453 29.270 60.550 1.00 37.59 632 GLY A O 1
ATOM 5077 N N . LEU A 1 633 ? -30.261 28.160 59.827 1.00 42.28 633 LEU A N 1
ATOM 5078 C CA . LEU A 1 633 ? -29.612 26.844 59.724 1.00 42.28 633 LEU A CA 1
ATOM 5079 C C . LEU A 1 633 ? -28.414 26.935 58.755 1.00 42.28 633 LEU A C 1
ATOM 5081 O O . LEU A 1 633 ? -28.600 27.078 57.548 1.00 42.28 633 LEU A O 1
ATOM 5085 N N . GLN A 1 634 ? -27.186 26.873 59.268 1.00 51.75 634 GLN A N 1
ATOM 5086 C CA . GLN A 1 634 ? -25.978 26.935 58.445 1.00 51.75 634 GLN A CA 1
ATOM 5087 C C . GLN A 1 634 ? -25.713 25.544 57.846 1.00 51.75 634 GLN A C 1
ATOM 5089 O O . GLN A 1 634 ? -25.312 24.625 58.560 1.00 51.75 634 GLN A O 1
ATOM 5094 N N . VAL A 1 635 ? -25.953 25.365 56.543 1.00 58.91 635 VAL A N 1
ATOM 5095 C CA . VAL A 1 635 ? -25.582 24.128 55.837 1.00 58.91 635 VAL A CA 1
ATOM 5096 C C . VAL A 1 635 ? -24.081 24.179 55.554 1.00 58.91 635 VAL A C 1
ATOM 5098 O O . VAL A 1 635 ? -23.631 24.953 54.714 1.00 58.91 635 VAL A O 1
ATOM 5101 N N . LYS A 1 636 ? -23.300 23.377 56.285 1.00 65.12 636 LYS A N 1
ATOM 5102 C CA . LYS A 1 636 ? -21.845 23.262 56.118 1.00 65.12 636 LYS A CA 1
ATOM 5103 C C . LYS A 1 636 ? -21.483 21.920 55.490 1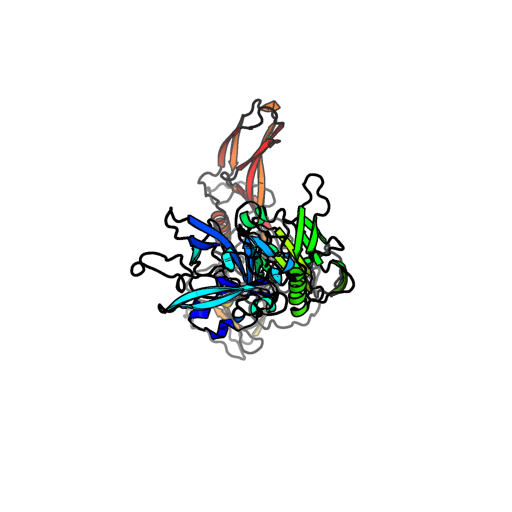.00 65.12 636 LYS A C 1
ATOM 5105 O O . LYS A 1 636 ? -21.958 20.882 55.949 1.00 65.12 636 LYS A O 1
ATOM 5110 N N . ILE A 1 637 ? -20.607 21.951 54.488 1.00 69.75 637 ILE A N 1
ATOM 5111 C CA . ILE A 1 637 ? -20.000 20.760 53.883 1.00 69.75 637 ILE A CA 1
ATOM 5112 C C . ILE A 1 637 ? -18.486 20.902 53.998 1.00 69.75 637 ILE A C 1
ATOM 5114 O O . ILE A 1 637 ? -17.916 21.886 53.532 1.00 69.75 637 ILE A O 1
ATOM 5118 N N . GLY A 1 638 ? -17.839 19.930 54.637 1.00 66.06 638 GLY A N 1
ATOM 5119 C CA . GLY A 1 638 ? -16.381 19.872 54.709 1.00 66.06 638 GLY A CA 1
ATOM 5120 C C . GLY A 1 638 ? -15.821 19.038 53.565 1.00 66.06 638 GLY A C 1
ATOM 5121 O O . GLY A 1 638 ? -16.270 17.912 53.387 1.00 66.06 638 GLY A O 1
ATOM 5122 N N . LEU A 1 639 ? -14.839 19.560 52.829 1.00 63.28 639 LEU A N 1
ATOM 5123 C CA . LEU A 1 639 ? -14.002 18.783 51.911 1.00 63.28 639 LEU A CA 1
ATOM 5124 C C . LEU A 1 639 ? -12.598 18.676 52.510 1.00 63.28 639 LEU A C 1
ATOM 5126 O O . LEU A 1 639 ? -12.036 19.675 52.957 1.00 63.28 639 LEU A O 1
ATOM 5130 N N . SER A 1 640 ? -12.034 17.476 52.537 1.00 60.38 640 SER A N 1
ATOM 5131 C CA . SER A 1 640 ? -10.665 17.258 52.997 1.00 60.38 640 SER A CA 1
ATOM 5132 C C . SER A 1 640 ? -9.653 17.786 51.992 1.00 60.38 640 SER A C 1
ATOM 5134 O O . SER A 1 640 ? -9.908 17.820 50.786 1.00 60.38 640 SER A O 1
ATOM 5136 N N . LEU A 1 641 ? -8.473 18.135 52.505 1.00 59.19 641 LEU A N 1
ATOM 5137 C CA . LEU A 1 641 ? -7.338 18.599 51.716 1.00 59.19 641 LEU A CA 1
ATOM 5138 C C . LEU A 1 641 ? -6.970 17.627 50.596 1.00 59.19 641 LEU A C 1
ATOM 5140 O O . LEU A 1 641 ? -6.655 18.092 49.517 1.00 59.19 641 LEU A O 1
ATOM 5144 N N . VAL A 1 642 ? -7.134 16.316 50.784 1.00 57.44 642 VAL A N 1
ATOM 5145 C CA . VAL A 1 642 ? -6.855 15.319 49.734 1.00 57.44 642 VAL A CA 1
ATOM 5146 C C . VAL A 1 642 ? -7.763 15.499 48.506 1.00 57.44 642 VAL A C 1
ATOM 5148 O O . VAL A 1 642 ? -7.299 15.421 47.372 1.00 57.44 642 VAL A O 1
ATOM 5151 N N . ILE A 1 643 ? -9.055 15.802 48.709 1.00 62.22 643 ILE A N 1
ATOM 5152 C CA . ILE A 1 643 ? -9.985 16.097 47.601 1.00 62.22 643 ILE A CA 1
ATOM 5153 C C . ILE A 1 643 ? -9.615 17.423 46.942 1.00 62.22 643 ILE A C 1
ATOM 5155 O O . ILE A 1 643 ? -9.637 17.526 45.720 1.00 62.22 643 ILE A O 1
ATOM 5159 N N . ILE A 1 644 ? -9.268 18.429 47.745 1.00 64.31 644 ILE A N 1
ATOM 5160 C CA . ILE A 1 644 ? -8.877 19.747 47.243 1.00 64.31 644 ILE A CA 1
ATOM 5161 C C . ILE A 1 644 ? -7.590 19.655 46.417 1.00 64.31 644 ILE A C 1
ATOM 5163 O O . ILE A 1 644 ? -7.561 20.153 45.301 1.00 64.31 644 ILE A O 1
ATOM 5167 N N . GLU A 1 645 ? -6.553 18.994 46.926 1.00 65.62 645 GLU A N 1
ATOM 5168 C CA . GLU A 1 645 ? -5.282 18.768 46.233 1.00 65.62 645 GLU A CA 1
ATOM 5169 C C . GLU A 1 645 ? -5.499 18.003 44.931 1.00 65.62 645 GLU A C 1
ATOM 5171 O O . GLU A 1 645 ? -4.920 18.367 43.909 1.00 65.62 645 GLU A O 1
ATOM 5176 N N . ARG A 1 646 ? -6.398 17.009 44.925 1.00 65.12 646 ARG A N 1
ATOM 5177 C CA . ARG A 1 646 ? -6.775 16.321 43.692 1.00 65.12 646 ARG A CA 1
ATOM 5178 C C . ARG A 1 646 ? -7.477 17.246 42.696 1.00 65.12 646 ARG A C 1
ATOM 5180 O O . ARG A 1 646 ? -7.130 17.248 41.517 1.00 65.12 646 ARG A O 1
ATOM 5187 N N . MET A 1 647 ? -8.455 18.032 43.141 1.00 67.12 647 MET A N 1
ATOM 5188 C CA . MET A 1 647 ? -9.136 18.994 42.270 1.00 67.12 647 MET A CA 1
ATOM 5189 C C . MET A 1 647 ? -8.132 19.983 41.665 1.00 67.12 647 MET A C 1
ATOM 5191 O O . MET A 1 647 ? -8.143 20.180 40.453 1.00 67.12 647 MET A O 1
ATOM 5195 N N . THR A 1 648 ? -7.212 20.522 42.471 1.00 67.81 648 THR A N 1
ATOM 5196 C CA . THR A 1 648 ? -6.136 21.412 42.010 1.00 67.81 648 THR A CA 1
ATOM 5197 C C . THR A 1 648 ? -5.213 20.722 41.007 1.00 67.81 648 THR A C 1
ATOM 5199 O O . THR A 1 648 ? -4.936 21.284 39.952 1.00 67.81 648 THR A O 1
ATOM 5202 N N . TRP A 1 649 ? -4.784 19.487 41.280 1.00 66.06 649 TRP A N 1
ATOM 5203 C CA . TRP A 1 649 ? -3.907 18.725 40.389 1.00 66.06 649 TRP A CA 1
ATOM 5204 C C . TRP A 1 649 ? -4.538 18.483 39.007 1.00 66.06 649 TRP A C 1
ATOM 5206 O O . TRP A 1 649 ? -3.878 18.656 37.981 1.00 66.06 649 TRP A O 1
ATOM 5216 N N . GLU A 1 650 ? -5.830 18.132 38.953 1.00 68.56 650 GLU A N 1
ATOM 5217 C CA . GLU A 1 650 ? -6.545 17.967 37.677 1.00 68.56 650 GLU A CA 1
ATOM 5218 C C . GLU A 1 650 ? -6.652 19.288 36.906 1.00 68.56 650 GLU A C 1
ATOM 5220 O O . GLU A 1 650 ? -6.495 19.293 35.686 1.00 68.56 650 GLU A O 1
ATOM 5225 N N . GLN A 1 651 ? -6.864 20.405 37.609 1.00 67.69 651 GLN A N 1
ATOM 5226 C CA . GLN A 1 651 ? -6.930 21.747 37.021 1.00 67.69 651 GLN A CA 1
ATOM 5227 C C . GLN A 1 651 ? -5.573 22.202 36.451 1.00 67.69 651 GLN A C 1
ATOM 5229 O O . GLN A 1 651 ? -5.506 22.704 35.325 1.00 67.69 651 GLN A O 1
ATOM 5234 N N . GLU A 1 652 ? -4.473 21.983 37.176 1.00 69.88 652 GLU A N 1
ATOM 5235 C CA . GLU A 1 652 ? -3.116 22.311 36.714 1.00 69.88 652 GLU A CA 1
ATOM 5236 C C . GLU A 1 652 ? -2.746 21.533 35.444 1.00 69.88 652 GLU A C 1
ATOM 5238 O O . GLU A 1 652 ? -2.218 22.108 34.487 1.00 69.88 652 GLU A O 1
ATOM 5243 N N . ARG A 1 653 ? -3.092 20.239 35.382 1.00 64.75 653 ARG A N 1
ATOM 5244 C CA . ARG A 1 653 ? -2.807 19.379 34.222 1.00 64.75 653 ARG A CA 1
ATOM 5245 C C . ARG A 1 653 ? -3.471 19.877 32.936 1.00 64.75 653 ARG A C 1
ATOM 5247 O O . ARG A 1 653 ? -2.905 19.724 31.854 1.00 64.75 653 ARG A O 1
ATOM 5254 N N . VAL A 1 654 ? -4.654 20.482 33.037 1.00 59.72 654 VAL A N 1
ATOM 5255 C CA . VAL A 1 654 ? -5.399 21.012 31.883 1.00 59.72 654 VAL A CA 1
ATOM 5256 C C . VAL A 1 654 ? -5.098 22.483 31.589 1.00 59.72 654 VAL A C 1
ATOM 5258 O O . VAL A 1 654 ? -5.703 23.053 30.675 1.00 59.72 654 VAL A O 1
ATOM 5261 N N . GLY A 1 655 ? -4.121 23.081 32.279 1.00 57.06 655 GLY A N 1
ATOM 5262 C CA . GLY A 1 655 ? -3.614 24.429 32.016 1.00 57.06 655 GLY A CA 1
ATOM 5263 C C . GLY A 1 655 ? -4.402 25.552 32.691 1.00 57.06 655 GLY A C 1
ATOM 5264 O O . GLY A 1 655 ? -4.414 26.673 32.169 1.00 57.06 655 GLY A O 1
ATOM 5265 N N . TRP A 1 656 ? -5.072 25.268 33.813 1.00 64.62 656 TRP A N 1
ATOM 5266 C CA . TRP A 1 656 ? -5.593 26.313 34.692 1.00 64.62 656 TRP A CA 1
ATOM 5267 C C . TRP A 1 656 ? -4.436 27.065 35.364 1.00 64.62 656 TRP A C 1
ATOM 5269 O O . TRP A 1 656 ? -3.436 26.467 35.759 1.00 64.62 656 TRP A O 1
ATOM 5279 N N . VAL A 1 657 ? -4.560 28.388 35.480 1.00 57.56 657 VAL A N 1
ATOM 5280 C CA . VAL A 1 657 ? -3.544 29.253 36.094 1.00 57.56 657 VAL A CA 1
ATOM 5281 C C . VAL A 1 657 ? -4.159 29.881 37.335 1.00 57.56 657 VAL A C 1
ATOM 5283 O O . VAL A 1 657 ? -5.099 30.666 37.217 1.00 57.56 657 VAL A O 1
ATOM 5286 N N . HIS A 1 658 ? -3.629 29.543 38.512 1.00 56.16 658 HIS A N 1
ATOM 5287 C CA . HIS A 1 658 ? -4.081 30.112 39.779 1.00 56.16 658 HIS A CA 1
ATOM 5288 C C . HIS A 1 658 ? -3.829 31.627 39.782 1.00 56.16 658 HIS A C 1
ATOM 5290 O O . HIS A 1 658 ? -2.682 32.079 39.772 1.00 56.16 658 HIS A O 1
ATOM 5296 N N . GLY A 1 659 ? -4.898 32.420 39.747 1.00 57.50 659 GLY A N 1
ATOM 5297 C CA . GLY A 1 659 ? -4.829 33.868 39.911 1.00 57.50 659 GLY A CA 1
ATOM 5298 C C . GLY A 1 659 ? -5.068 34.235 41.371 1.00 57.50 659 GLY A C 1
ATOM 5299 O O . GLY A 1 659 ? -6.031 33.768 41.963 1.00 57.50 659 GLY A O 1
ATOM 5300 N N . ASN A 1 660 ? -4.243 35.116 41.943 1.00 56.53 660 ASN A N 1
ATOM 5301 C CA . ASN A 1 660 ? -4.429 35.607 43.319 1.00 56.53 660 ASN A CA 1
ATOM 5302 C C . ASN A 1 660 ? -5.707 36.458 43.501 1.00 56.53 660 ASN A C 1
ATOM 5304 O O . ASN A 1 660 ? -6.021 36.879 44.614 1.00 56.53 660 ASN A O 1
ATOM 5308 N N . GLU A 1 661 ? -6.429 36.752 42.418 1.00 64.69 661 GLU A N 1
ATOM 5309 C CA . GLU A 1 661 ? -7.615 37.604 42.408 1.00 64.69 661 GLU A CA 1
ATOM 5310 C C . GLU A 1 661 ? -8.896 36.755 42.352 1.00 64.69 661 GLU A C 1
ATOM 5312 O O . GLU A 1 661 ? -9.081 35.933 41.454 1.00 64.69 661 GLU A O 1
ATOM 5317 N N . LYS A 1 662 ? -9.819 36.981 43.300 1.00 66.06 662 LYS A N 1
ATOM 5318 C CA . LYS A 1 662 ? -11.128 36.289 43.370 1.00 66.06 662 LYS A CA 1
ATOM 5319 C C . LYS A 1 662 ? -12.071 36.658 42.218 1.00 66.06 662 LYS A C 1
ATOM 5321 O O . LYS A 1 662 ? -13.031 35.946 41.931 1.00 66.06 662 LYS A O 1
ATOM 5326 N N . GLN A 1 663 ? -11.826 37.798 41.581 1.00 75.50 663 GLN A N 1
ATOM 5327 C CA . GLN A 1 663 ? -12.557 38.285 40.420 1.00 75.50 663 GLN A CA 1
ATOM 5328 C C . GLN A 1 663 ? -11.562 38.914 39.460 1.00 75.50 663 GLN A C 1
ATOM 5330 O O . GLN A 1 663 ? -10.687 39.659 39.889 1.00 75.50 663 GLN A O 1
ATOM 5335 N N . VAL A 1 664 ? -11.720 38.642 38.171 1.00 78.56 664 VAL A N 1
ATOM 5336 C CA . VAL A 1 664 ? -10.838 39.155 37.123 1.00 78.56 664 VAL A CA 1
ATOM 5337 C C . VAL A 1 664 ? -11.670 39.944 36.124 1.00 78.56 664 VAL A C 1
ATOM 5339 O O . VAL A 1 664 ? -12.742 39.510 35.691 1.00 78.56 664 VAL A O 1
ATOM 5342 N N . MET A 1 665 ? -11.169 41.118 35.745 1.00 78.00 665 MET A N 1
ATOM 5343 C CA . MET A 1 665 ? -11.749 41.908 34.666 1.00 78.00 665 MET A CA 1
ATOM 5344 C C . MET A 1 665 ? -11.255 41.378 33.319 1.00 78.00 665 MET A C 1
ATOM 5346 O O . MET A 1 665 ? -10.085 41.505 32.967 1.00 78.00 665 MET A O 1
ATOM 5350 N N . VAL A 1 666 ? -12.169 40.825 32.531 1.00 78.38 666 VAL A N 1
ATOM 5351 C CA . VAL A 1 666 ? -11.929 40.466 31.137 1.00 78.38 666 VAL A CA 1
ATOM 5352 C C . VAL A 1 666 ? -12.233 41.686 30.277 1.00 78.38 666 VAL A C 1
ATOM 5354 O O . VAL A 1 666 ? -13.398 42.012 30.050 1.00 78.38 666 VAL A O 1
ATOM 5357 N N . ALA A 1 667 ? -11.181 42.342 29.786 1.00 80.81 667 ALA A N 1
ATOM 5358 C CA . ALA A 1 667 ? -11.269 43.396 28.781 1.00 80.81 667 ALA A CA 1
ATOM 5359 C C . ALA A 1 667 ? -10.788 42.866 27.419 1.00 80.81 667 ALA A C 1
ATOM 5361 O O . ALA A 1 667 ? -9.639 42.444 27.280 1.00 80.81 667 ALA A O 1
ATOM 5362 N N . ARG A 1 668 ? -11.657 42.869 26.405 1.00 79.19 668 ARG A N 1
ATOM 5363 C CA . ARG A 1 668 ? -11.343 42.431 25.037 1.00 79.19 668 ARG A CA 1
ATOM 5364 C C . ARG A 1 668 ? -11.917 43.373 23.994 1.00 79.19 668 ARG A C 1
ATOM 5366 O O . ARG A 1 668 ? -12.973 43.962 24.184 1.00 79.19 668 ARG A O 1
ATOM 5373 N N . MET A 1 669 ? -11.227 43.458 22.864 1.00 81.75 669 MET A N 1
ATOM 5374 C CA . MET A 1 669 ? -11.698 44.155 21.675 1.00 81.75 669 MET A CA 1
ATOM 5375 C C . MET A 1 669 ? -11.713 43.158 20.519 1.00 81.75 669 MET A C 1
ATOM 5377 O O . MET A 1 669 ? -10.671 42.634 20.137 1.00 81.75 669 MET A O 1
ATOM 5381 N N . GLU A 1 670 ? -12.899 42.871 19.997 1.00 83.88 670 GLU A N 1
ATOM 5382 C CA . GLU A 1 670 ? -13.114 41.890 18.937 1.00 83.88 670 GLU A CA 1
ATOM 5383 C C . GLU A 1 670 ? -13.587 42.617 17.681 1.00 83.88 670 GLU A C 1
ATOM 5385 O O . GLU A 1 670 ? -14.535 43.403 17.726 1.00 83.88 670 GLU A O 1
ATOM 5390 N N . LYS A 1 671 ? -12.921 42.363 16.553 1.00 82.62 671 LYS A N 1
ATOM 5391 C CA . LYS A 1 671 ? -13.234 43.005 15.274 1.00 82.62 671 LYS A CA 1
ATOM 5392 C C . LYS A 1 671 ? -13.797 41.990 14.291 1.00 82.62 671 LYS A C 1
ATOM 5394 O O . LYS A 1 671 ? -13.143 40.997 13.974 1.00 82.62 671 LYS A O 1
ATOM 5399 N N . TYR A 1 672 ? -14.981 42.268 13.765 1.00 79.69 672 TYR A N 1
ATOM 5400 C CA . TYR A 1 672 ? -15.603 41.466 12.725 1.00 79.69 672 TYR A CA 1
ATOM 5401 C C . TYR A 1 672 ? -15.021 41.820 11.349 1.00 79.69 672 TYR A C 1
ATOM 5403 O O . TYR A 1 672 ? -14.934 42.989 10.970 1.00 79.69 672 TYR A O 1
ATOM 5411 N N . GLN A 1 673 ? -14.601 40.809 10.584 1.00 77.25 673 GLN A N 1
ATOM 5412 C CA . GLN A 1 673 ? -13.966 41.020 9.274 1.00 77.25 673 GLN A CA 1
ATOM 5413 C C . GLN A 1 673 ? -14.971 41.304 8.143 1.00 77.25 673 GLN A C 1
ATOM 5415 O O . GLN A 1 673 ? -14.583 41.859 7.120 1.00 77.25 673 GLN A O 1
ATOM 5420 N N . GLY A 1 674 ? -16.256 40.978 8.325 1.00 69.56 674 GLY A N 1
ATOM 5421 C CA . GLY A 1 674 ? -17.308 41.151 7.312 1.00 69.56 674 GLY A CA 1
ATOM 5422 C C . GLY A 1 674 ? -17.955 42.543 7.255 1.00 69.56 674 GLY A C 1
ATOM 5423 O O . GLY A 1 674 ? -19.025 42.681 6.672 1.00 69.56 674 GLY A O 1
ATOM 5424 N N . GLY A 1 675 ? -17.356 43.572 7.865 1.00 68.06 675 GLY A N 1
ATOM 5425 C CA . GLY A 1 675 ? -17.935 44.923 7.927 1.00 68.06 675 GLY A CA 1
ATOM 5426 C C . GLY A 1 675 ? -19.060 45.042 8.963 1.00 68.06 675 GLY A C 1
ATOM 5427 O O . GLY A 1 675 ? -18.964 44.461 10.039 1.00 68.06 675 GLY A O 1
ATOM 5428 N N . ASP A 1 676 ? -20.130 45.774 8.646 1.00 66.25 676 ASP A N 1
ATOM 5429 C CA . ASP A 1 676 ? -21.245 46.040 9.576 1.00 66.25 676 ASP A CA 1
ATOM 5430 C C . ASP A 1 676 ? -22.426 45.069 9.379 1.00 66.25 676 ASP A C 1
ATOM 5432 O O . ASP A 1 676 ? -23.560 45.374 9.733 1.00 66.25 676 ASP A O 1
ATOM 5436 N N . SER A 1 677 ? -22.190 43.897 8.779 1.00 73.69 677 SER A N 1
ATOM 5437 C CA . SER A 1 677 ? -23.249 42.954 8.389 1.00 73.69 677 SER A CA 1
ATOM 5438 C C . SER A 1 677 ? -23.555 41.861 9.423 1.00 73.69 677 SER A C 1
ATOM 5440 O O . SER A 1 677 ? -24.296 40.931 9.110 1.00 73.69 677 SER A O 1
ATOM 5442 N N . TRP A 1 678 ? -22.962 41.916 10.618 1.00 81.56 678 TRP A N 1
ATOM 5443 C CA . TRP A 1 678 ? -23.238 40.961 11.697 1.00 81.56 678 TRP A CA 1
ATOM 5444 C C . TRP A 1 678 ? -24.564 41.301 12.398 1.00 81.56 678 TRP A C 1
ATOM 5446 O O . TRP A 1 678 ? -25.020 42.441 12.371 1.00 81.56 678 TRP A O 1
ATOM 5456 N N . GLN A 1 679 ? -25.220 40.325 13.019 1.00 80.62 679 GLN A N 1
ATOM 5457 C CA . GLN A 1 679 ? -26.480 40.496 13.746 1.00 80.62 679 GLN A CA 1
ATOM 5458 C C . GLN A 1 679 ? -26.300 40.333 15.252 1.00 80.62 679 GLN A C 1
ATOM 5460 O O . GLN A 1 679 ? -26.847 41.126 16.026 1.00 80.62 679 GLN A O 1
ATOM 5465 N N . LYS A 1 680 ? -25.550 39.312 15.681 1.00 84.25 680 LYS A N 1
ATOM 5466 C CA . LYS A 1 680 ? -25.319 39.029 17.103 1.00 84.25 680 LYS A CA 1
ATOM 5467 C C . LYS A 1 680 ? -23.866 38.685 17.368 1.00 84.25 680 LYS A C 1
ATOM 5469 O O . LYS A 1 680 ? -23.202 38.023 16.581 1.00 84.25 680 LYS A O 1
ATOM 5474 N N . PHE A 1 681 ? -23.411 39.089 18.539 1.00 82.00 681 PHE A N 1
ATOM 5475 C CA . PHE A 1 681 ? -22.123 38.721 19.089 1.00 82.00 681 PHE A CA 1
ATOM 5476 C C . PHE A 1 681 ? -22.340 38.044 20.439 1.00 82.00 681 PHE A C 1
ATOM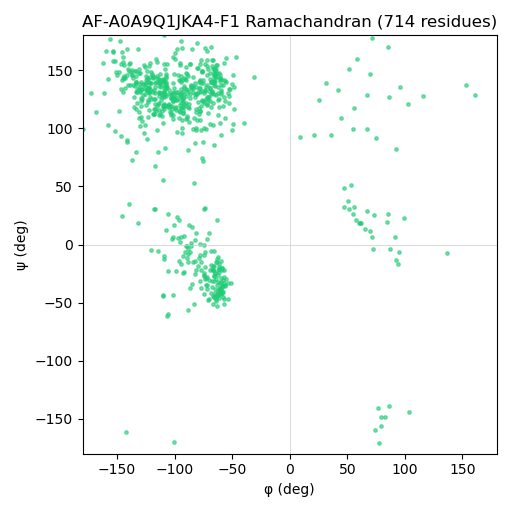 5478 O O . PHE A 1 681 ? -23.136 38.510 21.257 1.00 82.00 681 PHE A O 1
ATOM 5485 N N . GLY A 1 682 ? -21.638 36.939 20.673 1.00 86.00 682 GLY A N 1
ATOM 5486 C CA . GLY A 1 682 ? -21.613 36.245 21.954 1.00 86.00 682 GLY A CA 1
ATOM 5487 C C . GLY A 1 682 ? -20.186 35.909 22.358 1.00 86.00 682 GLY A C 1
ATOM 5488 O O . GLY A 1 682 ? -19.435 35.335 21.573 1.00 86.00 682 GLY A O 1
ATOM 5489 N N . CYS A 1 683 ? -19.835 36.233 23.596 1.00 82.06 683 CYS A N 1
ATOM 5490 C CA . CYS A 1 683 ? -18.554 35.912 24.202 1.00 82.06 683 CYS A CA 1
ATOM 5491 C C . CYS A 1 683 ? -18.753 34.832 25.269 1.00 82.06 683 CYS A C 1
ATOM 5493 O O . CYS A 1 683 ? -19.619 34.965 26.140 1.00 82.06 683 CYS A O 1
ATOM 5495 N N . TYR A 1 684 ? -17.967 33.762 25.183 1.00 86.75 684 TYR A N 1
ATOM 5496 C CA . TYR A 1 684 ? -18.094 32.565 26.004 1.00 86.75 684 TYR A CA 1
ATOM 5497 C C . TYR A 1 684 ? -16.769 32.241 26.689 1.00 86.75 684 TYR A C 1
ATOM 5499 O O . TYR A 1 684 ? -15.709 32.276 26.063 1.00 86.75 684 TYR A O 1
ATOM 5507 N N . MET A 1 685 ? -16.847 31.881 27.961 1.00 86.12 685 MET A N 1
ATOM 5508 C CA . MET A 1 685 ? -15.732 31.447 28.792 1.00 86.12 685 MET A CA 1
ATOM 5509 C C . MET A 1 685 ? -15.856 29.950 29.062 1.00 86.12 685 MET A C 1
ATOM 5511 O O . MET A 1 685 ? -16.961 29.449 29.277 1.00 86.12 685 MET A O 1
ATOM 5515 N N . LEU A 1 686 ? -14.737 29.228 29.035 1.00 84.12 686 LEU A N 1
ATOM 5516 C CA . LEU A 1 686 ? -14.725 27.833 29.461 1.00 84.12 686 LEU A CA 1
ATOM 5517 C C . LEU A 1 686 ? -14.892 27.769 30.986 1.00 84.12 686 LEU A C 1
ATOM 5519 O O . LEU A 1 686 ? -14.133 28.399 31.722 1.00 84.12 686 LEU A O 1
ATOM 5523 N N . VAL A 1 687 ? -15.872 26.994 31.439 1.00 81.69 687 VAL A N 1
ATOM 5524 C CA . VAL A 1 687 ? -16.118 26.706 32.852 1.00 81.69 687 VAL A CA 1
ATOM 5525 C C . VAL A 1 687 ? -15.949 25.214 33.069 1.00 81.69 687 VAL A C 1
ATOM 5527 O O . VAL A 1 687 ? -16.592 24.401 32.396 1.00 81.69 687 VAL A O 1
ATOM 5530 N N . GLU A 1 688 ? -15.080 24.863 34.006 1.00 80.12 688 GLU A N 1
ATOM 5531 C CA . GLU A 1 688 ? -14.894 23.493 34.463 1.00 80.12 688 GLU A CA 1
ATOM 5532 C C . GLU A 1 688 ? -15.553 23.337 35.825 1.00 80.12 688 GLU A C 1
ATOM 5534 O O . GLU A 1 688 ? -15.240 24.056 36.766 1.00 80.12 688 GLU A O 1
ATOM 5539 N N . GLN A 1 689 ? -16.509 22.425 35.922 1.00 81.06 689 GLN A N 1
ATOM 5540 C CA . GLN A 1 689 ? -17.367 22.278 37.082 1.00 81.06 689 GLN A CA 1
ATOM 5541 C C . GLN A 1 689 ? -17.152 20.906 37.714 1.00 81.06 689 GLN A C 1
ATOM 5543 O O . GLN A 1 689 ? -17.469 19.878 37.118 1.00 81.06 689 GLN A O 1
ATOM 5548 N N . PHE A 1 690 ? -16.665 20.880 38.951 1.00 75.50 690 PHE A N 1
ATOM 5549 C CA . PHE A 1 690 ? -16.708 19.680 39.774 1.00 75.50 690 PHE A CA 1
ATOM 5550 C C . PHE A 1 690 ? -18.081 19.554 40.421 1.00 75.50 690 PHE A C 1
ATOM 5552 O O . PHE A 1 690 ? -18.549 20.472 41.087 1.00 75.50 690 PHE A O 1
ATOM 5559 N N . VAL A 1 691 ? -18.721 18.405 40.250 1.00 72.25 691 VAL A N 1
ATOM 5560 C CA . VAL A 1 691 ? -20.063 18.113 40.749 1.00 72.25 691 VAL A CA 1
ATOM 5561 C C . VAL A 1 691 ? -19.983 16.940 41.714 1.00 72.25 691 VAL A C 1
ATOM 5563 O O . VAL A 1 691 ? -19.702 15.810 41.317 1.00 72.25 691 VAL A O 1
ATOM 5566 N N . LEU A 1 692 ? -20.245 17.206 42.990 1.00 70.12 692 LEU A N 1
ATOM 5567 C CA . LEU A 1 692 ? -20.325 16.207 44.044 1.00 70.12 692 LEU A CA 1
ATOM 5568 C C . LEU A 1 692 ? -21.784 15.779 44.223 1.00 70.12 692 LEU A C 1
ATOM 5570 O O . LEU A 1 692 ? -22.646 16.586 44.583 1.00 70.12 692 LEU A O 1
ATOM 5574 N N . LYS A 1 693 ? -22.062 14.501 43.981 1.00 65.81 693 LYS A N 1
ATOM 5575 C CA . LYS A 1 693 ? -23.381 13.875 44.131 1.00 65.81 693 LYS A CA 1
ATOM 5576 C C . LYS A 1 693 ? -23.322 12.739 45.147 1.00 65.81 693 LYS A C 1
ATOM 5578 O O . LYS A 1 693 ? -22.310 12.047 45.256 1.00 65.81 693 LYS A O 1
ATOM 5583 N N . ARG A 1 694 ? -24.421 12.508 45.863 1.00 67.00 694 ARG A N 1
ATOM 5584 C CA . ARG A 1 694 ? -24.618 11.271 46.636 1.00 67.00 694 ARG A CA 1
ATOM 5585 C C . ARG A 1 694 ? -24.908 10.102 45.680 1.00 67.00 694 ARG A C 1
ATOM 5587 O O . ARG A 1 694 ? -25.159 10.310 44.489 1.00 67.00 694 ARG A O 1
ATOM 5594 N N . LEU A 1 695 ? -24.898 8.866 46.184 1.00 61.81 695 LEU A N 1
ATOM 5595 C CA . LEU A 1 695 ? -25.191 7.678 45.365 1.00 61.81 695 LEU A CA 1
ATOM 5596 C C . LEU A 1 695 ? -26.627 7.652 44.811 1.00 61.81 695 LEU A C 1
ATOM 5598 O O . LEU A 1 695 ? -26.844 7.167 43.703 1.00 61.81 695 LEU A O 1
ATOM 5602 N N . ASP A 1 696 ? -27.587 8.254 45.517 1.00 61.81 696 ASP A N 1
ATOM 5603 C CA . ASP A 1 696 ? -28.971 8.456 45.050 1.00 61.81 696 ASP A CA 1
ATOM 5604 C C . ASP A 1 696 ? -29.101 9.529 43.944 1.00 61.81 696 ASP A C 1
ATOM 5606 O O . ASP A 1 696 ? -30.204 9.847 43.502 1.00 61.81 696 ASP A O 1
ATOM 5610 N N . ARG A 1 697 ? -27.965 10.067 43.473 1.00 61.41 697 ARG A N 1
ATOM 5611 C CA . ARG A 1 697 ? -27.823 11.139 42.475 1.00 61.41 697 ARG A CA 1
ATOM 5612 C C . ARG A 1 697 ? -28.226 12.533 42.960 1.00 61.41 697 ARG A C 1
ATOM 5614 O O . ARG A 1 697 ? -28.190 13.466 42.154 1.00 61.41 697 ARG A O 1
ATOM 5621 N N . SER A 1 698 ? -28.547 12.715 44.240 1.00 70.94 698 SER A N 1
ATOM 5622 C CA . SER A 1 698 ? -28.806 14.041 44.797 1.00 70.94 698 SER A CA 1
ATOM 5623 C C . SER A 1 698 ? -27.536 14.897 44.790 1.00 70.94 698 SER A C 1
ATOM 5625 O O . SER A 1 698 ? -26.434 14.422 45.076 1.00 70.94 698 SER A O 1
ATOM 5627 N N . LEU A 1 699 ? -27.689 16.167 44.404 1.00 72.62 699 LEU A N 1
ATOM 5628 C CA . LEU A 1 699 ? -26.588 17.124 44.335 1.00 72.62 699 LEU A CA 1
ATOM 5629 C C . LEU A 1 699 ? -26.210 17.601 45.738 1.00 72.62 699 LEU A C 1
ATOM 5631 O O . LEU A 1 699 ? -27.073 18.022 46.503 1.00 72.62 699 LEU A O 1
ATOM 5635 N N . VAL A 1 700 ? -24.912 17.587 46.028 1.00 73.94 700 VAL A N 1
ATOM 5636 C CA . VAL A 1 700 ? -24.342 18.033 47.302 1.00 73.94 700 VAL A CA 1
ATOM 5637 C C . VAL A 1 700 ? -23.653 19.380 47.111 1.00 73.94 700 VAL A C 1
ATOM 5639 O O . VAL A 1 700 ? -24.062 20.381 47.704 1.00 73.94 700 VAL A O 1
ATOM 5642 N N . LEU A 1 701 ? -22.657 19.424 46.224 1.00 80.12 701 LEU A N 1
ATOM 5643 C CA . LEU A 1 701 ? -21.821 20.599 45.988 1.00 80.12 701 LEU A CA 1
ATOM 5644 C C . LEU A 1 701 ? -21.438 20.708 44.508 1.00 80.12 701 LEU A C 1
ATOM 5646 O O . LEU A 1 701 ? -21.175 19.692 43.867 1.00 80.12 701 LEU A O 1
ATOM 5650 N N . THR A 1 702 ? -21.378 21.929 43.978 1.00 78.94 702 THR A N 1
ATOM 5651 C CA . THR A 1 702 ? -20.669 22.229 42.729 1.00 78.94 702 THR A CA 1
ATOM 5652 C C . THR A 1 702 ? -19.546 23.220 42.978 1.00 78.94 702 THR A C 1
ATOM 5654 O O . THR A 1 702 ? -19.684 24.126 43.801 1.00 78.94 702 THR A O 1
ATOM 5657 N N . TYR A 1 703 ? -18.445 23.045 42.262 1.00 78.50 703 TYR A N 1
ATOM 5658 C CA . TYR A 1 703 ? -17.293 23.930 42.299 1.00 78.50 703 TYR A CA 1
ATOM 5659 C C . TYR A 1 703 ? -16.908 24.278 40.862 1.00 78.50 703 TYR A C 1
ATOM 5661 O O . TYR A 1 703 ? -16.412 23.421 40.134 1.00 78.50 703 TYR A O 1
ATOM 5669 N N . ASP A 1 704 ? -17.159 25.518 40.461 1.00 83.06 704 ASP A N 1
ATOM 5670 C CA . ASP A 1 704 ? -16.963 26.009 39.101 1.00 83.06 704 ASP A CA 1
ATOM 5671 C C . ASP A 1 704 ? -15.647 26.800 39.044 1.00 83.06 704 ASP A C 1
ATOM 5673 O O . ASP A 1 704 ? -15.450 27.748 39.806 1.00 83.06 704 ASP A O 1
ATOM 5677 N N . PHE A 1 705 ? -14.762 26.418 38.126 1.00 81.56 705 PHE A N 1
ATOM 5678 C CA . PHE A 1 705 ? -13.517 27.101 37.794 1.00 81.56 705 PHE A CA 1
ATOM 5679 C C . PHE A 1 705 ? -13.679 27.827 36.461 1.00 81.56 705 PHE A C 1
ATOM 5681 O O . PHE A 1 705 ? -13.903 27.217 35.411 1.00 81.56 705 PHE A O 1
ATOM 5688 N N . ASN A 1 706 ? -13.552 29.149 36.504 1.00 83.25 706 ASN A N 1
ATOM 5689 C CA . ASN A 1 706 ? -13.770 30.026 35.364 1.00 83.25 706 ASN A CA 1
ATOM 5690 C C . ASN A 1 706 ? -12.436 30.347 34.679 1.00 83.25 706 ASN A C 1
ATOM 5692 O O . ASN A 1 706 ? -11.606 31.091 35.204 1.00 83.25 706 ASN A O 1
ATOM 5696 N N . HIS A 1 707 ? -12.219 29.795 33.483 1.00 82.75 707 HIS A N 1
ATOM 5697 C CA . HIS A 1 707 ? -10.960 29.945 32.748 1.00 82.75 707 HIS A CA 1
ATOM 5698 C C . HIS A 1 707 ? -10.914 31.275 31.986 1.00 82.75 707 HIS A C 1
ATOM 5700 O O . HIS A 1 707 ? -11.245 31.357 30.801 1.00 82.75 707 HIS A O 1
ATOM 5706 N N . THR A 1 708 ? -10.450 32.333 32.648 1.00 77.19 708 THR A N 1
ATOM 5707 C CA . THR A 1 708 ? -10.373 33.691 32.073 1.00 77.19 708 THR A CA 1
ATOM 5708 C C . THR A 1 708 ? -9.371 33.825 30.919 1.00 77.19 708 THR A C 1
ATOM 5710 O O . THR A 1 708 ? -9.483 34.729 30.092 1.00 77.19 708 THR A O 1
ATOM 5713 N N . ASN A 1 709 ? -8.429 32.888 30.797 1.00 77.62 709 ASN A N 1
ATOM 5714 C CA . ASN A 1 709 ? -7.510 32.759 29.664 1.00 77.62 709 ASN A CA 1
ATOM 5715 C C . ASN A 1 709 ? -8.121 32.009 28.458 1.00 77.62 709 ASN A C 1
ATOM 5717 O O . ASN A 1 709 ? -7.577 32.082 27.353 1.00 77.62 709 ASN A O 1
ATOM 5721 N N . ARG A 1 710 ? -9.251 31.308 28.626 1.00 83.38 710 ARG A N 1
ATOM 5722 C CA . ARG A 1 710 ? -9.908 30.499 27.584 1.00 83.38 710 ARG A CA 1
ATOM 5723 C C . ARG A 1 710 ? -11.270 31.069 27.219 1.00 83.38 710 ARG A C 1
ATOM 5725 O O . ARG A 1 710 ? -12.320 30.569 27.618 1.00 83.38 710 ARG A O 1
ATOM 5732 N N . ILE A 1 711 ? -11.228 32.105 26.389 1.00 83.56 711 ILE A N 1
ATOM 5733 C CA . ILE A 1 711 ? -12.410 32.838 25.937 1.00 83.56 711 ILE A CA 1
ATOM 5734 C C . ILE A 1 711 ? -12.544 32.733 24.422 1.00 83.56 711 ILE A C 1
ATOM 5736 O O . ILE A 1 711 ? -11.583 32.968 23.681 1.00 83.56 711 ILE A O 1
ATOM 5740 N N . ARG A 1 712 ? -13.751 32.392 23.966 1.00 86.62 712 ARG A N 1
ATOM 5741 C CA . ARG A 1 712 ? -14.116 32.301 22.552 1.00 86.62 712 ARG A CA 1
ATOM 5742 C C . ARG A 1 712 ? -15.287 33.216 22.243 1.00 86.62 712 ARG A C 1
ATOM 5744 O O . ARG A 1 712 ? -16.257 33.290 22.992 1.00 86.62 712 ARG A O 1
ATOM 5751 N N . CYS A 1 713 ? -15.205 33.857 21.089 1.00 83.88 713 CYS A N 1
ATOM 5752 C CA . CYS A 1 713 ? -16.221 34.769 20.599 1.00 83.88 713 CYS A CA 1
ATOM 5753 C C . CYS A 1 713 ? -16.883 34.170 19.358 1.00 83.88 713 CYS A C 1
ATOM 5755 O O . CYS A 1 713 ? -16.214 33.565 18.519 1.00 83.88 713 CYS A O 1
ATOM 5757 N N . LYS A 1 714 ? -18.199 34.329 19.248 1.00 86.75 714 LYS A N 1
ATOM 5758 C CA . LYS A 1 714 ? -18.995 33.897 18.101 1.00 86.75 714 LYS A CA 1
ATOM 5759 C C . LYS A 1 714 ? -19.758 35.094 17.548 1.00 86.75 714 LYS A C 1
ATOM 5761 O O . LYS A 1 714 ? -20.402 35.818 18.307 1.00 86.75 714 LYS A O 1
ATOM 5766 N N . TRP A 1 715 ? -19.698 35.247 16.232 1.00 82.69 715 TRP A N 1
ATOM 5767 C CA . TRP A 1 715 ? -20.486 36.203 15.463 1.00 82.69 715 TRP A CA 1
ATOM 5768 C C . TRP A 1 715 ? -21.564 35.436 14.690 1.00 82.69 715 TRP A C 1
ATOM 5770 O O . TRP A 1 715 ? -21.293 34.341 14.191 1.00 82.69 715 TRP A O 1
ATOM 5780 N N . GLU A 1 716 ? -22.771 35.987 14.629 1.00 80.06 716 GLU A N 1
ATOM 5781 C CA . GLU A 1 716 ? -23.889 35.524 13.793 1.00 80.06 716 GLU A CA 1
ATOM 5782 C C . GLU A 1 716 ? -24.314 36.623 12.836 1.00 80.06 716 GLU A C 1
ATOM 5784 O O . GLU A 1 716 ? -24.400 37.782 13.309 1.00 80.06 716 GLU A O 1
#